Protein 4F3V (pdb70)

Secondary structure (DSSP, 8-state):
-HHHHHHHHHHHHHHHHTTT-HHHHHHHHHHHHHH-TT-HHHHHHHHHTT---HHHHHHHHHTGGGTTHHHHTTT--GGGG--EEE--TTT---EEE-SSHHHHHHHHHHHHHHHT-HHHHHHHHTSS--TT-HHHHHHHHHHHHHHTT-HHHHHHHHTTGGG-S-HHHHHHHHHHHHHHHHHTT-HHHHHHHHHHHHTSTTTTTTHHHHHHHHHHHHHHHT-HHHHHHHHHHHHHHS--HHHHHHHH-TT-------HHHHHTBSSTT-GGGB-/-HHHHHHHHHHHHHHHTTT-HHHHHHHHHHHHHH-TT-HHHHHHHHHTT---HHHHHHHHHTGGGTTHHHHTTT--HHHH--EEE--TTT---EEE--SHHHHHHHHHHHHHHHT-HHHHHHHHHSS--TT-HHHHHHHHHHHHHHTT-HHHHHHHHTTGGG-S-HHHHHHHHHHHHHHHHHTT-HHHHHHHHHHHHTSTTTTTTHHHHHHHHHHHHHHHT-HHHHHHHHHHHHHHS--HHHHHHHH-TT-------HHHHHT-SSTT-GGG-

GO terms:
  GO:0016887 ATP hydrolysis activity (F, IDA)
  GO:0005886 plasma membrane (C, HDA)
  GO:0051701 biological process involved in interaction with host (P, IMP)
  GO:0005515 protein binding (F, IPI)

Radius of gyration: 29.0 Å; Cα contacts (8 Å, |Δi|>4): 991; chains: 2; bounding box: 59×56×95 Å

CATH classification: 1.25.40.10

Organism: Mycobacterium tuberculosis (strain ATCC 25618 / H37Rv) (NCBI:txid83332)

Sequence (548 aa):
GHMTDRLASLFESAVSMLPMSEARSLDLFTEITNYDESACDAWIGRIRCGDTDRVTLFRAWYSRRNFGQLSGSVQISMSTLNARIAIGGLYGDITYPVTSPLAITMGFAACEAAQGNYADAMEALEAAPVAGSEHLVAWMKAVVYGAAERWTDVIDQVKSAGKWPDKFLAGAAGVAHGVAAANLALFTEAERRLTEANDSPAGEACARAIAWYLAMARRSQGNESAAVALLEWLQTTHPEPKVAAALKDPSYRLKTTTAEQIASRADPWDPGSVVHMTDRLASLFESAVSMLPMSEARSLDLFTEITNYDESACDAWIGRIRCGDTDRVTLFRAWYSRRNFGQLSGSVQISMSTLNARIAIGGLYGDITYPVTSPLAITMGFAACEAAQGNYADAMEALEAAPVAGSEHLVAWMKAVVYGAAERWTDVIDQVKSAGKWPDKFLAGAAGVAHGVAAANLALFTEAERRLTEANDSPAGEACARAIAWYLAMARRSQGNESAAVALLEWLQTTHPEPKVAAALKDPSYRLKTTTAEQIASRADPWDPGSV

B-factor: mean 27.36, std 11.27, range [11.39, 113.66]

Nearest PDB structures (foldseek):
  4f3v-assembly1_A  TM=1.004E+00  e=3.565E-38  Mycobacterium tuberculosis
  7naz-assembly1_A  TM=8.519E-01  e=1.430E-12  Mycolicibacterium smegmatis MC2 155
  7vep-assembly1_A  TM=8.624E-01  e=1.387E-10  Mycobacterium tuberculosis H37Rv
  2xpi-assembly1_A  TM=5.373E-01  e=2.248E-02  Schizosaccharomyces pombe
  8any-assembly1_A5  TM=3.007E-01  e=3.080E+00  Homo sapiens

Foldseek 3Di:
DVVLVVLLVLQVVLLVCVVPALPSSLVSLVVNCVVPLLQLLSLLSNQLSVPVDLVSLVSNLVNQVCPCVSCVVNPHQSVSSQRWAAQLAPQFGDIDTDRHSVRSLRRNLLSCLVVLNLVVNLCSLPVDDDDLCLLSSLSSQLNNCVSLLVLVSNCVSLVPLVPDPDQLSSLSSLSSNLLSCLQQLVLVSSLVSLVVSCPTNNNVRRVQSSLQSNLQSCLVVVNNVSNLVSLVVCCVPPNDPVSVVCNVDSVDHRNHDHPVQCVQAPDNSHNVRRD/DLLVVLLVLQVVLLVCVVPALVVSLVSLVVSCVVPLLQLLSLLSNLLSVPPPLVSLVSNLVSQVCVCVSCVVVPHQSVVSFRWAAQLAPQFGDIDTPRHSLNSLSRNLLSCLVVLNLVVSLCSLPVDDCVPPLLVSLSSNLNNCVSLLVLVSLCVSLVVLVPDPPQLSSLSSLSSNLLSCLQQVVLVSNLVSLVVSCPTPNVVRRVQSSLQSNLQSCLVVPNNVSSLVSLVVCCVPPNDPVSVVCNVDSPDHRNHDHPVLCVPAPDNSHNVRD

InterPro domains:
  IPR000641 CbxX/CfxQ [PR00819] (289-303)
  IPR000641 CbxX/CfxQ [PR00819] (329-344)
  IPR000641 CbxX/CfxQ [PR00819] (367-381)
  IPR000641 CbxX/CfxQ [PR00819] (381-400)
  IPR000641 CbxX/CfxQ [PR00819] (414-426)
  IPR000641 CbxX/CfxQ [PR00819] (435-452)
  IPR000641 CbxX/CfxQ [PR00819] (452-471)
  IPR000641 CbxX/CfxQ [PR00819] (517-529)
  IPR003593 AAA+ ATPase domain [SM00382] (326-467)
  IPR003959 ATPase, AAA-type, core [PF00004] (330-464)
  IPR011990 Tetratricopeptide-like helical domain superfamily [G3DSA:1.25.40.10] (1-275)
  IPR023835 Type VII secretion system AAA-ATPase, EccA [TIGR03922] (27-566)
  IPR027417 P-loop containing nucleoside triphosphate hydrolase [G3DSA:3.40.50.300] (276-464)
  IPR027417 P-loop containing nucleoside triphosphate hydrolase [SSF52540] (290-547)
  IPR041627 CbbX, AAA lid domain [PF17866] (467-564)
  IPR049078 ESX-1 secretion system protein EccA1-like, N-terminal domain [PF21545] (2-272)
  IPR050773 CbxX/CfxQ RuBisCO activation and ESX secretion [PTHR43392] (31-568)

Structure (mmCIF, N/CA/C/O backbone):
data_4F3V
#
_entry.id   4F3V
#
_cell.length_a   73.230
_cell.length_b   92.510
_cell.length_c   105.710
_cell.angle_alpha   90.000
_cell.angle_beta   90.000
_cell.angle_gamma   90.000
#
_symmetry.space_group_name_H-M   'P 21 21 21'
#
loop_
_entity.id
_entity.type
_entity.pdbx_description
1 polymer 'ESX-1 secretion system protein EccA1'
2 non-polymer 'SAMARIUM (III) ION'
3 non-polymer 'SULFATE ION'
4 water water
#
loop_
_atom_site.group_PDB
_atom_site.id
_atom_site.type_symbol
_atom_site.label_atom_id
_atom_site.label_alt_id
_atom_site.label_comp_id
_atom_site.label_asym_id
_atom_site.label_entity_id
_atom_site.label_seq_id
_atom_site.pdbx_PDB_ins_code
_atom_site.Cartn_x
_atom_site.Cartn_y
_atom_site.Cartn_z
_atom_site.occupancy
_atom_site.B_iso_or_equiv
_atom_site.auth_seq_id
_atom_site.auth_comp_id
_atom_site.auth_asym_id
_atom_site.auth_atom_id
_atom_site.pdbx_PDB_model_num
ATOM 1 N N . GLY A 1 1 ? -20.065 2.540 35.637 1.00 60.95 -1 GLY A N 1
ATOM 2 C CA . GLY A 1 1 ? -21.119 1.555 36.057 1.00 64.73 -1 GLY A CA 1
ATOM 3 C C . GLY A 1 1 ? -21.338 0.513 34.976 1.00 64.30 -1 GLY A C 1
ATOM 4 O O . GLY A 1 1 ? -20.409 -0.205 34.607 1.00 61.47 -1 GLY A O 1
ATOM 5 N N . HIS A 1 2 ? -22.564 0.431 34.463 1.00 66.33 0 HIS A N 1
ATOM 6 C CA . HIS A 1 2 ? -22.850 -0.363 33.266 1.00 65.14 0 HIS A CA 1
ATOM 7 C C . HIS A 1 2 ? -22.005 0.105 32.106 1.00 61.58 0 HIS A C 1
ATOM 8 O O . HIS A 1 2 ? -21.446 -0.716 31.370 1.00 54.50 0 HIS A O 1
ATOM 15 N N . MET A 1 3 ? -21.919 1.425 31.914 1.00 61.62 1 MET A N 1
ATOM 16 C CA . MET A 1 3 ? -21.159 1.976 30.781 1.00 59.51 1 MET A CA 1
ATOM 17 C C . MET A 1 3 ? -19.658 1.711 30.916 1.00 52.93 1 MET A C 1
ATOM 18 O O . MET A 1 3 ? -19.010 1.391 29.938 1.00 51.04 1 MET A O 1
ATOM 23 N N . THR A 1 4 ? -19.120 1.815 32.124 1.00 50.53 2 THR A N 1
ATOM 24 C CA . THR A 1 4 ? -17.712 1.493 32.376 1.00 48.27 2 THR A CA 1
ATOM 25 C C . THR A 1 4 ? -17.374 0.069 31.945 1.00 45.09 2 THR A C 1
ATOM 26 O O . THR A 1 4 ? -16.376 -0.168 31.256 1.00 39.36 2 THR A O 1
ATOM 30 N N . ASP A 1 5 ? -18.205 -0.873 32.374 1.00 43.71 3 ASP A N 1
ATOM 31 C CA . ASP A 1 5 ? -18.038 -2.263 31.979 1.00 42.72 3 ASP A CA 1
ATOM 32 C C . ASP A 1 5 ? -18.105 -2.402 30.469 1.00 38.87 3 ASP A C 1
ATOM 33 O O . ASP A 1 5 ? -17.280 -3.093 29.886 1.00 36.85 3 ASP A O 1
ATOM 38 N N . ARG A 1 6 ? -19.059 -1.728 29.837 1.00 37.30 4 ARG A N 1
ATOM 39 C CA . ARG A 1 6 ? -19.193 -1.805 28.391 1.00 37.42 4 ARG A CA 1
ATOM 40 C C . ARG A 1 6 ? -17.935 -1.309 27.651 1.00 31.71 4 ARG A C 1
ATOM 41 O O . ARG A 1 6 ? -17.453 -1.961 26.730 1.00 28.58 4 ARG A O 1
ATOM 49 N N . LEU A 1 7 ? -17.413 -0.158 28.059 1.00 28.94 5 LEU A N 1
ATOM 50 C CA . LEU A 1 7 ? -16.234 0.441 27.422 1.00 26.72 5 LEU A CA 1
ATOM 51 C C . LEU A 1 7 ? -14.982 -0.414 27.628 1.00 24.07 5 LEU A C 1
ATOM 52 O O . LEU A 1 7 ? -14.163 -0.548 26.720 1.00 22.76 5 LEU A O 1
ATOM 57 N N . ALA A 1 8 ? -14.847 -0.970 28.826 1.00 23.62 6 ALA A N 1
ATOM 58 C CA . ALA A 1 8 ? -13.782 -1.931 29.141 1.00 23.57 6 ALA A CA 1
ATOM 59 C C . ALA A 1 8 ? -13.769 -3.086 28.143 1.00 23.40 6 ALA A C 1
ATOM 60 O O . ALA A 1 8 ? -12.744 -3.425 27.565 1.00 21.48 6 ALA A O 1
ATOM 62 N N . SER A 1 9 ? -14.930 -3.706 27.999 1.00 24.67 7 SER A N 1
ATOM 63 C CA . SER A 1 9 ? -15.025 -4.871 27.176 1.00 26.19 7 SER A CA 1
ATOM 64 C C . SER A 1 9 ? -14.815 -4.477 25.671 1.00 24.28 7 SER A C 1
ATOM 65 O O . SER A 1 9 ? -14.189 -5.206 24.935 1.00 23.57 7 SER A O 1
ATOM 68 N N . LEU A 1 10 ? -15.280 -3.299 25.242 1.00 23.31 8 LEU A N 1
ATOM 69 C CA . LEU A 1 10 ? -15.004 -2.817 23.877 1.00 22.40 8 LEU A CA 1
ATOM 70 C C . LEU A 1 10 ? -13.500 -2.597 23.665 1.00 19.87 8 LEU A C 1
ATOM 71 O O . LEU A 1 10 ? -12.959 -2.954 22.617 1.00 19.41 8 LEU A O 1
ATOM 76 N N . PHE A 1 11 ? -12.822 -2.055 24.673 1.00 17.80 9 PHE A N 1
ATOM 77 C CA . PHE A 1 11 ? -11.387 -1.844 24.571 1.00 16.60 9 PHE A CA 1
ATOM 78 C C . PHE A 1 11 ? -10.603 -3.150 24.458 1.00 17.47 9 PHE A C 1
ATOM 79 O O . PHE A 1 11 ? -9.721 -3.311 23.606 1.00 17.08 9 PHE A O 1
ATOM 87 N N . GLU A 1 12 ? -10.905 -4.085 25.354 1.00 19.61 10 GLU A N 1
ATOM 88 C CA . GLU A 1 12 ? -10.287 -5.381 25.334 1.00 21.26 10 GLU A CA 1
ATOM 89 C C . GLU A 1 12 ? -10.501 -6.063 23.964 1.00 20.90 10 GLU A C 1
ATOM 90 O O . GLU A 1 12 ? -9.561 -6.578 23.353 1.00 20.46 10 GLU A O 1
ATOM 96 N N . SER A 1 13 ? -11.728 -6.001 23.455 1.00 20.45 11 SER A N 1
ATOM 97 C CA . SER A 1 13 ? -12.027 -6.588 22.158 1.00 21.20 11 SER A CA 1
ATOM 98 C C . SER A 1 13 ? -11.233 -5.881 21.078 1.00 20.33 11 SER A C 1
ATOM 99 O O . SER A 1 13 ? -10.702 -6.542 20.184 1.00 21.02 11 SER A O 1
ATOM 102 N N . ALA A 1 14 ? -11.159 -4.553 21.144 1.00 18.56 12 ALA A N 1
ATOM 103 C CA . ALA A 1 14 ? -10.451 -3.796 20.109 1.00 18.16 12 ALA A CA 1
ATOM 104 C C . ALA A 1 14 ? -8.985 -4.235 20.046 1.00 18.18 12 ALA A C 1
ATOM 105 O O . ALA A 1 14 ? -8.437 -4.417 18.976 1.00 19.21 12 ALA A O 1
ATOM 107 N N . VAL A 1 15 ? -8.349 -4.401 21.196 1.00 18.04 13 VAL A N 1
ATOM 108 C CA . VAL A 1 15 ? -6.959 -4.791 21.215 1.00 18.36 13 VAL A CA 1
ATOM 109 C C . VAL A 1 15 ? -6.788 -6.209 20.693 1.00 20.28 13 VAL A C 1
ATOM 110 O O . VAL A 1 15 ? -5.855 -6.472 19.961 1.00 21.81 13 VAL A O 1
ATOM 114 N N . SER A 1 16 ? -7.683 -7.109 21.050 1.00 21.26 14 SER A N 1
ATOM 115 C CA . SER A 1 16 ? -7.609 -8.496 20.559 1.00 23.46 14 SER A CA 1
ATOM 116 C C . SER A 1 16 ? -7.784 -8.572 19.044 1.00 24.27 14 SER A C 1
ATOM 117 O O . SER A 1 16 ? -7.269 -9.459 18.410 1.00 24.98 14 SER A O 1
ATOM 120 N N . MET A 1 17 ? -8.553 -7.642 18.496 1.00 24.35 15 MET A N 1
ATOM 121 C CA . MET A 1 17 ? -8.894 -7.637 17.083 1.00 26.21 15 MET A CA 1
ATOM 122 C C . MET A 1 17 ? -7.749 -7.049 16.232 1.00 26.03 15 MET A C 1
ATOM 123 O O . MET A 1 17 ? -7.763 -7.207 15.017 1.00 26.33 15 MET A O 1
ATOM 128 N N . LEU A 1 18 ? -6.763 -6.399 16.867 1.00 24.96 16 LEU A N 1
ATOM 129 C CA . LEU A 1 18 ? -5.711 -5.677 16.117 1.00 25.02 16 LEU A CA 1
ATOM 130 C C . LEU A 1 18 ? -4.936 -6.530 15.111 1.00 27.94 16 LEU A C 1
ATOM 131 O O . LEU A 1 18 ? -4.732 -6.095 13.991 1.00 28.35 16 LEU A O 1
ATOM 136 N N . PRO A 1 19 ? -4.500 -7.741 15.501 1.00 30.29 17 PRO A N 1
ATOM 137 C CA . PRO A 1 19 ? -3.853 -8.584 14.490 1.00 32.98 17 PRO A CA 1
ATOM 138 C C . PRO A 1 19 ? -4.792 -9.080 13.380 1.00 34.72 17 PRO A C 1
ATOM 139 O O . PRO A 1 19 ? -4.309 -9.451 12.334 1.00 39.70 17 PRO A O 1
ATOM 143 N N . MET A 1 20 ? -6.106 -9.119 13.616 1.00 34.67 18 MET A N 1
ATOM 144 C CA . MET A 1 20 ? -7.087 -9.662 12.648 1.00 35.76 18 MET A CA 1
ATOM 145 C C . MET A 1 20 ? -7.554 -8.565 11.692 1.00 34.45 18 MET A C 1
ATOM 146 O O . MET A 1 20 ? -7.586 -8.763 10.485 1.00 34.81 18 MET A O 1
ATOM 151 N N . SER A 1 21 ? -7.913 -7.403 12.238 1.00 31.26 19 SER A N 1
ATOM 152 C CA . SER A 1 21 ? -8.501 -6.346 11.428 1.00 30.89 19 SER A CA 1
ATOM 153 C C . SER A 1 21 ? -8.441 -5.002 12.133 1.00 28.97 19 SER A C 1
ATOM 154 O O . SER A 1 21 ? -9.204 -4.734 13.057 1.00 26.87 19 SER A O 1
ATOM 157 N N . GLU A 1 22 ? -7.541 -4.147 11.679 1.00 29.21 20 GLU A N 1
ATOM 158 C CA . GLU A 1 22 ? -7.444 -2.794 12.169 1.00 27.68 20 GLU A CA 1
ATOM 159 C C . GLU A 1 22 ? -8.731 -2.021 11.944 1.00 26.40 20 GLU A C 1
ATOM 160 O O . GLU A 1 22 ? -9.109 -1.214 12.786 1.00 24.97 20 GLU A O 1
ATOM 166 N N . ALA A 1 23 ? -9.412 -2.289 10.842 1.00 26.44 21 ALA A N 1
ATOM 167 C CA . ALA A 1 23 ? -10.691 -1.648 10.543 1.00 26.83 21 ALA A CA 1
ATOM 168 C C . ALA A 1 23 ? -11.754 -1.930 11.624 1.00 25.42 21 ALA A C 1
ATOM 169 O O . ALA A 1 23 ? -12.454 -1.034 12.043 1.00 24.36 21 ALA A O 1
ATOM 171 N N . ARG A 1 24 ? -11.873 -3.191 12.038 1.00 25.38 22 ARG A N 1
ATOM 172 C CA . ARG A 1 24 ? -12.805 -3.551 13.106 1.00 24.91 22 ARG A CA 1
ATOM 173 C C . ARG A 1 24 ? -12.371 -2.977 14.475 1.00 22.48 22 ARG A C 1
ATOM 174 O O . ARG A 1 24 ? -13.219 -2.541 15.242 1.00 21.73 22 ARG A O 1
ATOM 182 N N . SER A 1 25 ? -11.072 -3.001 14.768 1.00 20.77 23 SER A N 1
ATOM 183 C CA . SER A 1 25 ? -10.559 -2.412 15.990 1.00 19.64 23 SER A CA 1
ATOM 184 C C . SER A 1 25 ? -10.905 -0.920 16.012 1.00 18.99 23 SER A C 1
ATOM 185 O O . SER A 1 25 ? -11.368 -0.407 17.026 1.00 17.87 23 SER A O 1
ATOM 188 N N . LEU A 1 26 ? -10.717 -0.247 14.886 1.00 19.69 24 LEU A N 1
ATOM 189 C CA . LEU A 1 26 ? -11.041 1.190 14.777 1.00 19.59 24 LEU A CA 1
ATOM 190 C C . LEU A 1 26 ? -12.509 1.448 15.121 1.00 20.03 24 LEU A C 1
ATOM 191 O O . LEU A 1 26 ? -12.814 2.414 15.837 1.00 19.49 24 LEU A O 1
ATOM 196 N N . ASP A 1 27 ? -13.408 0.593 14.620 1.00 21.42 25 ASP A N 1
ATOM 197 C CA . ASP A 1 27 ? -14.840 0.756 14.878 1.00 22.44 25 ASP A CA 1
ATOM 198 C C . ASP A 1 27 ? -15.052 0.722 16.383 1.00 21.45 25 ASP A C 1
ATOM 199 O O . ASP A 1 27 ? -15.828 1.507 16.905 1.00 21.93 25 ASP A O 1
ATOM 204 N N . LEU A 1 28 ? -14.344 -0.179 17.068 1.00 20.60 26 LEU A N 1
ATOM 205 C CA . LEU A 1 28 ? -14.529 -0.363 18.503 1.00 20.11 26 LEU A CA 1
ATOM 206 C C . LEU A 1 28 ? -13.912 0.771 19.301 1.00 19.29 26 LEU A C 1
ATOM 207 O O . LEU A 1 28 ? -14.531 1.259 20.245 1.00 19.63 26 LEU A O 1
ATOM 212 N N . PHE A 1 29 ? -12.680 1.167 18.976 1.00 18.58 27 PHE A N 1
ATOM 213 C CA . PHE A 1 29 ? -12.068 2.320 19.642 1.00 17.69 27 PHE A CA 1
ATOM 214 C C . PHE A 1 29 ? -12.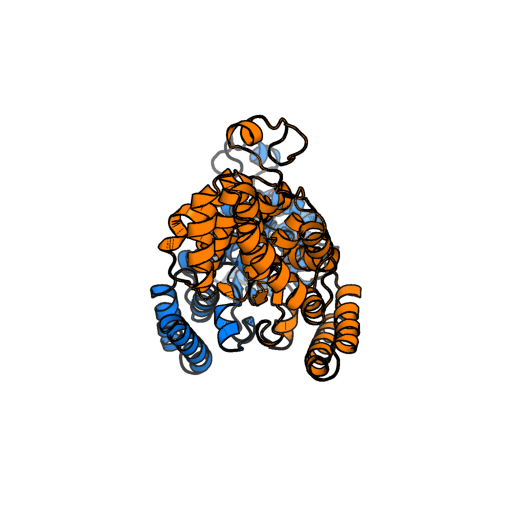926 3.585 19.414 1.00 18.69 27 PHE A C 1
ATOM 215 O O . PHE A 1 29 ? -13.078 4.413 20.308 1.00 18.78 27 PHE A O 1
ATOM 223 N N . THR A 1 30 ? -13.524 3.704 18.235 1.00 19.91 28 THR A N 1
ATOM 224 C CA . THR A 1 30 ? -14.351 4.852 17.908 1.00 21.26 28 THR A CA 1
ATOM 225 C C . THR A 1 30 ? -15.662 4.822 18.688 1.00 21.94 28 THR A C 1
ATOM 226 O O . THR A 1 30 ? -16.142 5.860 19.128 1.00 22.13 28 THR A O 1
ATOM 230 N N . GLU A 1 31 ? -16.230 3.636 18.861 1.00 21.95 29 GLU A N 1
ATOM 231 C CA . GLU A 1 31 ? -17.398 3.485 19.690 1.00 23.27 29 GLU A CA 1
ATOM 232 C C . GLU A 1 31 ? -17.104 3.971 21.125 1.00 21.80 29 GLU A C 1
ATOM 233 O O . GLU A 1 31 ? -17.939 4.646 21.724 1.00 21.80 29 GLU A O 1
ATOM 239 N N . ILE A 1 32 ? -15.919 3.657 21.650 1.00 19.63 30 ILE A N 1
ATOM 240 C CA . ILE A 1 32 ? -15.534 4.141 22.995 1.00 19.32 30 ILE A CA 1
ATOM 241 C C . ILE A 1 32 ? -15.477 5.667 23.046 1.00 19.82 30 ILE A C 1
ATOM 242 O O . ILE A 1 32 ? -16.132 6.294 23.904 1.00 20.25 30 ILE A O 1
ATOM 247 N N . THR A 1 33 ? -14.758 6.278 22.099 1.00 19.72 31 THR A N 1
ATOM 248 C CA . THR A 1 33 ? -14.614 7.750 22.113 1.00 19.71 31 THR A CA 1
ATOM 249 C C . THR A 1 33 ? -15.933 8.464 21.855 1.00 21.82 31 THR A C 1
ATOM 250 O O . THR A 1 33 ? -16.140 9.557 22.368 1.00 22.20 31 THR A O 1
ATOM 254 N N . ASN A 1 34 ? -16.830 7.850 21.084 1.00 23.15 32 ASN A N 1
ATOM 255 C CA . ASN A 1 34 ? -18.194 8.364 20.936 1.00 25.59 32 ASN A CA 1
ATOM 256 C C . ASN A 1 34 ? -18.958 8.473 22.241 1.00 26.93 32 ASN A C 1
ATOM 257 O O . ASN A 1 34 ? -19.771 9.377 22.392 1.00 27.91 32 ASN A O 1
ATOM 262 N N . TYR A 1 35 ? -18.715 7.546 23.170 1.00 26.74 33 TYR A N 1
ATOM 263 C CA . TYR A 1 35 ? -19.368 7.552 24.483 1.00 28.27 33 TYR A CA 1
ATOM 264 C C . TYR A 1 35 ? -18.571 8.273 25.555 1.00 26.67 33 TYR A C 1
ATOM 265 O O . TYR A 1 35 ? -19.143 8.742 26.514 1.00 27.11 33 TYR A O 1
ATOM 274 N N . ASP A 1 36 ? -17.253 8.354 25.386 1.00 24.08 34 ASP A N 1
ATOM 275 C CA . ASP A 1 36 ? -16.404 9.007 26.350 1.00 23.23 34 ASP A CA 1
ATOM 276 C C . ASP A 1 36 ? -15.273 9.710 25.629 1.00 22.18 34 ASP A C 1
ATOM 277 O O . ASP A 1 36 ? -14.229 9.112 25.316 1.00 20.38 34 ASP A O 1
ATOM 282 N N . GLU A 1 37 ? -15.471 10.997 25.384 1.00 23.05 35 GLU A N 1
ATOM 283 C CA . GLU A 1 37 ? -14.474 11.787 24.689 1.00 23.51 35 GLU A CA 1
ATOM 284 C C . GLU A 1 37 ? -13.149 11.923 25.452 1.00 21.32 35 GLU A C 1
ATOM 285 O O . GLU A 1 37 ? -12.147 12.311 24.877 1.00 19.70 35 GLU A O 1
ATOM 291 N N . SER A 1 38 ? -13.160 11.603 26.744 1.00 20.19 36 SER A N 1
ATOM 292 C CA . SER A 1 38 ? -11.969 11.671 27.582 1.00 19.37 36 SER A CA 1
ATOM 293 C C . SER A 1 38 ? -11.162 10.375 27.659 1.00 17.41 36 SER A C 1
ATOM 294 O O . SER A 1 38 ? -10.194 10.316 28.385 1.00 16.34 36 SER A O 1
ATOM 297 N N . ALA A 1 39 ? -11.559 9.349 26.896 1.00 16.62 37 ALA A N 1
ATOM 298 C CA . ALA A 1 39 ? -10.911 8.045 26.949 1.00 15.63 37 ALA A CA 1
ATOM 299 C C . ALA A 1 39 ? -9.619 8.077 26.126 1.00 14.77 37 ALA A C 1
ATOM 300 O O . ALA A 1 39 ? -9.561 7.585 24.997 1.00 15.25 37 ALA A O 1
ATOM 302 N N . CYS A 1 40 ? -8.601 8.660 26.720 1.00 14.42 38 CYS A N 1
ATOM 303 C CA . CYS A 1 40 ? -7.267 8.771 26.142 1.00 14.22 38 CYS A CA 1
ATOM 304 C C . CYS A 1 40 ? -6.775 7.486 25.460 1.00 14.21 38 CYS A C 1
ATOM 305 O O . CYS A 1 40 ? -6.396 7.510 24.297 1.00 14.29 38 CYS A O 1
ATOM 308 N N . ASP A 1 41 ? -6.858 6.355 26.159 1.00 14.47 39 ASP A N 1
ATOM 309 C CA . ASP A 1 41 ? -6.375 5.073 25.605 1.00 14.62 39 ASP A CA 1
ATOM 310 C C . ASP A 1 41 ? -7.062 4.667 24.291 1.00 14.37 39 ASP A C 1
ATOM 311 O O . ASP A 1 41 ? -6.431 4.071 23.427 1.00 14.48 39 ASP A O 1
ATOM 316 N N . ALA A 1 42 ? -8.336 5.000 24.148 1.00 14.37 40 ALA A N 1
ATOM 317 C CA . ALA A 1 42 ? -9.057 4.719 22.906 1.00 14.74 40 ALA A CA 1
ATOM 318 C C . ALA A 1 42 ? -8.677 5.668 21.759 1.00 14.75 40 ALA A C 1
ATOM 319 O O . ALA A 1 42 ? -8.665 5.262 20.599 1.00 15.68 40 ALA A O 1
ATOM 321 N N . TRP A 1 43 ? -8.393 6.932 22.062 1.00 14.94 41 TRP A N 1
ATOM 322 C CA . TRP A 1 43 ? -7.825 7.831 21.061 1.00 15.26 41 TRP A CA 1
ATOM 323 C C . TRP A 1 43 ? -6.502 7.317 20.558 1.00 15.56 41 TRP A C 1
ATOM 324 O O . TRP A 1 43 ? -6.264 7.317 19.348 1.00 16.48 41 TRP A O 1
ATOM 335 N N . ILE A 1 44 ? -5.669 6.796 21.455 1.00 15.14 42 ILE A N 1
ATOM 336 C CA . ILE A 1 44 ? -4.399 6.192 21.064 1.00 15.43 42 ILE A CA 1
ATOM 337 C C . ILE A 1 44 ? -4.635 4.902 20.235 1.00 15.68 42 ILE A C 1
ATOM 338 O O . ILE A 1 44 ? -3.921 4.626 19.280 1.00 16.11 42 ILE A O 1
ATOM 343 N N . GLY A 1 45 ? -5.618 4.114 20.626 1.00 15.50 43 GLY A N 1
ATOM 344 C CA . GLY A 1 45 ? -6.028 2.936 19.834 1.00 16.00 43 GLY A CA 1
ATOM 345 C C . GLY A 1 45 ? -6.389 3.330 18.408 1.00 17.00 43 GLY A C 1
ATOM 346 O O . GLY A 1 45 ? -5.988 2.661 17.452 1.00 17.72 43 GLY A O 1
ATOM 347 N N . ARG A 1 46 ? -7.112 4.441 18.248 1.00 17.24 44 ARG A N 1
ATOM 348 C CA . ARG A 1 46 ? -7.478 4.921 16.906 1.00 18.33 44 ARG A CA 1
ATOM 349 C C . ARG A 1 46 ? -6.236 5.261 16.083 1.00 19.01 44 ARG A C 1
ATOM 350 O O . ARG A 1 46 ? -6.152 4.904 14.885 1.00 19.37 44 ARG A O 1
ATOM 358 N N . ILE A 1 47 ? -5.273 5.927 16.729 1.00 18.50 45 ILE A N 1
ATOM 359 C CA . ILE A 1 47 ? -3.983 6.237 16.097 1.00 19.91 45 ILE A CA 1
ATOM 360 C C . ILE A 1 47 ? -3.300 4.948 15.631 1.00 20.22 45 ILE A C 1
ATOM 361 O O . ILE A 1 47 ? -2.822 4.852 14.512 1.00 20.55 45 ILE A O 1
ATOM 366 N N . ARG A 1 48 ? -3.284 3.945 16.507 1.00 19.06 46 ARG A N 1
ATOM 367 C CA . ARG A 1 48 ? -2.709 2.663 16.146 1.00 19.72 46 ARG A CA 1
ATOM 368 C C . ARG A 1 48 ? -3.377 2.064 14.891 1.00 20.16 46 ARG A C 1
ATOM 369 O O . ARG A 1 48 ? -2.715 1.360 14.122 1.00 20.58 46 ARG A O 1
ATOM 377 N N . CYS A 1 49 ? -4.675 2.315 14.714 1.00 20.07 47 CYS A N 1
ATOM 378 C CA . CYS A 1 49 ? -5.423 1.752 13.573 1.00 21.70 47 CYS A CA 1
ATOM 379 C C . CYS A 1 49 ? -5.316 2.608 12.322 1.00 23.73 47 CYS A C 1
ATOM 380 O O . CYS A 1 49 ? -6.010 2.357 11.359 1.00 24.65 47 CYS A O 1
ATOM 383 N N . GLY A 1 50 ? -4.459 3.623 12.334 1.00 24.80 48 GLY A N 1
ATOM 384 C CA . GLY A 1 50 ? -4.214 4.443 11.149 1.00 28.19 48 GLY A CA 1
ATOM 385 C C . GLY A 1 50 ? -5.027 5.720 11.099 1.00 29.30 48 GLY A C 1
ATOM 386 O O . GLY A 1 50 ? -5.053 6.399 10.085 1.00 30.29 48 GLY A O 1
ATOM 387 N N . ASP A 1 51 ? -5.682 6.071 12.200 1.00 29.46 49 ASP A N 1
ATOM 388 C CA . ASP A 1 51 ? -6.383 7.345 12.282 1.00 31.38 49 ASP A CA 1
ATOM 389 C C . ASP A 1 51 ? -5.414 8.402 12.804 1.00 33.89 49 ASP A C 1
ATOM 390 O O . ASP A 1 51 ? -5.246 8.540 13.997 1.00 34.92 49 ASP A O 1
ATOM 395 N N . THR A 1 52 ? -4.779 9.151 11.919 1.00 40.13 50 THR A N 1
ATOM 396 C CA . THR A 1 52 ? -3.932 10.283 12.347 1.00 42.63 50 THR A CA 1
ATOM 397 C C . THR A 1 52 ? -4.547 11.660 11.986 1.00 45.43 50 THR A C 1
ATOM 398 O O . THR A 1 52 ? -3.819 12.634 11.766 1.00 46.21 50 THR A O 1
ATOM 402 N N . ASP A 1 53 ? -5.883 11.728 11.922 1.00 43.88 51 ASP A N 1
ATOM 403 C CA . ASP A 1 53 ? -6.617 12.995 11.965 1.00 42.89 51 ASP A CA 1
ATOM 404 C C . ASP A 1 53 ? -6.021 13.857 13.085 1.00 40.16 51 ASP A C 1
ATOM 405 O O . ASP A 1 53 ? -5.816 13.366 14.204 1.00 36.75 51 ASP A O 1
ATOM 410 N N . ARG A 1 54 ? -5.746 15.131 12.799 1.00 39.32 52 ARG A N 1
ATOM 411 C CA . ARG A 1 54 ? -5.218 16.049 13.797 1.00 39.08 52 ARG A CA 1
ATOM 412 C C . ARG A 1 54 ? -6.107 16.100 15.068 1.00 35.60 52 ARG A C 1
ATOM 413 O O . ARG A 1 54 ? -5.587 16.267 16.181 1.00 33.03 52 ARG A O 1
ATOM 421 N N . VAL A 1 55 ? -7.427 15.954 14.916 1.00 32.91 53 VAL A N 1
ATOM 422 C CA . VAL A 1 55 ? -8.327 15.995 16.081 1.00 30.88 53 VAL A CA 1
ATOM 423 C C . VAL A 1 55 ? -8.096 14.793 17.038 1.00 27.27 53 VAL A C 1
ATOM 424 O O . VAL A 1 55 ? -8.111 14.934 18.266 1.00 24.86 53 VAL A O 1
ATOM 428 N N . THR A 1 56 ? -7.825 13.625 16.469 1.00 25.48 54 THR A N 1
ATOM 429 C CA . THR A 1 56 ? -7.545 12.440 17.252 1.00 23.41 54 THR A CA 1
ATOM 430 C C . THR A 1 56 ? -6.287 12.603 18.145 1.00 22.03 54 THR A C 1
ATOM 431 O O . THR A 1 56 ? -6.303 12.276 19.335 1.00 19.85 54 THR A O 1
ATOM 435 N N . LEU A 1 57 ? -5.210 13.118 17.577 1.00 22.92 55 LEU A N 1
ATOM 436 C CA . LEU A 1 57 ? -4.000 13.417 18.349 1.00 23.61 55 LEU A CA 1
ATOM 437 C C . LEU A 1 57 ? -4.295 14.537 19.392 1.00 23.26 55 LEU A C 1
ATOM 438 O O . LEU A 1 57 ? -3.847 14.467 20.541 1.00 20.93 55 LEU A O 1
ATOM 443 N N . PHE A 1 58 ? -5.080 15.545 19.002 1.00 23.61 56 PHE A N 1
ATOM 444 C CA . PHE A 1 58 ? -5.434 16.597 19.954 1.00 24.69 56 PHE A CA 1
ATOM 445 C C . PHE A 1 58 ? -6.161 16.017 21.161 1.00 22.06 56 PHE A C 1
ATOM 446 O O . PHE A 1 58 ? -5.894 16.397 22.304 1.00 20.00 56 PHE A O 1
ATOM 454 N N . ARG A 1 59 ? -7.086 15.102 20.897 1.00 21.07 57 ARG A N 1
ATOM 455 C CA . ARG A 1 59 ? -7.899 14.539 21.952 1.00 20.35 57 ARG A CA 1
ATOM 456 C C . ARG A 1 59 ? -7.075 13.675 22.868 1.00 18.37 57 ARG A C 1
ATOM 457 O O . ARG A 1 59 ? -7.348 13.625 24.067 1.00 17.00 57 ARG A O 1
ATOM 465 N N . ALA A 1 60 ? -6.103 12.951 22.301 1.00 17.42 58 ALA A N 1
ATOM 466 C CA . ALA A 1 60 ? -5.227 12.118 23.108 1.00 16.28 58 ALA A CA 1
ATOM 467 C C . ALA A 1 60 ? -4.451 13.028 24.061 1.00 16.44 58 ALA A C 1
ATOM 468 O O . ALA A 1 60 ? -4.363 12.763 25.268 1.00 15.95 58 ALA A O 1
ATOM 470 N N . TRP A 1 61 ? -3.960 14.142 23.536 1.00 17.63 59 TRP A N 1
ATOM 471 C CA . TRP A 1 61 ? -3.245 15.115 24.345 1.00 18.64 59 TRP A CA 1
ATOM 472 C C . TRP A 1 61 ? -4.110 15.774 25.404 1.00 18.85 59 TRP A C 1
ATOM 473 O O . TRP A 1 61 ? -3.712 15.906 26.576 1.00 17.97 59 TRP A O 1
ATOM 484 N N . TYR A 1 62 ? -5.293 16.219 25.002 1.00 19.46 60 TYR A N 1
ATOM 485 C CA . TYR A 1 62 ? -6.225 16.902 25.901 1.00 20.74 60 TYR A CA 1
ATOM 486 C C . TYR A 1 62 ? -6.651 16.006 27.078 1.00 18.98 60 TYR A C 1
ATOM 487 O O . TYR A 1 62 ? -6.826 16.490 28.189 1.00 18.55 60 TYR A O 1
ATOM 496 N N . SER A 1 63 ? -6.797 14.707 26.817 1.00 17.31 61 SER A N 1
ATOM 497 C CA . SER A 1 63 ? -7.183 13.736 27.844 1.00 16.85 61 SER A CA 1
ATOM 498 C C . SER A 1 63 ? -5.990 12.966 28.462 1.00 16.35 61 SER A C 1
ATOM 499 O O . SER A 1 63 ? -6.171 11.897 29.086 1.00 15.41 61 SER A O 1
ATOM 502 N N . ARG A 1 64 ? -4.787 13.514 28.320 1.00 15.91 62 ARG A N 1
ATOM 503 C CA . ARG A 1 64 ? -3.574 12.837 28.761 1.00 16.05 62 ARG A CA 1
ATOM 504 C C . ARG A 1 64 ? -3.546 12.399 30.253 1.00 16.60 62 ARG A C 1
ATOM 505 O O . ARG A 1 64 ? -2.875 11.427 30.604 1.00 16.29 62 ARG A O 1
ATOM 513 N N . ARG A 1 65 ? -4.283 13.086 31.121 1.00 17.15 63 ARG A N 1
ATOM 514 C CA . ARG A 1 65 ? -4.368 12.643 32.513 1.00 18.47 63 ARG A CA 1
ATOM 515 C C . ARG A 1 65 ? -5.067 11.313 32.690 1.00 16.37 63 ARG A C 1
ATOM 516 O O . ARG A 1 65 ? -4.973 10.718 33.759 1.00 15.82 63 ARG A O 1
ATOM 524 N N . ASN A 1 66 ? -5.753 10.851 31.643 1.00 15.02 64 ASN A N 1
ATOM 525 C CA . ASN A 1 66 ? -6.428 9.561 31.681 1.00 14.86 64 ASN A CA 1
ATOM 526 C C . ASN A 1 66 ? -5.626 8.448 31.015 1.00 13.96 64 ASN A C 1
ATOM 527 O O . ASN A 1 66 ? -6.116 7.337 30.888 1.00 13.30 64 ASN A O 1
ATOM 532 N N . PHE A 1 67 ? -4.382 8.732 30.632 1.00 13.87 65 PHE A N 1
ATOM 533 C CA . PHE A 1 67 ? -3.552 7.725 29.991 1.00 13.61 65 PHE A CA 1
ATOM 534 C C . PHE A 1 67 ? -3.410 6.516 30.900 1.00 13.84 65 PHE A C 1
ATOM 535 O O . PHE A 1 67 ? -2.988 6.650 32.037 1.00 14.35 65 PHE A O 1
ATOM 543 N N . GLY A 1 68 ? -3.765 5.343 30.387 1.00 13.80 66 GLY A N 1
ATOM 544 C CA . GLY A 1 68 ? -3.612 4.093 31.138 1.00 15.05 66 GLY A CA 1
ATOM 545 C C . GLY A 1 68 ? -4.847 3.628 31.874 1.00 16.06 66 GLY A C 1
ATOM 546 O O . GLY A 1 68 ? -4.906 2.460 32.293 1.00 17.07 66 GLY A O 1
ATOM 547 N N . GLN A 1 69 ? -5.835 4.519 32.037 1.00 16.39 67 GLN A N 1
ATOM 548 C CA . GLN A 1 69 ? -7.004 4.235 32.867 1.00 17.59 67 GLN A CA 1
ATOM 549 C C . GLN A 1 69 ? -7.904 3.159 32.255 1.00 17.07 67 GLN A C 1
ATOM 550 O O . GLN A 1 69 ? -8.241 2.172 32.910 1.00 17.56 67 GLN A O 1
ATOM 556 N N . LEU A 1 70 ? -8.252 3.318 30.988 1.00 15.48 68 LEU A N 1
ATOM 557 C CA . LEU A 1 70 ? -9.150 2.384 30.309 1.00 14.87 68 LEU A CA 1
ATOM 558 C C . LEU A 1 70 ? -8.485 1.039 30.035 1.00 14.65 68 LEU A C 1
ATOM 559 O O . LEU A 1 70 ? -9.042 0.003 30.369 1.00 14.66 68 LEU A O 1
ATOM 564 N N . SER A 1 71 ? -7.283 1.060 29.434 1.00 14.62 69 SER A N 1
ATOM 565 C CA . SER A 1 71 ? -6.533 -0.149 29.202 1.00 14.62 69 SER A CA 1
ATOM 566 C C . SER A 1 71 ? -6.278 -0.863 30.542 1.00 14.67 69 SER A C 1
ATOM 567 O O . SER A 1 71 ? -6.422 -2.078 30.666 1.00 14.52 69 SER A O 1
ATOM 570 N N . GLY A 1 72 ? -5.943 -0.079 31.565 1.00 14.67 70 GLY A N 1
ATOM 571 C CA . GLY A 1 72 ? -5.719 -0.619 32.913 1.00 14.81 70 GLY A CA 1
ATOM 572 C C . GLY A 1 72 ? -6.907 -1.348 33.521 1.00 15.32 70 GLY A C 1
ATOM 573 O O . GLY A 1 72 ? -6.742 -2.321 34.236 1.00 14.87 70 GLY A O 1
ATOM 574 N N . SER A 1 73 ? -8.121 -0.909 33.191 1.00 15.91 71 SER A N 1
ATOM 575 C CA . SER A 1 73 ? -9.324 -1.537 33.722 1.00 16.32 71 SER A CA 1
ATOM 576 C C . SER A 1 73 ? -9.520 -2.965 33.145 1.00 17.22 71 SER A C 1
ATOM 577 O O . SER A 1 73 ? -10.318 -3.735 33.646 1.00 17.46 71 SER A O 1
ATOM 580 N N . VAL A 1 74 ? -8.796 -3.303 32.076 1.00 17.19 72 VAL A N 1
ATOM 581 C CA . VAL A 1 74 ? -8.792 -4.661 31.545 1.00 17.03 72 VAL A CA 1
ATOM 582 C C . VAL A 1 74 ? -7.379 -5.257 31.551 1.00 17.21 72 VAL A C 1
ATOM 583 O O . VAL A 1 74 ? -7.074 -6.180 30.791 1.00 17.61 72 VAL A O 1
ATOM 587 N N . GLN A 1 75 ? -6.529 -4.718 32.414 1.00 16.59 73 GLN A N 1
ATOM 588 C CA . GLN A 1 75 ? -5.174 -5.223 32.650 1.00 16.98 73 GLN A CA 1
ATOM 589 C C . GLN A 1 75 ? -4.295 -5.257 31.407 1.00 16.88 73 GLN A C 1
ATOM 590 O O . GLN A 1 75 ? -3.481 -6.159 31.248 1.00 17.66 73 GLN A O 1
ATOM 596 N N . ILE A 1 76 ? -4.441 -4.272 30.523 1.00 16.08 74 ILE A N 1
ATOM 597 C CA . ILE A 1 76 ? -3.603 -4.211 29.310 1.00 16.02 74 ILE A CA 1
ATOM 598 C C . ILE A 1 76 ? -2.634 -3.055 29.455 1.00 16.03 74 ILE A C 1
ATOM 599 O O . ILE A 1 76 ? -3.030 -1.935 29.816 1.00 16.15 74 ILE A O 1
ATOM 604 N N . SER A 1 77 ? -1.352 -3.310 29.225 1.00 16.45 75 SER A N 1
ATOM 605 C CA . SER A 1 77 ? -0.384 -2.228 29.133 1.00 16.25 75 SER A CA 1
ATOM 606 C C . SER A 1 77 ? -0.529 -1.508 27.773 1.00 16.19 75 SER A C 1
ATOM 607 O O . SER A 1 77 ? -0.658 -2.154 26.739 1.00 16.35 75 SER A O 1
ATOM 610 N N . MET A 1 78 ? -0.505 -0.179 27.770 1.00 15.90 76 MET A N 1
ATOM 611 C CA . MET A 1 78 ? -0.622 0.572 26.511 1.00 16.14 76 MET A CA 1
ATOM 612 C C . MET A 1 78 ? 0.524 0.258 25.544 1.00 16.61 76 MET A C 1
ATOM 613 O O . MET A 1 78 ? 0.355 0.385 24.344 1.00 16.25 76 MET A O 1
ATOM 618 N N . SER A 1 79 ? 1.667 -0.170 26.071 1.00 17.76 77 SER A N 1
ATOM 619 C CA . SER A 1 79 ? 2.796 -0.551 25.221 1.00 19.58 77 SER A CA 1
ATOM 620 C C . SER A 1 79 ? 2.476 -1.723 24.334 1.00 20.10 77 SER A C 1
ATOM 621 O O . SER A 1 79 ? 3.058 -1.872 23.265 1.00 20.70 77 SER A O 1
ATOM 624 N N . THR A 1 80 ? 1.546 -2.551 24.782 1.00 20.69 78 THR A N 1
ATOM 625 C CA . THR A 1 80 ? 1.144 -3.754 24.047 1.00 21.65 78 THR A CA 1
ATOM 626 C C . THR A 1 80 ? 0.385 -3.388 22.756 1.00 21.64 78 THR A C 1
ATOM 627 O O . THR A 1 80 ? 0.380 -4.154 21.804 1.00 22.10 78 THR A O 1
ATOM 631 N N . LEU A 1 81 ? -0.241 -2.216 22.707 1.00 20.32 79 LEU A N 1
ATOM 632 C CA . LEU A 1 81 ? -0.861 -1.759 21.453 1.00 20.38 79 LEU A CA 1
ATOM 633 C C . LEU A 1 81 ? 0.162 -1.475 20.343 1.00 21.85 79 LEU A C 1
ATOM 634 O O . LEU A 1 81 ? -0.189 -1.483 19.155 1.00 21.48 79 LEU A O 1
ATOM 639 N N . ASN A 1 82 ? 1.409 -1.189 20.737 1.00 22.69 80 ASN A N 1
ATOM 640 C CA . ASN A 1 82 ? 2.489 -0.826 19.806 1.00 23.82 80 ASN A CA 1
ATOM 641 C C . ASN A 1 82 ? 2.111 0.367 18.922 1.00 21.64 80 ASN A C 1
ATOM 642 O O . ASN A 1 82 ? 2.387 0.375 17.726 1.00 21.20 80 ASN A O 1
ATOM 647 N N . ALA A 1 83 ? 1.458 1.369 19.513 1.00 20.13 81 ALA A N 1
ATOM 648 C CA . ALA A 1 83 ? 1.157 2.620 18.797 1.00 19.66 81 ALA A CA 1
ATOM 649 C C . ALA A 1 83 ? 2.457 3.435 18.671 1.00 19.07 81 ALA A C 1
ATOM 650 O O . ALA A 1 83 ? 3.326 3.359 19.554 1.00 18.01 81 ALA A O 1
ATOM 652 N N . ARG A 1 84 ? 2.611 4.136 17.552 1.00 19.08 82 ARG A N 1
ATOM 653 C CA . ARG A 1 84 ? 3.775 4.994 17.301 1.00 19.24 82 ARG A CA 1
ATOM 654 C C . ARG A 1 84 ? 3.266 6.307 16.739 1.00 18.80 82 ARG A C 1
ATOM 655 O O . ARG A 1 84 ? 2.238 6.319 16.075 1.00 19.52 82 ARG A O 1
ATOM 663 N N . ILE A 1 85 ? 3.967 7.405 17.007 1.00 18.13 83 ILE A N 1
ATOM 664 C CA . ILE A 1 85 ? 3.615 8.722 16.456 1.00 18.03 83 ILE A CA 1
ATOM 665 C C . ILE A 1 85 ? 4.833 9.359 15.735 1.00 18.49 83 ILE A C 1
ATOM 666 O O . ILE A 1 85 ? 5.992 9.028 16.013 1.00 19.15 83 ILE A O 1
ATOM 671 N N . ALA A 1 86 ? 4.561 10.263 14.809 1.00 17.92 84 ALA A N 1
ATOM 672 C CA . ALA A 1 86 ? 5.580 10.947 14.007 1.00 18.48 84 ALA A CA 1
ATOM 673 C C . ALA A 1 86 ? 6.250 12.092 14.772 1.00 17.68 84 ALA A C 1
ATOM 674 O O . ALA A 1 86 ? 5.562 12.887 15.406 1.00 18.45 84 ALA A O 1
ATOM 676 N N . ILE A 1 87 ? 7.584 12.128 14.798 1.00 17.89 85 ILE A N 1
ATOM 677 C CA . ILE A 1 87 ? 8.332 13.179 15.514 1.00 17.99 85 ILE A CA 1
ATOM 678 C C . ILE A 1 87 ? 9.483 13.804 14.688 1.00 18.46 85 ILE A C 1
ATOM 679 O O . ILE A 1 87 ? 10.237 14.632 15.195 1.00 18.01 85 ILE A O 1
ATOM 684 N N . GLY A 1 88 ? 9.608 13.417 13.422 1.00 18.77 86 GLY A N 1
ATOM 685 C CA . GLY A 1 88 ? 10.737 13.856 12.594 1.00 19.33 86 GLY A CA 1
ATOM 686 C C . GLY A 1 88 ? 10.654 15.246 12.004 1.00 18.73 86 GLY A C 1
ATOM 687 O O . GLY A 1 88 ? 11.683 15.813 11.587 1.00 18.24 86 GLY A O 1
ATOM 688 N N . GLY A 1 89 ? 9.444 15.794 11.942 1.00 17.84 87 GLY A N 1
ATOM 689 C CA . GLY A 1 89 ? 9.241 17.083 11.290 1.00 18.23 87 GLY A CA 1
ATOM 690 C C . GLY A 1 89 ? 9.785 17.106 9.862 1.00 19.17 87 GLY A C 1
ATOM 691 O O . GLY A 1 89 ? 9.731 16.092 9.145 1.00 19.79 87 GLY A O 1
ATOM 692 N N . LEU A 1 90 ? 10.333 18.251 9.462 1.00 18.56 88 LEU A N 1
ATOM 693 C CA . LEU A 1 90 ? 10.886 18.403 8.131 1.00 20.05 88 LEU A CA 1
ATOM 694 C C . LEU A 1 90 ? 12.213 17.640 7.929 1.00 20.30 88 LEU A C 1
ATOM 695 O O . LEU A 1 90 ? 12.691 17.549 6.802 1.00 20.06 88 LEU A O 1
ATOM 700 N N . TYR A 1 91 ? 12.811 17.137 9.016 1.00 19.46 89 TYR A N 1
ATOM 701 C CA . TYR A 1 91 ? 14.184 16.608 8.977 1.00 19.94 89 TYR A CA 1
ATOM 702 C C . TYR A 1 91 ? 14.232 15.165 8.482 1.00 21.31 89 TYR A C 1
ATOM 703 O O . TYR A 1 91 ? 15.184 14.758 7.830 1.00 22.01 89 TYR A O 1
ATOM 712 N N . GLY A 1 92 ? 13.206 14.384 8.782 1.00 21.85 90 GLY A N 1
ATOM 713 C CA . GLY A 1 92 ? 13.241 12.979 8.443 1.00 23.21 90 GLY A CA 1
ATOM 714 C C . GLY A 1 92 ? 11.969 12.279 8.851 1.00 23.54 90 GLY A C 1
ATOM 715 O O . GLY A 1 92 ? 11.070 12.885 9.438 1.00 23.30 90 GLY A O 1
ATOM 716 N N . ASP A 1 93 ? 11.904 10.996 8.516 1.00 24.58 91 ASP A N 1
ATOM 717 C CA . ASP A 1 93 ? 10.784 10.131 8.876 1.00 24.82 91 ASP A CA 1
ATOM 718 C C . ASP A 1 93 ? 11.190 9.395 10.146 1.00 23.36 91 ASP A C 1
ATOM 719 O O . ASP A 1 93 ? 11.953 8.433 10.109 1.00 24.39 91 ASP A O 1
ATOM 724 N N . ILE A 1 94 ? 10.755 9.923 11.279 1.00 21.98 92 ILE A N 1
ATOM 725 C CA . ILE A 1 94 ? 11.137 9.377 12.576 1.00 21.22 92 ILE A CA 1
ATOM 726 C C . ILE A 1 94 ? 9.863 9.176 13.388 1.00 20.33 92 ILE A C 1
ATOM 727 O O . ILE A 1 94 ? 9.042 10.105 13.529 1.00 19.05 92 ILE A O 1
ATOM 732 N N . THR A 1 95 ? 9.681 7.975 13.920 1.00 20.57 93 THR A N 1
ATOM 733 C CA . THR A 1 95 ? 8.534 7.725 14.794 1.00 19.97 93 THR A CA 1
ATOM 734 C C . THR A 1 95 ? 9.016 7.373 16.190 1.00 20.29 93 THR A C 1
ATOM 735 O O . THR A 1 95 ? 10.193 7.033 16.381 1.00 20.93 93 THR A O 1
ATOM 739 N N . TYR A 1 96 ? 8.101 7.423 17.154 1.00 19.60 94 TYR A N 1
ATOM 740 C CA . TYR A 1 96 ? 8.409 7.202 18.561 1.00 19.91 94 TYR A CA 1
ATOM 741 C C . TYR A 1 96 ? 7.258 6.371 19.158 1.00 19.05 94 TYR A C 1
ATOM 742 O O . TYR A 1 96 ? 6.100 6.645 18.854 1.00 18.21 94 TYR A O 1
ATOM 751 N N . PRO A 1 97 ? 7.566 5.344 19.960 1.00 18.92 95 PRO A N 1
ATOM 752 C CA . PRO A 1 97 ? 6.492 4.515 20.536 1.00 18.89 95 PRO A CA 1
ATOM 753 C C . PRO A 1 97 ? 5.699 5.207 21.653 1.00 18.28 95 PRO A C 1
ATOM 754 O O . PRO A 1 97 ? 6.273 5.897 22.491 1.00 17.64 95 PRO A O 1
ATOM 758 N N . VAL A 1 98 ? 4.384 5.034 21.646 1.00 17.94 96 VAL A N 1
ATOM 759 C CA . VAL A 1 98 ? 3.526 5.668 22.634 1.00 18.34 96 VAL A CA 1
ATOM 760 C C . VAL A 1 98 ? 3.477 4.699 23.805 1.00 19.51 96 VAL A C 1
ATOM 761 O O . VAL A 1 98 ? 2.703 3.728 23.776 1.00 21.36 96 VAL A O 1
ATOM 765 N N . THR A 1 99 ? 4.357 4.905 24.786 1.00 18.46 97 THR A N 1
ATOM 766 C CA . THR A 1 99 ? 4.354 4.105 26.009 1.00 18.47 97 THR A CA 1
ATOM 767 C C . THR A 1 99 ? 4.137 4.911 27.290 1.00 17.43 97 THR A C 1
ATOM 768 O O . THR A 1 99 ? 4.076 4.358 28.388 1.00 17.73 97 THR A O 1
ATOM 772 N N . SER A 1 100 ? 3.964 6.212 27.143 1.00 17.56 98 SER A N 1
ATOM 773 C CA . SER A 1 100 ? 3.752 7.115 28.271 1.00 17.14 98 SER A CA 1
ATOM 774 C C . SER A 1 100 ? 3.227 8.438 27.713 1.00 16.63 98 SER A C 1
ATOM 775 O O . SER A 1 100 ? 3.267 8.662 26.506 1.00 16.29 98 SER A O 1
ATOM 778 N N . PRO A 1 101 ? 2.753 9.337 28.579 1.00 16.35 99 PRO A N 1
ATOM 779 C CA . PRO A 1 101 ? 2.266 10.643 28.096 1.00 16.24 99 PRO A CA 1
ATOM 780 C C . PRO A 1 101 ? 3.320 11.486 27.379 1.00 17.37 99 PRO A C 1
ATOM 781 O O . PRO A 1 101 ? 2.967 12.325 26.522 1.00 18.56 99 PRO A O 1
ATOM 785 N N . LEU A 1 102 ? 4.599 11.256 27.661 1.00 17.64 100 LEU A N 1
ATOM 786 C CA . LEU A 1 102 ? 5.663 11.951 26.931 1.00 17.74 100 LEU A CA 1
ATOM 787 C C . LEU A 1 102 ? 5.486 11.797 25.419 1.00 16.90 100 LEU A C 1
ATOM 788 O O . LEU A 1 102 ? 5.560 12.780 24.676 1.00 16.51 100 LEU A O 1
ATOM 793 N N . ALA A 1 103 ? 5.262 10.565 24.958 1.00 16.26 101 ALA A N 1
ATOM 794 C CA . ALA A 1 103 ? 5.067 10.306 23.520 1.00 15.88 101 ALA A CA 1
ATOM 795 C C . ALA A 1 103 ? 3.915 11.124 22.933 1.00 15.95 101 ALA A C 1
ATOM 796 O O . ALA A 1 103 ? 4.005 11.643 21.810 1.00 14.81 101 ALA A O 1
ATOM 798 N N . ILE A 1 104 ? 2.829 11.235 23.697 1.00 16.09 102 ILE A N 1
ATOM 799 C CA . ILE A 1 104 ? 1.663 11.961 23.223 1.00 15.96 102 ILE A CA 1
ATOM 800 C C . ILE A 1 104 ? 2.022 13.435 23.067 1.00 16.37 102 ILE A C 1
ATOM 801 O O . ILE A 1 104 ? 1.637 14.070 22.063 1.00 15.94 102 ILE A O 1
ATOM 806 N N . THR A 1 105 ? 2.767 13.964 24.046 1.00 16.53 103 THR A N 1
ATOM 807 C CA . THR A 1 105 ? 3.235 15.356 24.028 1.00 17.06 103 THR A CA 1
ATOM 808 C C . THR A 1 105 ? 4.048 15.639 22.773 1.00 17.09 103 THR A C 1
ATOM 809 O O . THR A 1 105 ? 3.823 16.645 22.071 1.00 15.90 103 THR A O 1
ATOM 813 N N . MET A 1 106 ? 4.975 14.737 22.490 1.00 17.50 104 MET A N 1
ATOM 814 C CA . MET A 1 106 ? 5.861 14.895 21.343 1.00 19.13 104 MET A CA 1
ATOM 815 C C . MET A 1 106 ? 5.093 14.813 20.022 1.00 18.48 104 MET A C 1
ATOM 816 O O . MET A 1 106 ? 5.260 15.659 19.141 1.00 18.89 104 MET A O 1
ATOM 821 N N . GLY A 1 107 ? 4.240 13.807 19.895 1.00 17.98 105 GLY A N 1
ATOM 822 C CA . GLY A 1 107 ? 3.392 13.685 18.733 1.00 17.79 105 GLY A CA 1
ATOM 823 C C . GLY A 1 107 ? 2.493 14.891 18.522 1.00 17.53 105 GLY A C 1
ATOM 824 O O . GLY A 1 107 ? 2.318 15.362 17.390 1.00 17.64 105 GLY A O 1
ATOM 825 N N . PHE A 1 108 ? 1.882 15.375 19.595 1.00 17.01 106 PHE A N 1
ATOM 826 C CA . PHE A 1 108 ? 0.972 16.524 19.498 1.00 17.37 106 PHE A CA 1
ATOM 827 C C . PHE A 1 108 ? 1.750 17.776 19.056 1.00 17.47 106 PHE A C 1
ATOM 828 O O . PHE A 1 108 ? 1.314 18.508 18.170 1.00 17.11 106 PHE A O 1
ATOM 836 N N . ALA A 1 109 ? 2.927 17.990 19.642 1.00 16.66 107 ALA A N 1
ATOM 837 C CA . ALA A 1 109 ? 3.748 19.127 19.279 1.00 16.92 107 ALA A CA 1
ATOM 838 C C . ALA A 1 109 ? 4.121 19.065 17.794 1.00 17.25 107 ALA A C 1
ATOM 839 O O . ALA A 1 109 ? 4.044 20.075 17.088 1.00 17.43 107 ALA A O 1
ATOM 841 N N . ALA A 1 110 ? 4.517 17.889 17.307 1.00 18.16 108 ALA A N 1
ATOM 842 C CA . ALA A 1 110 ? 4.890 17.741 15.885 1.00 19.30 108 ALA A CA 1
ATOM 843 C C . ALA A 1 110 ? 3.686 18.024 14.988 1.00 21.13 108 ALA A C 1
ATOM 844 O O . ALA A 1 110 ? 3.803 18.755 13.983 1.00 22.55 108 ALA A O 1
ATOM 846 N N . CYS A 1 111 ? 2.523 17.490 15.356 1.00 21.08 109 CYS A N 1
ATOM 847 C CA . CYS A 1 111 ? 1.305 17.709 14.566 1.00 22.50 109 CYS A CA 1
ATOM 848 C C . CYS A 1 111 ? 0.916 19.194 14.548 1.00 22.13 109 CYS A C 1
ATOM 849 O O . CYS A 1 111 ? 0.617 19.775 13.491 1.00 19.86 109 CYS A O 1
ATOM 852 N N . GLU A 1 112 ? 0.948 19.831 15.723 1.00 21.81 110 GLU A N 1
ATOM 853 C CA . GLU A 1 112 ? 0.677 21.285 15.799 1.00 22.49 110 GLU A CA 1
ATOM 854 C C . GLU A 1 112 ? 1.652 22.147 14.986 1.00 22.00 110 GLU A C 1
ATOM 855 O O . GLU A 1 112 ? 1.238 23.115 14.338 1.00 22.39 110 GLU A O 1
ATOM 861 N N . ALA A 1 113 ? 2.921 21.760 14.990 1.00 20.86 111 ALA A N 1
ATOM 862 C CA . ALA A 1 113 ? 3.931 22.469 14.238 1.00 21.80 111 ALA A CA 1
ATOM 863 C C . ALA A 1 113 ? 3.553 22.414 12.766 1.00 23.44 111 ALA A C 1
ATOM 864 O O . ALA A 1 113 ? 3.532 23.463 12.113 1.00 24.42 111 ALA A O 1
ATOM 866 N N . ALA A 1 114 ? 3.256 21.207 12.271 1.00 24.22 112 ALA A N 1
ATOM 867 C CA . ALA A 1 114 ? 2.824 20.996 10.883 1.00 26.60 112 ALA A CA 1
ATOM 868 C C . ALA A 1 114 ? 1.591 21.828 10.508 1.00 29.05 112 ALA A C 1
ATOM 869 O O . ALA A 1 114 ? 1.479 22.267 9.370 1.00 29.74 112 ALA A O 1
ATOM 871 N N . GLN A 1 115 ? 0.664 22.027 11.443 1.00 29.45 113 GLN A N 1
ATOM 872 C CA . GLN A 1 115 ? -0.527 22.861 11.192 1.00 31.46 113 GLN A CA 1
ATOM 873 C C . GLN A 1 115 ? -0.278 24.383 11.350 1.00 29.51 113 GLN A C 1
ATOM 874 O O . GLN A 1 115 ? -1.174 25.191 11.072 1.00 29.10 113 GLN A O 1
ATOM 880 N N . GLY A 1 116 ? 0.907 24.776 11.815 1.00 26.13 114 GLY A N 1
ATOM 881 C CA . GLY A 1 116 ? 1.224 26.181 12.004 1.00 25.75 114 GLY A CA 1
ATOM 882 C C . GLY A 1 116 ? 0.771 26.754 13.354 1.00 25.52 114 GLY A C 1
ATOM 883 O O . GLY A 1 116 ? 0.687 27.971 13.500 1.00 25.14 114 GLY A O 1
ATOM 884 N N . ASN A 1 117 ? 0.497 25.890 14.338 1.00 23.54 115 ASN A N 1
ATOM 885 C CA . ASN A 1 117 ? 0.080 26.334 15.658 1.00 23.13 115 ASN A CA 1
ATOM 886 C C . ASN A 1 117 ? 1.271 26.233 16.598 1.00 22.54 115 ASN A C 1
ATOM 887 O O . ASN A 1 117 ? 1.319 25.381 17.485 1.00 20.41 115 ASN A O 1
ATOM 892 N N . TYR A 1 118 ? 2.242 27.118 16.381 1.00 23.03 116 TYR A N 1
ATOM 893 C CA . TYR A 1 118 ? 3.562 26.962 16.996 1.00 22.02 116 TYR A CA 1
ATOM 894 C C . TYR A 1 118 ? 3.525 27.199 18.520 1.00 22.43 116 TYR A C 1
ATOM 895 O O . TYR A 1 118 ? 4.135 26.436 19.281 1.00 21.73 116 TYR A O 1
ATOM 904 N N . ALA A 1 119 ? 2.817 28.230 18.959 1.00 22.77 117 ALA A N 1
ATOM 905 C CA . ALA A 1 119 ? 2.742 28.538 20.395 1.00 24.36 117 ALA A CA 1
ATOM 906 C C . ALA A 1 119 ? 2.078 27.413 21.174 1.00 24.37 117 ALA A C 1
ATOM 907 O O . ALA A 1 119 ? 2.460 27.129 22.318 1.00 24.18 117 ALA A O 1
ATOM 909 N N . ASP A 1 120 ? 1.058 26.804 20.571 1.00 23.85 118 ASP A N 1
ATOM 910 C CA . ASP A 1 120 ? 0.379 25.691 21.193 1.00 24.15 118 ASP A CA 1
ATOM 911 C C . ASP A 1 120 ? 1.345 24.503 21.308 1.00 21.45 118 ASP A C 1
ATOM 912 O O . ASP A 1 120 ? 1.365 23.826 22.329 1.00 20.72 118 ASP A O 1
ATOM 917 N N . ALA A 1 121 ? 2.130 24.272 20.256 1.00 19.47 119 ALA A N 1
ATOM 918 C CA . ALA A 1 121 ? 3.133 23.191 20.254 1.00 19.14 119 ALA A CA 1
ATOM 919 C C . ALA A 1 121 ? 4.120 23.411 21.402 1.00 18.61 119 ALA A C 1
ATOM 920 O O . ALA A 1 121 ? 4.384 22.493 22.167 1.00 18.22 119 ALA A O 1
ATOM 922 N N . MET A 1 122 ? 4.646 24.628 21.507 1.00 19.16 120 MET A N 1
ATOM 923 C CA . MET A 1 122 ? 5.636 24.977 22.555 1.00 19.98 120 MET A CA 1
ATOM 924 C C . MET A 1 122 ? 5.054 24.866 23.946 1.00 19.25 120 MET A C 1
ATOM 925 O O . MET A 1 122 ? 5.686 24.348 24.857 1.00 17.26 120 MET A O 1
ATOM 930 N N . GLU A 1 123 ? 3.827 25.350 24.104 1.00 19.92 121 GLU A N 1
ATOM 931 C CA . GLU A 1 123 ? 3.153 25.260 25.381 1.00 21.01 121 GLU A CA 1
ATOM 932 C C . GLU A 1 123 ? 2.990 23.798 25.833 1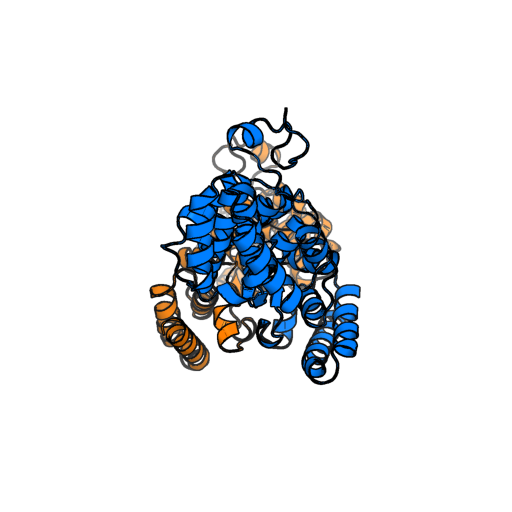.00 19.14 121 GLU A C 1
ATOM 933 O O . GLU A 1 123 ? 3.172 23.514 26.989 1.00 18.06 121 GLU A O 1
ATOM 939 N N . ALA A 1 124 ? 2.635 22.895 24.913 1.00 17.61 122 ALA A N 1
ATOM 940 C CA . ALA A 1 124 ? 2.518 21.470 25.245 1.00 17.32 122 ALA A CA 1
ATOM 941 C C . ALA A 1 124 ? 3.879 20.930 25.657 1.00 16.45 122 ALA A C 1
ATOM 942 O O . ALA A 1 124 ? 3.979 20.197 26.626 1.00 16.88 122 ALA A O 1
ATOM 944 N N . LEU A 1 125 ? 4.930 21.333 24.957 1.00 16.96 123 LEU A N 1
ATOM 945 C CA . LEU A 1 125 ? 6.288 20.855 25.278 1.00 17.65 123 LEU A CA 1
ATOM 946 C C . LEU A 1 125 ? 6.743 21.276 26.680 1.00 18.65 123 LEU A C 1
ATOM 947 O O . LEU A 1 125 ? 7.459 20.535 27.343 1.00 20.02 123 LEU A O 1
ATOM 952 N N . GLU A 1 126 ? 6.321 22.459 27.117 1.00 18.97 124 GLU A N 1
ATOM 953 C CA . GLU A 1 126 ? 6.737 23.028 28.385 1.00 20.62 124 GLU A CA 1
ATOM 954 C C . GLU A 1 126 ? 5.728 22.813 29.527 1.00 20.24 124 GLU A C 1
ATOM 955 O O . GLU A 1 126 ? 5.918 23.345 30.605 1.00 21.60 124 GLU A O 1
ATOM 961 N N . ALA A 1 127 ? 4.674 22.038 29.289 1.00 19.50 125 ALA A N 1
ATOM 962 C CA . ALA A 1 127 ? 3.601 21.858 30.275 1.00 20.24 125 ALA A CA 1
ATOM 963 C C . ALA A 1 127 ? 4.004 21.006 31.468 1.00 20.60 125 ALA A C 1
ATOM 964 O O . ALA A 1 127 ? 3.324 21.059 32.485 1.00 21.69 125 ALA A O 1
ATOM 966 N N . ALA A 1 128 ? 5.086 20.231 31.370 1.00 19.93 126 ALA A N 1
ATOM 967 C CA . ALA A 1 128 ? 5.534 19.411 32.509 1.00 20.93 126 ALA A CA 1
ATOM 968 C C . ALA A 1 128 ? 7.042 19.176 32.443 1.00 21.05 126 ALA A C 1
ATOM 969 O O . ALA A 1 128 ? 7.633 19.280 31.389 1.00 19.64 126 ALA A O 1
ATOM 971 N N . PRO A 1 129 ? 7.658 18.833 33.578 1.00 22.26 127 PRO A N 1
ATOM 972 C CA . PRO A 1 129 ? 9.092 18.545 33.517 1.00 23.47 127 PRO A CA 1
ATOM 973 C C . PRO A 1 129 ? 9.397 17.312 32.660 1.00 24.87 127 PRO A C 1
ATOM 974 O O . PRO A 1 129 ? 8.534 16.426 32.488 1.00 22.21 127 PRO A O 1
ATOM 978 N N . VAL A 1 130 ? 10.611 17.243 32.144 1.00 27.95 128 VAL A N 1
ATOM 979 C CA . VAL A 1 130 ? 10.983 16.070 31.347 1.00 31.51 128 VAL A CA 1
ATOM 980 C C . VAL A 1 130 ? 12.269 15.468 31.832 1.00 32.99 128 VAL A C 1
ATOM 981 O O . VAL A 1 130 ? 13.216 15.234 31.064 1.00 36.64 128 VAL A O 1
ATOM 985 N N . ALA A 1 131 ? 12.315 15.354 33.152 1.00 33.01 129 ALA A N 1
ATOM 986 C CA . ALA A 1 131 ? 12.558 14.084 33.811 1.00 34.73 129 ALA A CA 1
ATOM 987 C C . ALA A 1 131 ? 13.403 13.106 32.977 1.00 31.56 129 ALA A C 1
ATOM 988 O O . ALA A 1 131 ? 12.898 12.087 32.477 1.00 34.20 129 ALA A O 1
ATOM 990 N N . GLY A 1 132 ? 14.680 13.447 32.835 1.00 31.67 130 GLY A N 1
ATOM 991 C CA . GLY A 1 132 ? 15.653 12.661 32.051 1.00 31.80 130 GLY A CA 1
ATOM 992 C C . GLY A 1 132 ? 15.436 12.581 30.533 1.00 29.22 130 GLY A C 1
ATOM 993 O O . GLY A 1 132 ? 16.138 11.860 29.863 1.00 29.84 130 GLY A O 1
ATOM 994 N N . SER A 1 133 ? 14.471 13.315 29.993 1.00 27.73 131 SER A N 1
ATOM 995 C CA . SER A 1 133 ? 14.216 13.327 28.555 1.00 27.96 131 SER A CA 1
ATOM 996 C C . SER A 1 133 ? 14.429 14.700 27.934 1.00 26.60 131 SER A C 1
ATOM 997 O O . SER A 1 133 ? 13.776 15.038 26.966 1.00 26.97 131 SER A O 1
ATOM 1000 N N . GLU A 1 134 ? 15.371 15.472 28.470 1.00 27.21 132 GLU A N 1
ATOM 1001 C CA . GLU A 1 134 ? 15.572 16.843 28.032 1.00 28.17 132 GLU A CA 1
ATOM 1002 C C . GLU A 1 134 ? 15.895 16.909 26.532 1.00 27.55 132 GLU A C 1
ATOM 1003 O O . GLU A 1 134 ? 15.441 17.799 25.824 1.00 26.55 132 GLU A O 1
ATOM 1009 N N . HIS A 1 135 ? 16.695 15.957 26.072 1.00 26.76 133 HIS A N 1
ATOM 1010 C CA . HIS A 1 135 ? 17.096 15.876 24.681 1.00 27.92 133 HIS A CA 1
ATOM 1011 C C . HIS A 1 135 ? 15.929 15.678 23.745 1.00 26.48 133 HIS A C 1
ATOM 1012 O O . HIS A 1 135 ? 15.936 16.199 22.638 1.00 24.70 133 HIS A O 1
ATOM 1019 N N . LEU A 1 136 ? 14.912 14.935 24.193 1.00 25.60 134 LEU A N 1
ATOM 1020 C CA . LEU A 1 136 ? 13.709 14.724 23.398 1.00 24.73 134 LEU A CA 1
ATOM 1021 C C . LEU A 1 136 ? 12.917 16.001 23.219 1.00 23.62 134 LEU A C 1
ATOM 1022 O O . LEU A 1 136 ? 12.439 16.282 22.123 1.00 23.00 134 LEU A O 1
ATOM 1027 N N . VAL A 1 137 ? 12.772 16.775 24.285 1.00 22.44 135 VAL A N 1
ATOM 1028 C CA . VAL A 1 137 ? 12.137 18.092 24.194 1.00 21.85 135 VAL A CA 1
ATOM 1029 C C . VAL A 1 137 ? 12.953 19.045 23.325 1.00 20.81 135 VAL A C 1
ATOM 1030 O O . VAL A 1 137 ? 12.370 19.768 22.538 1.00 21.04 135 VAL A O 1
ATOM 1034 N N . ALA A 1 138 ? 14.280 19.033 23.456 1.00 19.70 136 ALA A N 1
ATOM 1035 C CA . ALA A 1 138 ? 15.132 19.852 22.584 1.00 19.03 136 ALA A CA 1
ATOM 1036 C C . ALA A 1 138 ? 14.909 19.482 21.136 1.00 18.26 136 ALA A C 1
ATOM 1037 O O . ALA A 1 138 ? 14.746 20.364 20.288 1.00 16.44 136 ALA A O 1
ATOM 1039 N N . TRP A 1 139 ? 14.864 18.172 20.863 1.00 17.82 137 TRP A N 1
ATOM 1040 C CA . TRP A 1 139 ? 14.574 17.692 19.504 1.00 17.74 137 TRP A CA 1
ATOM 1041 C C . TRP A 1 139 ? 13.242 18.213 19.018 1.00 17.20 137 TRP A C 1
ATOM 1042 O O . TRP A 1 139 ? 13.144 18.747 17.891 1.00 16.80 137 TRP A O 1
ATOM 1053 N N . MET A 1 140 ? 12.194 18.086 19.841 1.00 16.84 138 MET A N 1
ATOM 1054 C CA . MET A 1 140 ? 10.877 18.595 19.427 1.00 16.62 138 MET A CA 1
ATOM 1055 C C . MET A 1 140 ? 10.853 20.114 19.215 1.00 16.34 138 MET A C 1
ATOM 1056 O O . MET A 1 140 ? 10.196 20.608 18.298 1.00 15.77 138 MET A O 1
ATOM 1061 N N . LYS A 1 141 ? 11.587 20.857 20.024 1.00 16.31 139 LYS A N 1
ATOM 1062 C CA . LYS A 1 141 ? 11.708 22.292 19.784 1.00 16.95 139 LYS A CA 1
ATOM 1063 C C . LYS A 1 141 ? 12.373 22.596 18.437 1.00 16.39 139 LYS A C 1
ATOM 1064 O O . LYS A 1 141 ? 11.963 23.514 17.745 1.00 16.58 139 LYS A O 1
ATOM 1070 N N . ALA A 1 142 ? 13.387 21.816 18.080 1.00 15.99 140 ALA A N 1
ATOM 1071 C CA . ALA A 1 142 ? 14.052 21.900 16.788 1.00 15.78 140 ALA A CA 1
ATOM 1072 C C . ALA A 1 142 ? 13.051 21.646 15.650 1.00 15.38 140 ALA A C 1
ATOM 1073 O O . ALA A 1 142 ? 13.064 22.335 14.621 1.00 15.66 140 ALA A O 1
ATOM 1075 N N . VAL A 1 143 ? 12.131 20.710 15.874 1.00 14.76 141 VAL A N 1
ATOM 1076 C CA . VAL A 1 143 ? 11.045 20.452 14.937 1.00 14.32 141 VAL A CA 1
ATOM 1077 C C . VAL A 1 143 ? 10.100 21.661 14.805 1.00 14.08 141 VAL A C 1
ATOM 1078 O O . VAL A 1 143 ? 9.777 22.079 13.702 1.00 13.99 141 VAL A O 1
ATOM 1082 N N . VAL A 1 144 ? 9.666 22.218 15.937 1.00 13.90 142 VAL A N 1
ATOM 1083 C CA . VAL A 1 144 ? 8.745 23.336 15.947 1.00 13.95 142 VAL A CA 1
ATOM 1084 C C . VAL A 1 144 ? 9.381 24.595 15.338 1.00 14.44 142 VAL A C 1
ATOM 1085 O O . VAL A 1 144 ? 8.786 25.258 14.449 1.00 14.16 142 VAL A O 1
ATOM 1089 N N . TYR A 1 145 ? 10.587 24.921 15.800 1.00 14.58 143 TYR A N 1
ATOM 1090 C CA . TYR A 1 145 ? 11.307 26.088 15.296 1.00 14.95 143 TYR A CA 1
ATOM 1091 C C . TYR A 1 145 ? 11.614 25.914 13.787 1.00 14.92 143 TYR A C 1
ATOM 1092 O O . TYR A 1 145 ? 11.511 26.871 13.013 1.00 15.19 143 TYR A O 1
ATOM 1101 N N . GLY A 1 146 ? 11.982 24.704 13.377 1.00 14.58 144 GLY A N 1
ATOM 1102 C CA . GLY A 1 146 ? 12.297 24.439 11.957 1.00 14.96 144 GLY A CA 1
ATOM 1103 C C . GLY A 1 146 ? 11.085 24.658 11.084 1.00 15.47 144 GLY A C 1
ATOM 1104 O O . GLY A 1 146 ? 11.192 25.223 9.981 1.00 15.44 144 GLY A O 1
ATOM 1105 N N . ALA A 1 147 ? 9.915 24.229 11.587 1.00 15.56 145 ALA A N 1
ATOM 1106 C CA . ALA A 1 147 ? 8.664 24.402 10.853 1.00 16.12 145 ALA A CA 1
ATOM 1107 C C . ALA A 1 147 ? 8.394 25.882 10.562 1.00 16.76 145 ALA A C 1
ATOM 1108 O O . ALA A 1 147 ? 7.905 26.227 9.484 1.00 17.62 145 ALA A O 1
ATOM 1110 N N . ALA A 1 148 ? 8.789 26.740 11.494 1.00 16.13 146 ALA A N 1
ATOM 1111 C CA . ALA A 1 148 ? 8.618 28.197 11.376 1.00 16.37 146 ALA A CA 1
ATOM 1112 C C . ALA A 1 148 ? 9.836 28.898 10.761 1.00 16.50 146 ALA A C 1
ATOM 1113 O O . ALA A 1 148 ? 9.940 30.148 10.783 1.00 15.98 146 ALA A O 1
ATOM 1115 N N . GLU A 1 149 ? 10.780 28.110 10.251 1.00 17.13 147 GLU A N 1
ATOM 1116 C CA . GLU A 1 149 ? 12.038 28.644 9.669 1.00 17.85 147 GLU A CA 1
ATOM 1117 C C . GLU A 1 149 ? 12.823 29.542 10.637 1.00 17.62 147 GLU A C 1
ATOM 1118 O O . GLU A 1 149 ? 13.505 30.510 10.231 1.00 17.51 147 GLU A O 1
ATOM 1124 N N . ARG A 1 150 ? 12.790 29.173 11.913 1.00 16.80 148 ARG A N 1
ATOM 1125 C CA . ARG A 1 150 ? 13.533 29.876 12.933 1.00 16.68 148 ARG A CA 1
ATOM 1126 C C . ARG A 1 150 ? 14.894 29.198 13.132 1.00 17.20 148 ARG A C 1
ATOM 1127 O O . ARG A 1 150 ? 15.127 28.505 14.128 1.00 15.88 148 ARG A O 1
ATOM 1135 N N . TRP A 1 151 ? 15.767 29.375 12.139 1.00 17.08 149 TRP A N 1
ATOM 1136 C CA . TRP A 1 151 ? 16.973 28.558 12.052 1.00 17.82 149 TRP A CA 1
ATOM 1137 C C . TRP A 1 151 ? 17.950 28.788 13.162 1.00 17.90 149 TRP A C 1
ATOM 1138 O O . TRP A 1 151 ? 18.577 27.845 13.601 1.00 18.67 149 TRP A O 1
ATOM 1149 N N . THR A 1 152 ? 18.094 30.019 13.629 1.00 17.93 150 THR A N 1
ATOM 1150 C CA . THR A 1 152 ? 18.991 30.275 14.750 1.00 19.04 150 THR A CA 1
ATOM 1151 C C . THR A 1 152 ? 18.458 29.624 16.057 1.00 18.64 150 THR A C 1
ATOM 1152 O O . THR A 1 152 ? 19.240 29.149 16.860 1.00 18.31 150 THR A O 1
ATOM 1156 N N . ASP A 1 153 ? 17.134 29.544 16.225 1.00 18.67 151 ASP A N 1
ATOM 1157 C CA . ASP A 1 153 ? 16.553 28.881 17.416 1.00 18.79 151 ASP A CA 1
ATOM 1158 C C . ASP A 1 153 ? 16.751 27.350 17.304 1.00 18.21 151 ASP A C 1
ATOM 1159 O O . ASP A 1 153 ? 17.026 26.673 18.310 1.00 17.78 151 ASP A O 1
ATOM 1164 N N . VAL A 1 154 ? 16.659 26.814 16.083 1.00 17.54 152 VAL A N 1
ATOM 1165 C CA . VAL A 1 154 ? 16.980 25.416 15.850 1.00 17.14 152 VAL A CA 1
ATOM 1166 C C . VAL A 1 154 ? 18.394 25.126 16.341 1.00 17.94 152 VAL A C 1
ATOM 1167 O O . VAL A 1 154 ? 18.603 24.228 17.144 1.00 17.11 152 VAL A O 1
ATOM 1171 N N . ILE A 1 155 ? 19.354 25.913 15.888 1.00 18.96 153 ILE A N 1
ATOM 1172 C CA . ILE A 1 155 ? 20.749 25.700 16.267 1.00 20.49 153 ILE A CA 1
ATOM 1173 C C . ILE A 1 155 ? 20.915 25.778 17.803 1.00 21.61 153 ILE A C 1
ATOM 1174 O O . ILE A 1 155 ? 21.547 24.914 18.404 1.00 20.76 153 ILE A O 1
ATOM 1179 N N . ASP A 1 156 ? 20.298 26.770 18.440 1.00 23.61 154 ASP A N 1
ATOM 1180 C CA . ASP A 1 156 ? 20.340 26.841 19.905 1.00 25.57 154 ASP A CA 1
ATOM 1181 C C . ASP A 1 156 ? 19.904 25.534 20.589 1.00 24.00 154 ASP A C 1
ATOM 1182 O O . ASP A 1 156 ? 20.496 25.129 21.597 1.00 23.87 154 ASP A O 1
ATOM 1187 N N . GLN A 1 157 ? 18.847 24.915 20.068 1.00 21.05 155 GLN A N 1
ATOM 1188 C CA . GLN A 1 157 ? 18.342 23.658 20.631 1.00 20.78 155 GLN A CA 1
ATOM 1189 C C . GLN A 1 157 ? 19.229 22.425 20.395 1.00 21.45 155 GLN A C 1
ATOM 1190 O O . GLN A 1 157 ? 19.295 21.536 21.234 1.00 21.45 155 GLN A O 1
ATOM 1196 N N . VAL A 1 158 ? 19.917 22.368 19.265 1.00 21.83 156 VAL A N 1
ATOM 1197 C CA . VAL A 1 158 ? 20.634 21.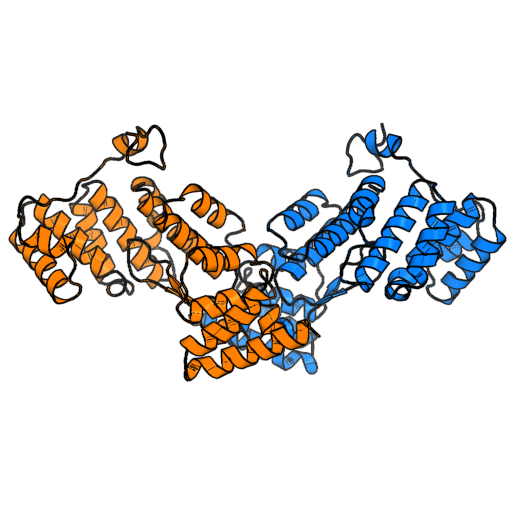141 18.899 1.00 22.25 156 VAL A CA 1
ATOM 1198 C C . VAL A 1 158 ? 22.147 21.246 19.026 1.00 24.53 156 VAL A C 1
ATOM 1199 O O . VAL A 1 158 ? 22.843 20.233 18.872 1.00 25.12 156 VAL A O 1
ATOM 1203 N N . LYS A 1 159 ? 22.661 22.439 19.342 1.00 25.92 157 LYS A N 1
ATOM 1204 C CA . LYS A 1 159 ? 24.115 22.656 19.350 1.00 28.33 157 LYS A CA 1
ATOM 1205 C C . LYS A 1 159 ? 24.819 21.788 20.382 1.00 30.72 157 LYS A C 1
ATOM 1206 O O . LYS A 1 159 ? 25.994 21.502 20.240 1.00 31.12 157 LYS A O 1
ATOM 1212 N N . SER A 1 160 ? 24.082 21.378 21.409 1.00 32.61 158 SER A N 1
ATOM 1213 C CA . SER A 1 160 ? 24.553 20.492 22.474 1.00 36.44 158 SER A CA 1
ATOM 1214 C C . SER A 1 160 ? 24.445 18.984 22.187 1.00 37.91 158 SER A C 1
ATOM 1215 O O . SER A 1 160 ? 24.639 18.177 23.100 1.00 41.59 158 SER A O 1
ATOM 1218 N N . ALA A 1 161 ? 24.092 18.597 20.965 1.00 35.92 159 ALA A N 1
ATOM 1219 C CA . ALA A 1 161 ? 23.675 17.225 20.688 1.00 36.19 159 ALA A CA 1
ATOM 1220 C C . ALA A 1 161 ? 24.808 16.207 20.850 1.00 38.15 159 ALA A C 1
ATOM 1221 O O . ALA A 1 161 ? 24.554 15.023 21.032 1.00 37.11 159 ALA A O 1
ATOM 1223 N N . GLY A 1 162 ? 26.052 16.666 20.803 1.00 42.27 160 GLY A N 1
ATOM 1224 C CA . GLY A 1 162 ? 27.208 15.792 21.071 1.00 46.06 160 GLY A CA 1
ATOM 1225 C C . GLY A 1 162 ? 27.131 15.105 22.425 1.00 48.69 160 GLY A C 1
ATOM 1226 O O . GLY A 1 162 ? 27.705 14.045 22.611 1.00 51.43 160 GLY A O 1
ATOM 1227 N N . LYS A 1 163 ? 26.388 15.700 23.357 1.00 50.90 161 LYS A N 1
ATOM 1228 C CA . LYS A 1 163 ? 26.237 15.191 24.715 1.00 52.61 161 LYS A CA 1
ATOM 1229 C C . LYS A 1 163 ? 24.945 14.390 24.936 1.00 52.42 161 LYS A C 1
ATOM 1230 O O . LYS A 1 163 ? 24.629 14.032 26.071 1.00 54.63 161 LYS A O 1
ATOM 1236 N N . TRP A 1 164 ? 24.188 14.095 23.885 1.00 48.76 162 TRP A N 1
ATOM 1237 C CA . TRP A 1 164 ? 22.955 13.330 24.074 1.00 46.30 162 TRP A CA 1
ATOM 1238 C C . TRP A 1 164 ? 23.211 11.843 24.260 1.00 49.10 162 TRP A C 1
ATOM 1239 O O . TRP A 1 164 ? 24.189 11.324 23.726 1.00 48.24 162 TRP A O 1
ATOM 1250 N N . PRO A 1 165 ? 22.328 11.135 25.008 1.00 50.99 163 PRO A N 1
ATOM 1251 C CA . PRO A 1 165 ? 22.510 9.672 25.128 1.00 54.38 163 PRO A CA 1
ATOM 1252 C C . PRO A 1 165 ? 22.212 8.963 23.793 1.00 54.30 163 PRO A C 1
ATOM 1253 O O . PRO A 1 165 ? 23.032 8.207 23.237 1.00 59.33 163 PRO A O 1
ATOM 1257 N N . ASP A 1 166 ? 21.041 9.298 23.275 1.00 48.29 164 ASP A N 1
ATOM 1258 C CA . ASP A 1 166 ? 20.415 8.615 22.179 1.00 44.51 164 ASP A CA 1
ATOM 1259 C C . ASP A 1 166 ? 21.171 9.011 20.910 1.00 43.07 164 ASP A C 1
ATOM 1260 O O . ASP A 1 166 ? 21.059 10.140 20.449 1.00 39.97 164 ASP A O 1
ATOM 1265 N N . LYS A 1 167 ? 21.972 8.086 20.381 1.00 42.79 165 LYS A N 1
ATOM 1266 C CA . LYS A 1 167 ? 22.833 8.388 19.241 1.00 43.19 165 LYS A CA 1
ATOM 1267 C C . LYS A 1 167 ? 22.051 8.549 17.936 1.00 37.85 165 LYS A C 1
ATOM 1268 O O . LYS A 1 167 ? 22.524 9.229 17.025 1.00 36.31 165 LYS A O 1
ATOM 1274 N N . PHE A 1 168 ? 20.881 7.917 17.854 1.00 36.99 166 PHE A N 1
ATOM 1275 C CA . PHE A 1 168 ? 19.991 8.126 16.734 1.00 34.04 166 PHE A CA 1
ATOM 1276 C C . PHE A 1 168 ? 19.552 9.584 16.749 1.00 31.07 166 PHE A C 1
ATOM 1277 O O . PHE A 1 168 ? 19.658 10.284 15.745 1.00 27.68 166 PHE A O 1
ATOM 1285 N N . LEU A 1 169 ? 19.042 10.027 17.890 1.00 30.89 167 LEU A N 1
ATOM 1286 C CA . LEU A 1 169 ? 18.504 11.378 18.001 1.00 30.51 167 LEU A CA 1
ATOM 1287 C C . LEU A 1 169 ? 19.619 12.439 17.924 1.00 28.26 167 LEU A C 1
ATOM 1288 O O . LEU A 1 169 ? 19.408 13.513 17.371 1.00 26.55 167 LEU A O 1
ATOM 1293 N N . ALA A 1 170 ? 20.806 12.121 18.446 1.00 28.01 168 ALA A N 1
ATOM 1294 C CA . ALA A 1 170 ? 21.993 12.986 18.266 1.00 27.76 168 ALA A CA 1
ATOM 1295 C C . ALA A 1 170 ? 22.337 13.168 16.779 1.00 25.45 168 ALA A C 1
ATOM 1296 O O . ALA A 1 170 ? 22.649 14.276 16.312 1.00 24.09 168 ALA A O 1
ATOM 1298 N N . GLY A 1 171 ? 22.214 12.074 16.036 1.00 25.19 169 GLY A N 1
ATOM 1299 C CA . GLY A 1 171 ? 22.356 12.098 14.583 1.00 23.83 169 GLY A CA 1
ATOM 1300 C C . GLY A 1 171 ? 21.307 12.957 13.900 1.00 22.30 169 GLY A C 1
ATOM 1301 O O . GLY A 1 171 ? 21.648 13.783 13.039 1.00 21.05 169 GLY A O 1
ATOM 1302 N N . ALA A 1 172 ? 20.033 12.768 14.274 1.00 21.50 170 ALA A N 1
ATOM 1303 C CA . ALA A 1 172 ? 18.959 13.617 13.740 1.00 20.64 170 ALA A CA 1
ATOM 1304 C C . ALA A 1 172 ? 19.228 15.108 14.028 1.00 19.87 170 ALA A C 1
ATOM 1305 O O . ALA A 1 172 ? 18.974 15.985 13.185 1.00 19.01 170 ALA A O 1
ATOM 1307 N N . ALA A 1 173 ? 19.732 15.386 15.225 1.00 20.25 171 ALA A N 1
ATOM 1308 C CA . ALA A 1 173 ? 20.046 16.734 15.628 1.00 19.85 171 ALA A CA 1
ATOM 1309 C C . ALA A 1 173 ? 21.118 17.355 14.729 1.00 19.82 171 ALA A C 1
ATOM 1310 O O . ALA A 1 173 ? 21.047 18.551 14.422 1.00 20.11 171 ALA A O 1
ATOM 1312 N N . GLY A 1 174 ? 22.104 16.552 14.340 1.00 19.84 172 GLY A N 1
ATOM 1313 C CA . GLY A 1 174 ? 23.120 16.952 13.374 1.00 19.88 172 GLY A CA 1
ATOM 1314 C C . GLY A 1 174 ? 22.518 17.305 12.020 1.00 18.89 172 GLY A C 1
ATOM 1315 O O . GLY A 1 174 ? 22.921 18.284 11.402 1.00 19.28 172 GLY A O 1
ATOM 1316 N N . VAL A 1 175 ? 21.528 16.531 11.580 1.00 18.35 173 VAL A N 1
ATOM 1317 C CA . VAL A 1 175 ? 20.767 16.897 10.389 1.00 17.64 173 VAL A CA 1
ATOM 1318 C C . VAL A 1 175 ? 20.078 18.258 10.559 1.00 17.25 173 VAL A C 1
ATOM 1319 O O . VAL A 1 175 ? 20.169 19.131 9.678 1.00 16.95 173 VAL A O 1
ATOM 1323 N N . ALA A 1 176 ? 19.405 18.466 11.698 1.00 17.76 174 ALA A N 1
ATOM 1324 C CA . ALA A 1 176 ? 18.746 19.772 11.950 1.00 17.86 174 ALA A CA 1
ATOM 1325 C C . ALA A 1 176 ? 19.736 20.925 11.954 1.00 17.92 174 ALA A C 1
ATOM 1326 O O . ALA A 1 176 ? 19.454 22.006 11.407 1.00 18.42 174 ALA A O 1
ATOM 1328 N N . HIS A 1 177 ? 20.911 20.688 12.533 1.00 18.72 175 HIS A N 1
ATOM 1329 C CA . HIS A 1 177 ? 21.950 21.699 12.617 1.00 19.14 175 HIS A CA 1
ATOM 1330 C C . HIS A 1 177 ? 22.424 22.036 11.192 1.00 19.39 175 HIS A C 1
ATOM 1331 O O . HIS A 1 177 ? 22.569 23.216 10.820 1.00 19.41 175 HIS A O 1
ATOM 1338 N N . GLY A 1 178 ? 22.618 21.001 10.365 1.00 19.30 176 GLY A N 1
ATOM 1339 C CA . GLY A 1 178 ? 23.046 21.184 8.952 1.00 18.96 176 GLY A CA 1
ATOM 1340 C C . GLY A 1 178 ? 22.030 21.871 8.073 1.00 18.84 176 GLY A C 1
ATOM 1341 O O . GLY A 1 178 ? 22.386 22.744 7.282 1.00 19.52 176 GLY A O 1
ATOM 1342 N N . VAL A 1 179 ? 20.752 21.493 8.229 1.00 18.64 177 VAL A N 1
ATOM 1343 C CA . VAL A 1 179 ? 19.662 22.151 7.531 1.00 18.10 177 VAL A CA 1
ATOM 1344 C C . VAL A 1 179 ? 19.566 23.636 7.898 1.00 19.07 177 VAL A C 1
ATOM 1345 O O . VAL A 1 179 ? 19.422 24.496 7.013 1.00 19.54 177 VAL A O 1
ATOM 1349 N N . ALA A 1 180 ? 19.596 23.923 9.201 1.00 19.06 178 ALA A N 1
ATOM 1350 C CA . ALA A 1 180 ? 19.581 25.300 9.697 1.00 19.83 178 ALA A CA 1
ATOM 1351 C C . ALA A 1 180 ? 20.762 26.100 9.104 1.00 20.23 178 ALA A C 1
ATOM 1352 O O . ALA A 1 180 ? 20.588 27.223 8.619 1.00 21.20 178 ALA A O 1
ATOM 1354 N N . ALA A 1 181 ? 21.964 25.516 9.118 1.00 20.56 179 ALA A N 1
ATOM 1355 C CA . ALA A 1 181 ? 23.148 26.171 8.503 1.00 20.59 179 ALA A CA 1
ATOM 1356 C C . ALA A 1 181 ? 22.956 26.494 7.027 1.00 21.05 179 ALA A C 1
ATOM 1357 O O . ALA A 1 181 ? 23.225 27.607 6.588 1.00 21.66 179 ALA A O 1
ATOM 1359 N N . ALA A 1 182 ? 22.452 25.529 6.270 1.00 20.64 180 ALA A N 1
ATOM 1360 C CA . ALA A 1 182 ? 22.170 25.729 4.843 1.00 20.89 180 ALA A CA 1
ATOM 1361 C C . ALA A 1 182 ? 21.187 26.874 4.598 1.00 21.70 180 ALA A C 1
ATOM 1362 O O . ALA A 1 182 ? 21.419 27.717 3.725 1.00 22.77 180 ALA A O 1
ATOM 1364 N N . ASN A 1 183 ? 20.129 26.931 5.399 1.00 21.45 181 ASN A N 1
ATOM 1365 C CA . ASN A 1 183 ? 19.128 27.970 5.259 1.00 22.24 181 ASN A CA 1
ATOM 1366 C C . ASN A 1 183 ? 19.635 29.365 5.654 1.00 23.15 181 ASN A C 1
ATOM 1367 O O . ASN A 1 183 ? 19.004 30.367 5.330 1.00 23.93 181 ASN A O 1
ATOM 1372 N N . LEU A 1 184 ? 20.744 29.404 6.392 1.00 23.07 182 LEU A N 1
ATOM 1373 C CA . LEU A 1 184 ? 21.427 30.635 6.747 1.00 23.98 182 LEU A CA 1
ATOM 1374 C C . LEU A 1 184 ? 22.625 30.926 5.805 1.00 25.46 182 LEU A C 1
ATOM 1375 O O . LEU A 1 184 ? 23.446 31.808 6.084 1.00 26.73 182 LEU A O 1
ATOM 1380 N N . ALA A 1 185 ? 22.706 30.195 4.697 1.00 25.48 183 ALA A N 1
ATOM 1381 C CA . ALA A 1 185 ? 23.759 30.376 3.699 1.00 26.53 183 ALA A CA 1
ATOM 1382 C C . ALA A 1 185 ? 25.167 30.047 4.214 1.00 27.08 183 ALA A C 1
ATOM 1383 O O . ALA A 1 185 ? 26.166 30.507 3.651 1.00 28.59 183 ALA A O 1
ATOM 1385 N N . LEU A 1 186 ? 25.227 29.221 5.261 1.00 26.40 184 LEU A N 1
ATOM 1386 C CA . LEU A 1 186 ? 26.476 28.728 5.828 1.00 26.76 184 LEU A CA 1
ATOM 1387 C C . LEU A 1 186 ? 26.738 27.369 5.191 1.00 26.63 184 LEU A C 1
ATOM 1388 O O . LEU A 1 186 ? 26.662 26.325 5.833 1.00 24.88 184 LEU A O 1
ATOM 1393 N N . PHE A 1 187 ? 27.035 27.416 3.903 1.00 26.75 185 PHE A N 1
ATOM 1394 C CA . PHE A 1 187 ? 26.966 26.244 3.065 1.00 26.80 185 PHE A CA 1
ATOM 1395 C C . PHE A 1 187 ? 28.076 25.223 3.339 1.00 26.90 185 PHE A C 1
ATOM 1396 O O . PHE A 1 187 ? 27.833 24.013 3.272 1.00 24.61 185 PHE A O 1
ATOM 1404 N N . THR A 1 188 ? 29.289 25.705 3.625 1.00 27.85 186 THR A N 1
ATOM 1405 C CA . THR A 1 188 ? 30.393 24.807 3.949 1.00 28.81 186 THR A CA 1
ATOM 1406 C C . THR A 1 188 ? 30.110 24.055 5.240 1.00 27.83 186 THR A C 1
ATOM 1407 O O . THR A 1 188 ? 30.314 22.844 5.314 1.00 27.07 186 THR A O 1
ATOM 1411 N N . GLU A 1 189 ? 29.648 24.784 6.261 1.00 27.93 187 GLU A N 1
ATOM 1412 C CA . GLU A 1 189 ? 29.244 24.175 7.518 1.00 27.51 187 GLU A CA 1
ATOM 1413 C C . GLU A 1 189 ? 28.110 23.152 7.290 1.00 25.24 187 GLU A C 1
ATOM 1414 O O . GLU A 1 189 ? 28.157 22.051 7.843 1.00 24.12 187 GLU A O 1
ATOM 1420 N N . ALA A 1 190 ? 27.100 23.531 6.504 1.00 23.37 188 ALA A N 1
ATOM 1421 C CA . ALA A 1 190 ? 25.997 22.628 6.162 1.00 23.08 188 ALA A CA 1
ATOM 1422 C C . ALA A 1 190 ? 26.517 21.318 5.559 1.00 23.68 188 ALA A C 1
ATOM 1423 O O . ALA A 1 190 ? 26.113 20.241 5.965 1.00 22.88 188 ALA A O 1
ATOM 1425 N N . GLU A 1 191 ? 27.461 21.417 4.638 1.00 25.19 189 GLU A N 1
ATOM 1426 C CA . GLU A 1 191 ? 28.029 20.225 3.997 1.00 26.26 189 GLU A CA 1
ATOM 1427 C C . GLU A 1 191 ? 28.785 19.337 4.966 1.00 26.48 189 GLU A C 1
ATOM 1428 O O . GLU A 1 191 ? 28.588 18.131 4.957 1.00 25.55 189 GLU A O 1
ATOM 1434 N N . ARG A 1 192 ? 29.605 19.926 5.835 1.00 27.93 190 ARG A N 1
ATOM 1435 C CA . ARG A 1 192 ? 30.280 19.144 6.882 1.00 29.74 190 ARG A CA 1
ATOM 1436 C C . ARG A 1 192 ? 29.244 18.435 7.809 1.00 28.03 190 ARG A C 1
ATOM 1437 O O . ARG A 1 192 ? 29.294 17.224 8.012 1.00 26.01 190 ARG A O 1
ATOM 1445 N N . ARG A 1 193 ? 28.284 19.185 8.333 1.00 26.09 191 ARG A N 1
ATOM 1446 C CA . ARG A 1 193 ? 27.331 18.598 9.275 1.00 25.53 191 ARG A CA 1
ATOM 1447 C C . ARG A 1 193 ? 26.413 17.559 8.646 1.00 24.72 191 ARG A C 1
ATOM 1448 O O . ARG A 1 193 ? 26.121 16.538 9.277 1.00 25.21 191 ARG A O 1
ATOM 1456 N N . LEU A 1 194 ? 25.947 17.814 7.427 1.00 24.05 192 LEU A N 1
ATOM 1457 C CA . LEU A 1 194 ? 25.038 16.888 6.757 1.00 23.91 192 LEU A CA 1
ATOM 1458 C C . LEU A 1 194 ? 25.771 15.610 6.343 1.00 25.28 192 LEU A C 1
ATOM 1459 O O . LEU A 1 194 ? 25.199 14.514 6.421 1.00 26.28 192 LEU A O 1
ATOM 1464 N N . THR A 1 195 ? 27.035 15.749 5.941 1.00 26.66 193 THR A N 1
ATOM 1465 C CA . THR A 1 195 ? 27.882 14.589 5.628 1.00 27.52 193 THR A CA 1
ATOM 1466 C C . THR A 1 195 ? 28.157 13.729 6.869 1.00 29.08 193 THR A C 1
ATOM 1467 O O . THR A 1 195 ? 27.994 12.518 6.804 1.00 28.84 193 THR A O 1
ATOM 1471 N N . GLU A 1 196 ? 28.495 14.349 8.000 1.00 30.99 194 GLU A N 1
ATOM 1472 C CA . GLU A 1 196 ? 28.644 13.610 9.256 1.00 33.67 194 GLU A CA 1
ATOM 1473 C C . GLU A 1 196 ? 27.342 12.945 9.717 1.00 31.65 194 GLU A C 1
ATOM 1474 O O . GLU A 1 196 ? 27.342 11.768 10.125 1.00 30.05 194 GLU A O 1
ATOM 1480 N N . ALA A 1 197 ? 26.234 13.681 9.648 1.00 29.49 195 ALA A N 1
ATOM 1481 C CA . ALA A 1 197 ? 24.945 13.136 10.068 1.00 29.33 195 ALA A CA 1
ATOM 1482 C C . ALA A 1 197 ? 24.543 11.952 9.167 1.00 29.28 195 ALA A C 1
ATOM 1483 O O . ALA A 1 197 ? 23.865 11.017 9.604 1.00 28.25 195 ALA A O 1
ATOM 1485 N N . ASN A 1 198 ? 24.994 11.973 7.921 1.00 29.99 196 ASN A N 1
ATOM 1486 C CA . ASN A 1 198 ? 24.720 10.870 7.035 1.00 32.17 196 ASN A CA 1
ATOM 1487 C C . ASN A 1 198 ? 25.332 9.550 7.516 1.00 34.87 196 ASN A C 1
ATOM 1488 O O . ASN A 1 198 ? 24.775 8.492 7.246 1.00 36.85 196 ASN A O 1
ATOM 1493 N N . ASP A 1 199 ? 26.464 9.618 8.217 1.00 37.21 197 ASP A N 1
ATOM 1494 C CA . ASP A 1 199 ? 27.103 8.424 8.814 1.00 40.82 197 ASP A CA 1
ATOM 1495 C C . ASP A 1 199 ? 26.487 7.957 10.115 1.00 38.82 197 ASP A C 1
ATOM 1496 O O . ASP A 1 199 ? 26.861 6.916 10.614 1.00 41.85 197 ASP A O 1
ATOM 1501 N N . SER A 1 200 ? 25.565 8.725 10.676 1.00 35.09 198 SER A N 1
ATOM 1502 C CA . SER A 1 200 ? 24.975 8.399 11.960 1.00 34.47 198 SER A CA 1
ATOM 1503 C C . SER A 1 200 ? 23.861 7.394 11.755 1.00 33.63 198 SER A C 1
ATOM 1504 O O . SER A 1 200 ? 23.470 7.153 10.622 1.00 31.06 198 SER A O 1
ATOM 1507 N N . PRO A 1 201 ? 23.298 6.856 12.861 1.00 34.60 199 PRO A N 1
ATOM 1508 C CA . PRO A 1 201 ? 22.130 5.975 12.740 1.00 34.12 199 PRO A CA 1
ATOM 1509 C C . PRO A 1 201 ? 20.864 6.643 12.189 1.00 31.85 199 PRO A C 1
ATOM 1510 O O . PRO A 1 201 ? 19.933 5.933 11.816 1.00 31.68 199 PRO A O 1
ATOM 1514 N N . ALA A 1 202 ? 20.817 7.977 12.163 1.00 29.34 200 ALA A N 1
ATOM 1515 C CA . ALA A 1 202 ? 19.673 8.717 11.600 1.00 28.14 200 ALA A CA 1
ATOM 1516 C C . ALA A 1 202 ? 19.798 8.988 10.079 1.00 27.25 200 ALA A C 1
ATOM 1517 O O . ALA A 1 202 ? 18.878 9.575 9.468 1.00 26.12 200 ALA A O 1
ATOM 1519 N N . GLY A 1 203 ? 20.928 8.601 9.478 1.00 26.24 201 GLY A N 1
ATOM 1520 C CA . GLY A 1 203 ? 21.201 8.914 8.074 1.00 26.73 201 GLY A CA 1
ATOM 1521 C C . GLY A 1 203 ? 20.144 8.431 7.087 1.00 26.99 201 GLY A C 1
ATOM 1522 O O . GLY A 1 203 ? 19.770 9.151 6.150 1.00 26.37 201 GLY A O 1
ATOM 1523 N N . GLU A 1 204 ? 19.636 7.229 7.319 1.00 27.69 202 GLU A N 1
ATOM 1524 C CA . GLU A 1 204 ? 18.597 6.665 6.471 1.00 29.24 202 GLU A CA 1
ATOM 1525 C C . GLU A 1 204 ? 17.251 7.377 6.674 1.00 27.06 202 GLU A C 1
ATOM 1526 O O . GLU A 1 204 ? 16.596 7.761 5.704 1.00 25.29 202 GLU A O 1
ATOM 1532 N N . ALA A 1 205 ? 16.852 7.573 7.931 1.00 25.94 203 ALA A N 1
ATOM 1533 C CA . ALA A 1 205 ? 15.578 8.235 8.234 1.00 25.26 203 ALA A CA 1
ATOM 1534 C C . ALA A 1 205 ? 15.533 9.656 7.684 1.00 23.72 203 ALA A C 1
ATOM 1535 O O . ALA A 1 205 ? 14.464 10.127 7.331 1.00 23.87 203 ALA A O 1
ATOM 1537 N N . CYS A 1 206 ? 16.689 10.311 7.605 1.00 22.67 204 CYS A N 1
ATOM 1538 C CA . CYS A 1 206 ? 16.780 11.708 7.192 1.00 21.91 204 CYS A CA 1
ATOM 1539 C C . CYS A 1 206 ? 17.417 11.855 5.781 1.00 21.71 204 CYS A C 1
ATOM 1540 O O . CYS A 1 206 ? 17.846 12.939 5.396 1.00 20.96 204 CYS A O 1
ATOM 1543 N N . ALA A 1 207 ? 17.403 10.772 5.002 1.00 23.02 205 ALA A N 1
ATOM 1544 C CA . ALA A 1 207 ? 18.100 10.732 3.710 1.00 22.82 205 ALA A CA 1
ATOM 1545 C C . ALA A 1 207 ? 17.647 11.833 2.765 1.00 22.57 205 ALA A C 1
ATOM 1546 O O . ALA A 1 207 ? 18.451 12.421 2.069 1.00 21.31 205 ALA A O 1
ATOM 1548 N N . ARG A 1 208 ? 16.354 12.116 2.754 1.00 23.89 206 ARG A N 1
ATOM 1549 C CA . ARG A 1 208 ? 15.810 13.082 1.811 1.00 24.63 206 ARG A CA 1
ATOM 1550 C C . ARG A 1 208 ? 16.271 14.527 2.070 1.00 22.86 206 ARG A C 1
ATOM 1551 O O . ARG A 1 208 ? 16.726 15.208 1.131 1.00 22.37 206 ARG A O 1
ATOM 1559 N N . ALA A 1 209 ? 16.165 14.977 3.323 1.00 20.71 207 ALA A N 1
ATOM 1560 C CA . ALA A 1 209 ? 16.635 16.312 3.700 1.00 19.72 207 ALA A CA 1
ATOM 1561 C C . ALA A 1 209 ? 18.154 16.408 3.569 1.00 18.96 207 ALA A C 1
ATOM 1562 O O . ALA A 1 209 ? 18.683 17.422 3.136 1.00 18.63 207 ALA A O 1
ATOM 1564 N N . ILE A 1 210 ? 18.868 15.352 3.938 1.00 19.23 208 ILE A N 1
ATOM 1565 C CA . ILE A 1 210 ? 20.320 15.353 3.842 1.00 19.02 208 ILE A CA 1
ATOM 1566 C C . ILE A 1 210 ? 20.734 15.610 2.372 1.00 20.36 208 ILE A C 1
ATOM 1567 O O . ILE A 1 210 ? 21.511 16.535 2.090 1.00 20.75 208 ILE A O 1
ATOM 1572 N N . ALA A 1 211 ? 20.206 14.817 1.439 1.00 20.47 209 ALA A N 1
ATOM 1573 C CA . ALA A 1 211 ? 20.610 14.946 0.019 1.00 20.72 209 ALA A CA 1
ATOM 1574 C C . ALA A 1 211 ? 20.131 16.267 -0.591 1.00 21.16 209 ALA A C 1
ATOM 1575 O O . ALA A 1 211 ? 20.872 16.931 -1.293 1.00 20.57 209 ALA A O 1
ATOM 1577 N N . TRP A 1 212 ? 18.892 16.651 -0.288 1.00 21.17 210 TRP A N 1
ATOM 1578 C CA . TRP A 1 212 ? 18.335 17.896 -0.797 1.00 22.08 210 TRP A CA 1
ATOM 1579 C C . TRP A 1 212 ? 19.130 19.099 -0.399 1.00 21.76 210 TRP A C 1
ATOM 1580 O O . TRP A 1 212 ? 19.475 19.928 -1.225 1.00 21.63 210 TRP A O 1
ATOM 1591 N N . TYR A 1 213 ? 19.437 19.210 0.882 1.00 21.14 211 TYR A N 1
ATOM 1592 C CA . TYR A 1 213 ? 20.162 20.377 1.367 1.00 20.85 211 TYR A CA 1
ATOM 1593 C C . TYR A 1 213 ? 21.638 20.353 0.979 1.00 20.86 211 TYR A C 1
ATOM 1594 O O . TYR A 1 213 ? 22.225 21.416 0.742 1.00 21.23 211 TYR A O 1
ATOM 1603 N N . LEU A 1 214 ? 22.238 19.164 0.889 1.00 20.47 212 LEU A N 1
ATOM 1604 C CA . LEU A 1 214 ? 23.589 19.068 0.305 1.00 20.91 212 LEU A CA 1
ATOM 1605 C C . LEU A 1 214 ? 23.553 19.578 -1.125 1.00 21.55 212 LEU A C 1
ATOM 1606 O O . LEU A 1 214 ? 24.436 20.336 -1.524 1.00 22.17 212 LEU A O 1
ATOM 1611 N N . ALA A 1 215 ? 22.556 19.151 -1.911 1.00 22.06 213 ALA A N 1
ATOM 1612 C CA . ALA A 1 215 ? 22.463 19.565 -3.328 1.00 23.15 213 ALA A CA 1
ATOM 1613 C C . ALA A 1 215 ? 22.304 21.060 -3.422 1.00 24.84 213 ALA A C 1
ATOM 1614 O O . ALA A 1 215 ? 22.977 21.727 -4.232 1.00 26.61 213 ALA A O 1
ATOM 1616 N N . MET A 1 216 ? 21.417 21.609 -2.600 1.00 24.99 214 MET A N 1
ATOM 1617 C CA . MET A 1 216 ? 21.199 23.061 -2.594 1.00 26.27 214 MET A CA 1
ATOM 1618 C C . MET A 1 216 ? 22.458 23.824 -2.173 1.00 26.55 214 MET A C 1
ATOM 1619 O O . MET A 1 216 ? 22.792 24.845 -2.776 1.00 29.09 214 MET A O 1
ATOM 1624 N N . ALA A 1 217 ? 23.163 23.337 -1.150 1.00 25.86 215 ALA A N 1
ATOM 1625 C CA . ALA A 1 217 ? 24.419 23.977 -0.752 1.00 26.52 215 ALA A CA 1
ATOM 1626 C C . ALA A 1 217 ? 25.444 23.963 -1.891 1.00 28.33 215 ALA A C 1
ATOM 1627 O O . ALA A 1 217 ? 26.120 24.973 -2.139 1.00 28.51 215 ALA A O 1
ATOM 1629 N N . ARG A 1 218 ? 25.589 22.811 -2.553 1.00 28.11 216 ARG A N 1
ATOM 1630 C CA . ARG A 1 218 ? 26.546 22.711 -3.649 1.00 29.90 216 ARG A CA 1
ATOM 1631 C C . ARG A 1 218 ? 26.201 23.642 -4.784 1.00 30.87 216 ARG A C 1
ATOM 1632 O O . ARG A 1 218 ? 27.084 24.311 -5.354 1.00 32.39 216 ARG A O 1
ATOM 1640 N N . ARG A 1 219 ? 24.928 23.676 -5.148 1.00 31.04 217 ARG A N 1
ATOM 1641 C CA . ARG A 1 219 ? 24.496 24.535 -6.251 1.00 32.86 217 ARG A CA 1
ATOM 1642 C C . ARG A 1 219 ? 24.777 26.015 -5.934 1.00 34.51 217 ARG A C 1
ATOM 1643 O O . ARG A 1 219 ? 25.290 26.737 -6.770 1.00 34.29 217 ARG A O 1
ATOM 1651 N N . SER A 1 220 ? 24.458 26.459 -4.716 1.00 34.23 218 SER A N 1
ATOM 1652 C CA . SER A 1 220 ? 24.675 27.872 -4.361 1.00 35.62 218 SER A CA 1
ATOM 1653 C C . SER A 1 220 ? 26.160 28.235 -4.306 1.00 35.96 218 SER A C 1
ATOM 1654 O O . SER A 1 220 ? 26.528 29.361 -4.571 1.00 36.56 218 SER A O 1
ATOM 1657 N N . GLN A 1 221 ? 27.020 27.275 -3.996 1.00 34.84 219 GLN A N 1
ATOM 1658 C CA . GLN A 1 221 ? 28.468 27.502 -4.111 1.00 35.73 219 GLN A CA 1
ATOM 1659 C C . GLN A 1 221 ? 28.991 27.485 -5.546 1.00 37.20 219 GLN A C 1
ATOM 1660 O O . GLN A 1 221 ? 30.152 27.810 -5.780 1.00 39.32 219 GLN A O 1
ATOM 1666 N N . GLY A 1 222 ? 28.164 27.057 -6.493 1.00 36.98 220 GLY A N 1
ATOM 1667 C CA . GLY A 1 222 ? 28.560 27.013 -7.896 1.00 37.84 220 GLY A CA 1
ATOM 1668 C C . GLY A 1 222 ? 28.955 25.629 -8.375 1.00 37.46 220 GLY A C 1
ATOM 1669 O O . GLY A 1 222 ? 29.265 25.454 -9.555 1.00 37.92 220 GLY A O 1
ATOM 1670 N N . ASN A 1 223 ? 28.987 24.651 -7.476 1.00 35.38 221 ASN A N 1
ATOM 1671 C CA . ASN A 1 223 ? 29.441 23.297 -7.814 1.00 35.37 221 ASN A CA 1
ATOM 1672 C C . ASN A 1 223 ? 28.270 22.523 -8.404 1.00 34.55 221 ASN A C 1
ATOM 1673 O O . ASN A 1 223 ? 27.671 21.666 -7.742 1.00 32.88 221 ASN A O 1
ATOM 1678 N N . GLU A 1 224 ? 27.934 22.841 -9.650 1.00 35.47 222 GLU A N 1
ATOM 1679 C CA . GLU A 1 224 ? 26.707 22.335 -10.266 1.00 35.51 222 GLU A CA 1
ATOM 1680 C C . GLU A 1 224 ? 26.744 20.824 -10.495 1.00 34.33 222 GLU A C 1
ATOM 1681 O O . GLU A 1 224 ? 25.718 20.167 -10.388 1.00 33.90 222 GLU A O 1
ATOM 1687 N N . SER A 1 225 ? 27.913 20.269 -10.777 1.00 34.67 223 SER A N 1
ATOM 1688 C CA . SER A 1 225 ? 27.993 18.840 -11.087 1.00 34.79 223 SER A CA 1
ATOM 1689 C C . SER A 1 225 ? 27.778 18.024 -9.802 1.00 32.03 223 SER A C 1
ATOM 1690 O O . SER A 1 225 ? 27.140 16.977 -9.840 1.00 31.41 223 SER A O 1
ATOM 1693 N N . ALA A 1 226 ? 28.244 18.530 -8.661 1.00 30.70 224 ALA A N 1
ATOM 1694 C CA . ALA A 1 226 ? 27.926 17.901 -7.377 1.00 29.00 224 ALA A CA 1
ATOM 1695 C C . ALA A 1 226 ? 26.420 17.976 -7.103 1.00 28.03 224 ALA A C 1
ATOM 1696 O O . ALA A 1 226 ? 25.810 16.992 -6.705 1.00 26.96 224 ALA A O 1
ATOM 1698 N N . ALA A 1 227 ? 25.823 19.147 -7.302 1.00 27.56 225 ALA A N 1
ATOM 1699 C CA . ALA A 1 227 ? 24.398 19.322 -7.066 1.00 26.53 225 ALA A CA 1
ATOM 1700 C C . ALA A 1 227 ? 23.578 18.343 -7.907 1.00 25.98 225 ALA A C 1
ATOM 1701 O O . ALA A 1 227 ? 22.638 17.722 -7.422 1.00 24.60 225 ALA A O 1
ATOM 1703 N N . VAL A 1 228 ? 23.937 18.226 -9.179 1.00 27.04 226 VAL A N 1
ATOM 1704 C CA . VAL A 1 228 ? 23.212 17.375 -10.117 1.00 26.99 226 VAL A CA 1
ATOM 1705 C C . VAL A 1 228 ? 23.347 15.909 -9.705 1.00 26.37 226 VAL A C 1
ATOM 1706 O O . VAL A 1 228 ? 22.377 15.166 -9.781 1.00 27.17 226 VAL A O 1
ATOM 1710 N N . ALA A 1 229 ? 24.543 15.491 -9.279 1.00 25.58 227 ALA A N 1
ATOM 1711 C CA . ALA A 1 229 ? 24.778 14.108 -8.858 1.00 24.95 227 ALA A CA 1
ATOM 1712 C C . ALA A 1 229 ? 23.872 13.779 -7.642 1.00 23.64 227 ALA A C 1
ATOM 1713 O O . ALA A 1 229 ? 23.209 12.741 -7.609 1.00 22.62 227 ALA A O 1
ATOM 1715 N N . LEU A 1 230 ? 23.763 14.719 -6.702 1.00 23.23 228 LEU A N 1
ATOM 1716 C CA . LEU A 1 230 ? 22.912 14.508 -5.532 1.00 22.89 228 LEU A CA 1
ATOM 1717 C C . LEU A 1 230 ? 21.411 14.454 -5.907 1.00 23.38 228 LEU A C 1
ATOM 1718 O O . LEU A 1 230 ? 20.657 13.645 -5.365 1.00 21.85 228 LEU A O 1
ATOM 1723 N N . LEU A 1 231 ? 20.991 15.324 -6.826 1.00 24.29 229 LEU A N 1
ATOM 1724 C CA . LEU A 1 231 ? 19.594 15.356 -7.277 1.00 24.76 229 LEU A CA 1
ATOM 1725 C C . LEU A 1 231 ? 19.245 14.128 -8.122 1.00 25.60 229 LEU A C 1
ATOM 1726 O O . LEU A 1 231 ? 18.144 13.577 -7.997 1.00 25.16 229 LEU A O 1
ATOM 1731 N N . GLU A 1 232 ? 20.190 13.652 -8.942 1.00 25.93 230 GLU A N 1
ATOM 1732 C CA . GLU A 1 232 ? 19.983 12.382 -9.662 1.00 26.83 230 GLU A CA 1
ATOM 1733 C C . GLU A 1 232 ? 19.827 11.214 -8.699 1.00 25.64 230 GLU A C 1
ATOM 1734 O O . GLU A 1 232 ? 18.980 10.332 -8.897 1.00 26.72 230 GLU A O 1
ATOM 1740 N N . TRP A 1 233 ? 20.632 11.207 -7.645 1.00 24.39 231 TRP A N 1
ATOM 1741 C CA . TRP A 1 233 ? 20.502 10.179 -6.619 1.00 23.65 231 TRP A CA 1
ATOM 1742 C C . TRP A 1 233 ? 19.126 10.248 -5.980 1.00 24.10 231 TRP A C 1
ATOM 1743 O O . TRP A 1 233 ? 18.455 9.218 -5.792 1.00 23.17 231 TRP A O 1
ATOM 1754 N N . LEU A 1 234 ? 18.680 11.463 -5.659 1.00 24.76 232 LEU A N 1
ATOM 1755 C CA . LEU A 1 234 ? 17.347 11.662 -5.051 1.00 26.38 232 LEU A CA 1
ATOM 1756 C C . LEU A 1 234 ? 16.218 11.228 -5.967 1.00 28.60 232 LEU A C 1
ATOM 1757 O O . LEU A 1 234 ? 15.294 10.563 -5.513 1.00 29.89 232 LEU A O 1
ATOM 1762 N N . GLN A 1 235 ? 16.285 11.588 -7.250 1.00 30.67 233 GLN A N 1
ATOM 1763 C CA . GLN A 1 235 ? 15.216 11.225 -8.174 1.00 33.89 233 GLN A CA 1
ATOM 1764 C C . GLN A 1 235 ? 15.164 9.707 -8.345 1.00 34.15 233 GLN A C 1
ATOM 1765 O O . GLN A 1 235 ? 14.085 9.145 -8.552 1.00 36.10 233 GLN A O 1
ATOM 1771 N N . THR A 1 236 ? 16.309 9.035 -8.216 1.00 32.76 234 THR A N 1
ATOM 1772 C CA . THR A 1 236 ? 16.325 7.573 -8.287 1.00 32.75 234 THR A CA 1
ATOM 1773 C C . THR A 1 236 ? 15.765 6.923 -7.040 1.00 30.93 234 THR A C 1
ATOM 1774 O O . THR A 1 236 ? 15.013 5.974 -7.141 1.00 32.37 234 THR A O 1
ATOM 1778 N N . THR A 1 237 ? 16.110 7.452 -5.872 1.00 29.14 235 THR A N 1
ATOM 1779 C CA . THR A 1 237 ? 15.821 6.806 -4.611 1.00 28.52 235 THR A CA 1
ATOM 1780 C C . THR A 1 237 ? 14.579 7.359 -3.891 1.00 28.97 235 THR A C 1
ATOM 1781 O O . THR A 1 237 ? 13.936 6.634 -3.158 1.00 28.80 235 THR A O 1
ATOM 1785 N N . HIS A 1 238 ? 14.282 8.642 -4.074 1.00 28.94 236 HIS A N 1
ATOM 1786 C CA . HIS A 1 238 ? 13.169 9.303 -3.386 1.00 29.65 236 HIS A CA 1
ATOM 1787 C C . HIS A 1 238 ? 12.565 10.325 -4.311 1.00 30.93 236 HIS A C 1
ATOM 1788 O O . HIS A 1 238 ? 12.632 11.530 -4.050 1.00 30.45 236 HIS A O 1
ATOM 1795 N N . PRO A 1 239 ? 11.973 9.863 -5.426 1.00 33.20 237 PRO A N 1
ATOM 1796 C CA . PRO A 1 239 ? 11.491 10.781 -6.451 1.00 35.72 237 PRO A CA 1
ATOM 1797 C C . PRO A 1 239 ? 10.393 11.723 -5.971 1.00 37.65 237 PRO A C 1
ATOM 1798 O O . PRO A 1 239 ? 9.530 11.333 -5.178 1.00 37.76 237 PRO A O 1
ATOM 1802 N N . GLU A 1 240 ? 10.432 12.947 -6.477 1.00 39.07 238 GLU A N 1
ATOM 1803 C CA . GLU A 1 240 ? 9.564 13.997 -6.014 1.00 42.07 238 GLU A CA 1
ATOM 1804 C C . GLU A 1 240 ? 9.483 15.067 -7.082 1.00 44.06 238 GLU A C 1
ATOM 1805 O O . GLU A 1 240 ? 10.499 15.379 -7.692 1.00 42.57 238 GLU A O 1
ATOM 1811 N N . PRO A 1 241 ? 8.294 15.672 -7.281 1.00 46.47 239 PRO A N 1
ATOM 1812 C CA . PRO A 1 241 ? 8.192 16.798 -8.222 1.00 47.71 239 PRO A CA 1
ATOM 1813 C C . PRO A 1 241 ? 9.257 17.891 -8.071 1.00 44.47 239 PRO A C 1
ATOM 1814 O O . PRO A 1 241 ? 9.825 18.309 -9.058 1.00 44.68 239 PRO A O 1
ATOM 1818 N N . LYS A 1 242 ? 9.543 18.350 -6.863 1.00 43.00 240 LYS A N 1
ATOM 1819 C CA . LYS A 1 242 ? 10.511 19.445 -6.717 1.00 42.32 240 LYS A CA 1
ATOM 1820 C C . LYS A 1 242 ? 11.972 19.002 -7.030 1.00 40.48 240 LYS A C 1
ATOM 1821 O O . LYS A 1 242 ? 12.825 19.848 -7.341 1.00 39.37 240 LYS A O 1
ATOM 1827 N N . VAL A 1 243 ? 12.256 17.698 -6.934 1.00 37.31 241 VAL A N 1
ATOM 1828 C CA . VAL A 1 243 ? 13.578 17.183 -7.274 1.00 35.42 241 VAL A CA 1
ATOM 1829 C C . VAL A 1 243 ? 13.727 17.151 -8.801 1.00 36.24 241 VAL A C 1
ATOM 1830 O O . VAL A 1 243 ? 14.740 17.611 -9.338 1.00 33.92 241 VAL A O 1
ATOM 1834 N N . ALA A 1 244 ? 12.692 16.658 -9.487 1.00 37.12 242 ALA A N 1
ATOM 1835 C CA . ALA A 1 244 ? 12.628 16.706 -10.946 1.00 39.42 242 ALA A CA 1
ATOM 1836 C C . ALA A 1 244 ? 12.786 18.136 -11.444 1.00 40.22 242 ALA A C 1
ATOM 1837 O O . ALA A 1 244 ? 13.543 18.394 -12.390 1.00 40.60 242 ALA A O 1
ATOM 1839 N N . ALA A 1 245 ? 12.076 19.063 -10.803 1.00 40.46 243 ALA A N 1
ATOM 1840 C CA . ALA A 1 245 ? 12.120 20.475 -11.173 1.00 41.74 243 ALA A CA 1
ATOM 1841 C C . ALA A 1 245 ? 13.522 21.072 -10.949 1.00 40.92 243 ALA A C 1
ATOM 1842 O O . ALA A 1 245 ? 14.039 21.803 -11.786 1.00 42.73 243 ALA A O 1
ATOM 1844 N N . ALA A 1 246 ? 14.135 20.769 -9.821 1.00 38.59 244 ALA A N 1
ATOM 1845 C CA . ALA A 1 246 ? 15.463 21.297 -9.498 1.00 37.91 244 ALA A CA 1
ATOM 1846 C C . ALA A 1 246 ? 16.547 20.723 -10.429 1.00 38.25 244 ALA A C 1
ATOM 1847 O O . ALA A 1 246 ? 17.529 21.395 -10.741 1.00 37.48 244 ALA A O 1
ATOM 1849 N N . LEU A 1 247 ? 16.364 19.480 -10.854 1.00 39.70 245 LEU A N 1
ATOM 1850 C CA . LEU A 1 247 ? 17.297 18.823 -11.779 1.00 41.51 245 LEU A CA 1
ATOM 1851 C C . LEU A 1 247 ? 17.205 19.454 -13.177 1.00 44.45 245 LEU A C 1
ATOM 1852 O O . LEU A 1 247 ? 18.219 19.663 -13.855 1.00 46.35 245 LEU A O 1
ATOM 1857 N N . LYS A 1 248 ? 15.991 19.811 -13.586 1.00 46.53 246 LYS A N 1
ATOM 1858 C CA . LYS A 1 248 ? 15.764 20.395 -14.909 1.00 49.87 246 LYS A CA 1
ATOM 1859 C C . LYS A 1 248 ? 16.135 21.873 -14.995 1.00 49.31 246 LYS A C 1
ATOM 1860 O O . LYS A 1 248 ? 16.315 22.385 -16.086 1.00 50.97 246 LYS A O 1
ATOM 1866 N N . ASP A 1 249 ? 16.251 22.560 -13.863 1.00 47.03 247 ASP A N 1
ATOM 1867 C CA . ASP A 1 249 ? 16.450 24.017 -13.865 1.00 47.54 247 ASP A CA 1
ATOM 1868 C C . ASP A 1 249 ? 17.587 24.432 -12.927 1.00 45.59 247 ASP A C 1
ATOM 1869 O O . ASP A 1 249 ? 17.429 24.396 -11.704 1.00 43.53 247 ASP A O 1
ATOM 1874 N N . PRO A 1 250 ? 18.743 24.810 -13.497 1.00 46.75 248 PRO A N 1
ATOM 1875 C CA . PRO A 1 250 ? 19.890 25.211 -12.673 1.00 45.97 248 PRO A CA 1
ATOM 1876 C C . PRO A 1 250 ? 19.695 26.506 -11.902 1.00 47.48 248 PRO A C 1
ATOM 1877 O O . PRO A 1 250 ? 20.447 26.765 -10.962 1.00 48.33 248 PRO A O 1
ATOM 1881 N N . SER A 1 251 ? 18.698 27.306 -12.275 1.00 48.33 249 SER A N 1
ATOM 1882 C CA . SER A 1 251 ? 18.377 28.501 -11.508 1.00 49.41 249 SER A CA 1
ATOM 1883 C C . SER A 1 251 ? 17.490 28.187 -10.304 1.00 46.86 249 SER A C 1
ATOM 1884 O O . SER A 1 251 ? 17.186 29.076 -9.540 1.00 46.29 249 SER A O 1
ATOM 1887 N N . TYR A 1 252 ? 17.066 26.934 -10.133 1.00 45.64 250 TYR A N 1
ATOM 1888 C CA . TYR A 1 252 ? 16.318 26.545 -8.937 1.00 44.47 250 TYR A CA 1
ATOM 1889 C C . TYR A 1 252 ? 17.260 26.551 -7.730 1.00 42.82 250 TYR A C 1
ATOM 1890 O O . TYR A 1 252 ? 18.102 25.648 -7.589 1.00 41.78 250 TYR A O 1
ATOM 1899 N N . ARG A 1 253 ? 17.111 27.538 -6.846 1.00 49.58 251 ARG A N 1
ATOM 1900 C CA . ARG A 1 253 ? 18.003 27.677 -5.686 1.00 47.40 251 ARG A CA 1
ATOM 1901 C C . ARG A 1 253 ? 17.259 27.862 -4.390 1.00 42.92 251 ARG A C 1
ATOM 1902 O O . ARG A 1 253 ? 16.132 28.342 -4.375 1.00 42.21 251 ARG A O 1
ATOM 1910 N N . LEU A 1 254 ? 17.923 27.472 -3.308 1.00 39.12 252 LEU A N 1
ATOM 1911 C CA . LEU A 1 254 ? 17.452 27.711 -1.956 1.00 36.33 252 LEU A CA 1
ATOM 1912 C C . LEU A 1 254 ? 17.438 29.219 -1.661 1.00 35.91 252 LEU A C 1
ATOM 1913 O O . LEU A 1 254 ? 18.433 29.903 -1.892 1.00 36.96 252 LEU A O 1
ATOM 1918 N N . LYS A 1 255 ? 16.319 29.735 -1.177 1.00 35.10 253 LYS A N 1
ATOM 1919 C CA . LYS A 1 255 ? 16.261 31.136 -0.746 1.00 35.22 253 LYS A CA 1
ATOM 1920 C C . LYS A 1 255 ? 16.708 31.148 0.692 1.00 31.37 253 LYS A C 1
ATOM 1921 O O . LYS A 1 255 ? 16.132 30.450 1.507 1.00 31.78 253 LYS A O 1
ATOM 1927 N N . THR A 1 256 ? 17.774 31.865 1.012 1.00 29.07 254 THR A N 1
ATOM 1928 C CA . THR A 1 256 ? 18.334 31.787 2.355 1.00 26.82 254 THR A CA 1
ATOM 1929 C C . THR A 1 256 ? 17.961 33.026 3.148 1.00 25.70 254 THR A C 1
ATOM 1930 O O . THR A 1 256 ? 17.491 33.998 2.589 1.00 26.52 254 THR A O 1
ATOM 1934 N N . THR A 1 257 ? 18.151 32.959 4.461 1.00 24.31 255 THR A N 1
ATOM 1935 C CA . THR A 1 257 ? 17.935 34.092 5.348 1.00 23.81 255 THR A CA 1
ATOM 1936 C C . THR A 1 257 ? 19.183 34.272 6.229 1.00 24.62 255 THR A C 1
ATOM 1937 O O . THR A 1 257 ? 20.230 33.644 5.987 1.00 25.59 255 THR A O 1
ATOM 1941 N N . THR A 1 258 ? 19.074 35.126 7.243 1.00 25.36 256 THR A N 1
ATOM 1942 C CA . THR A 1 258 ? 20.173 35.427 8.181 1.00 25.71 256 THR A CA 1
ATOM 1943 C C . THR A 1 258 ? 19.601 35.618 9.582 1.00 25.39 256 THR A C 1
ATOM 1944 O O . THR A 1 258 ? 18.383 35.830 9.749 1.00 23.74 256 THR A O 1
ATOM 1948 N N . ALA A 1 259 ? 20.475 35.583 10.584 1.00 26.81 257 ALA A N 1
ATOM 1949 C CA . ALA A 1 259 ? 20.086 35.851 11.961 1.00 27.08 257 ALA A CA 1
ATOM 1950 C C . ALA A 1 259 ? 19.394 37.219 12.086 1.00 28.36 257 ALA A C 1
ATOM 1951 O O . ALA A 1 259 ? 18.337 37.346 12.724 1.00 26.41 257 ALA A O 1
ATOM 1953 N N . GLU A 1 260 ? 19.985 38.224 11.449 1.00 30.53 258 GLU A N 1
ATOM 1954 C CA . GLU A 1 260 ? 19.439 39.581 11.469 1.00 32.66 258 GLU A CA 1
ATOM 1955 C C . GLU A 1 260 ? 18.039 39.642 10.851 1.00 29.89 258 GLU A C 1
ATOM 1956 O O . GLU A 1 260 ? 17.117 40.256 11.397 1.00 28.84 258 GLU A O 1
ATOM 1962 N N . GLN A 1 261 ? 17.869 38.975 9.724 1.00 28.77 259 GLN A N 1
ATOM 1963 C CA . GLN A 1 261 ? 16.577 38.966 9.052 1.00 28.16 259 GLN A CA 1
ATOM 1964 C C . GLN A 1 261 ? 15.511 38.265 9.909 1.00 25.81 259 GLN A C 1
ATOM 1965 O O . GLN A 1 261 ? 14.393 38.766 10.049 1.00 25.35 259 GLN A O 1
ATOM 1971 N N . ILE A 1 262 ? 15.845 37.117 10.489 1.00 24.33 260 ILE A N 1
ATOM 1972 C CA . ILE A 1 262 ? 14.910 36.424 11.392 1.00 23.17 260 ILE A CA 1
ATOM 1973 C C . ILE A 1 262 ? 14.507 37.331 12.582 1.00 23.16 260 ILE A C 1
ATOM 1974 O O . ILE A 1 262 ? 13.328 37.427 12.930 1.00 21.57 260 ILE A O 1
ATOM 1979 N N . ALA A 1 263 ? 15.483 38.002 13.180 1.00 24.10 261 ALA A N 1
ATOM 1980 C CA . ALA A 1 263 ? 15.207 38.913 14.290 1.00 25.56 261 ALA A CA 1
ATOM 1981 C C . ALA A 1 263 ? 14.334 40.111 13.892 1.00 26.29 261 ALA A C 1
ATOM 1982 O O . ALA A 1 263 ? 13.639 40.671 14.744 1.00 27.89 261 ALA A O 1
ATOM 1984 N N . SER A 1 264 ? 14.355 40.507 12.625 1.00 26.15 262 SER A N 1
ATOM 1985 C CA . SER A 1 264 ? 13.521 41.631 12.157 1.00 27.69 262 SER A CA 1
ATOM 1986 C C . SER A 1 264 ? 12.080 41.212 11.811 1.00 25.90 262 SER A C 1
ATOM 1987 O O . SER A 1 264 ? 11.278 42.036 11.416 1.00 26.31 262 SER A O 1
ATOM 1990 N N . ARG A 1 265 ? 11.735 39.940 11.951 1.00 24.05 263 ARG A N 1
ATOM 1991 C CA . ARG A 1 265 ? 10.359 39.535 11.661 1.00 22.97 263 ARG A CA 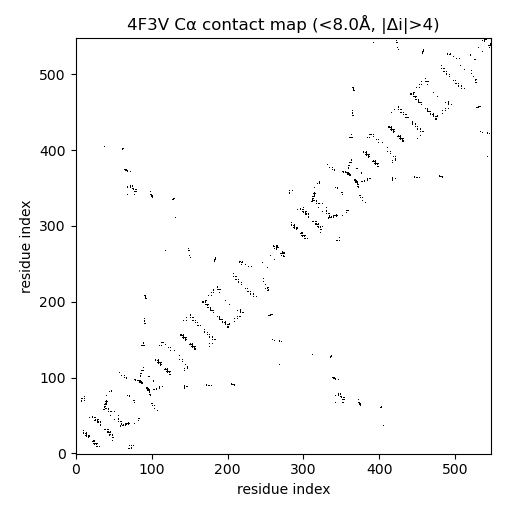1
ATOM 1992 C C . ARG A 1 265 ? 9.388 40.275 12.583 1.00 22.76 263 ARG A C 1
ATOM 1993 O O . ARG A 1 265 ? 9.598 40.321 13.795 1.00 23.43 263 ARG A O 1
ATOM 2001 N N . ALA A 1 266 ? 8.323 40.833 12.018 1.00 22.27 264 ALA A N 1
ATOM 2002 C CA . ALA A 1 266 ? 7.253 41.431 12.826 1.00 23.07 264 ALA A CA 1
ATOM 2003 C C . ALA A 1 266 ? 6.598 40.348 13.706 1.00 22.23 264 ALA A C 1
ATOM 2004 O O . ALA A 1 266 ? 6.154 40.623 14.826 1.00 21.90 264 ALA A O 1
ATOM 2006 N N . ASP A 1 267 ? 6.552 39.121 13.184 1.00 21.64 265 ASP A N 1
ATOM 2007 C CA . ASP A 1 267 ? 6.086 37.962 13.940 1.00 21.41 265 ASP A CA 1
ATOM 2008 C C . ASP A 1 267 ? 7.122 36.849 13.764 1.00 20.17 265 ASP A C 1
ATOM 2009 O O . ASP A 1 267 ? 7.249 36.318 12.674 1.00 19.20 265 ASP A O 1
ATOM 2014 N N . PRO A 1 268 ? 7.867 36.515 14.827 1.00 20.00 266 PRO A N 1
ATOM 2015 C CA . PRO A 1 268 ? 8.955 35.545 14.751 1.00 19.79 266 PRO A CA 1
ATOM 2016 C C . PRO A 1 268 ? 8.519 34.206 14.134 1.00 18.85 266 PRO A C 1
ATOM 2017 O O . PRO A 1 268 ? 9.337 33.521 13.547 1.00 18.71 266 PRO A O 1
ATOM 2021 N N . TRP A 1 269 ? 7.241 33.847 14.280 1.00 18.56 267 TRP A N 1
ATOM 2022 C CA . TRP A 1 269 ? 6.718 32.583 13.717 1.00 18.96 267 TRP A CA 1
ATOM 2023 C C . TRP A 1 269 ? 6.435 32.639 12.240 1.00 19.62 267 TRP A C 1
ATOM 2024 O O . TRP A 1 269 ? 6.114 31.613 11.634 1.00 20.37 267 TRP A O 1
ATOM 2035 N N . ASP A 1 270 ? 6.512 33.829 11.643 1.00 20.06 268 ASP A N 1
ATOM 2036 C CA . ASP A 1 270 ? 6.107 34.052 10.255 1.00 20.89 268 ASP A CA 1
ATOM 2037 C C . ASP A 1 270 ? 7.289 34.548 9.391 1.00 20.75 268 ASP A C 1
ATOM 2038 O O . ASP A 1 270 ? 7.651 35.727 9.424 1.00 19.09 268 ASP A O 1
ATOM 2043 N N . PRO A 1 271 ? 7.873 33.636 8.600 1.00 20.52 269 PRO A N 1
ATOM 2044 C CA . PRO A 1 271 ? 8.976 33.992 7.741 1.00 21.07 269 PRO A CA 1
ATOM 2045 C C . PRO A 1 271 ? 8.618 35.060 6.712 1.00 22.83 269 PRO A C 1
ATOM 2046 O O . PRO A 1 271 ? 9.513 35.761 6.230 1.00 23.94 269 PRO A O 1
ATOM 2050 N N . GLY A 1 272 ? 7.328 35.195 6.395 1.00 23.65 270 GLY A N 1
ATOM 2051 C CA . GLY A 1 272 ? 6.859 36.231 5.487 1.00 25.80 270 GLY A CA 1
ATOM 2052 C C . GLY A 1 272 ? 6.851 37.641 6.056 1.00 26.88 270 GLY A C 1
ATOM 2053 O O . GLY A 1 272 ? 6.616 38.580 5.325 1.00 28.41 270 GLY A O 1
ATOM 2054 N N . SER A 1 273 ? 7.124 37.809 7.346 1.00 26.28 271 SER A N 1
ATOM 2055 C CA . SER A 1 273 ? 6.899 39.114 8.026 1.00 28.04 271 SER A CA 1
ATOM 2056 C C . SER A 1 273 ? 8.178 39.934 8.253 1.00 29.94 271 SER A C 1
ATOM 2057 O O . SER A 1 273 ? 8.213 40.822 9.109 1.00 29.19 271 SER A O 1
ATOM 2060 N N . VAL A 1 274 ? 9.213 39.648 7.472 1.00 33.29 272 VAL A N 1
ATOM 2061 C CA . VAL A 1 274 ? 10.518 40.269 7.659 1.00 35.82 272 VAL A CA 1
ATOM 2062 C C . VAL A 1 274 ? 10.432 41.762 7.358 1.00 41.23 272 VAL A C 1
ATOM 2063 O O . VAL A 1 274 ? 10.150 42.163 6.224 1.00 43.17 272 VAL A O 1
ATOM 2067 N N . VAL A 1 275 ? 10.695 42.575 8.387 1.00 46.07 273 VAL A N 1
ATOM 2068 C CA . VAL A 1 275 ? 10.556 44.044 8.312 1.00 48.77 273 VAL A CA 1
ATOM 2069 C C . VAL A 1 275 ? 11.733 44.713 7.607 1.00 51.67 273 VAL A C 1
ATOM 2070 O O . VAL A 1 275 ? 12.876 44.593 8.043 1.00 54.00 273 VAL A O 1
ATOM 2074 N N . HIS B 1 2 ? 21.676 -2.078 28.332 1.00 68.10 0 HIS B N 1
ATOM 2075 C CA . HIS B 1 2 ? 22.214 -2.809 29.509 1.00 67.41 0 HIS B CA 1
ATOM 2076 C C . HIS B 1 2 ? 21.471 -2.341 30.719 1.00 58.14 0 HIS B C 1
ATOM 2077 O O . HIS B 1 2 ? 20.843 -3.135 31.424 1.00 52.12 0 HIS B O 1
ATOM 2084 N N . MET B 1 3 ? 21.494 -1.032 30.957 1.00 58.74 1 MET B N 1
ATOM 2085 C CA . MET B 1 3 ? 20.767 -0.437 32.087 1.00 54.55 1 MET B CA 1
ATOM 2086 C C . MET B 1 3 ? 19.248 -0.589 31.955 1.00 45.12 1 MET B C 1
ATOM 2087 O O . MET B 1 3 ? 18.559 -0.884 32.937 1.00 39.98 1 MET B O 1
ATOM 2092 N N . THR B 1 4 ? 18.727 -0.391 30.752 1.00 45.35 2 THR B N 1
ATOM 2093 C CA . THR B 1 4 ? 17.293 -0.553 30.500 1.00 42.95 2 THR B CA 1
ATOM 2094 C C . THR B 1 4 ? 16.836 -1.958 30.857 1.00 36.64 2 THR B C 1
ATOM 2095 O O . THR B 1 4 ? 15.822 -2.151 31.543 1.00 33.10 2 THR B O 1
ATOM 2099 N N . ASP B 1 5 ? 17.592 -2.942 30.377 1.00 37.46 3 ASP B N 1
ATOM 2100 C CA . ASP B 1 5 ? 17.310 -4.335 30.683 1.00 36.07 3 ASP B CA 1
ATOM 2101 C C . ASP B 1 5 ? 17.355 -4.581 32.174 1.00 30.09 3 ASP B C 1
ATOM 2102 O O . ASP B 1 5 ? 16.490 -5.272 32.704 1.00 28.34 3 ASP B O 1
ATOM 2107 N N . ARG B 1 6 ? 18.352 -4.013 32.853 1.00 30.72 4 ARG B N 1
ATOM 2108 C CA . ARG B 1 6 ? 18.473 -4.195 34.287 1.00 30.72 4 ARG B CA 1
ATOM 2109 C C . ARG B 1 6 ? 17.245 -3.678 35.042 1.00 24.83 4 ARG B C 1
ATOM 2110 O O . ARG B 1 6 ? 16.740 -4.350 35.922 1.00 24.12 4 ARG B O 1
ATOM 2118 N N . LEU B 1 7 ? 16.815 -2.459 34.732 1.00 24.14 5 LEU B N 1
ATOM 2119 C CA . LEU B 1 7 ? 15.703 -1.834 35.429 1.00 24.68 5 LEU B CA 1
ATOM 2120 C C . LEU B 1 7 ? 14.387 -2.582 35.142 1.00 21.65 5 LEU B C 1
ATOM 2121 O O . LEU B 1 7 ? 13.573 -2.779 36.050 1.00 22.52 5 LEU B O 1
ATOM 2126 N N . ALA B 1 8 ? 14.208 -3.009 33.888 1.00 21.24 6 ALA B N 1
ATOM 2127 C CA . ALA B 1 8 ? 13.075 -3.856 33.487 1.00 22.45 6 ALA B CA 1
ATOM 2128 C C . ALA B 1 8 ? 12.975 -5.103 34.364 1.00 19.37 6 ALA B C 1
ATOM 2129 O O . ALA B 1 8 ? 11.933 -5.439 34.895 1.00 20.50 6 ALA B O 1
ATOM 2131 N N . SER B 1 9 ? 14.086 -5.802 34.475 1.00 18.32 7 SER B N 1
ATOM 2132 C CA . SER B 1 9 ? 14.158 -7.043 35.235 1.00 20.70 7 SER B CA 1
ATOM 2133 C C . SER B 1 9 ? 13.932 -6.818 36.750 1.00 20.32 7 SER B C 1
ATOM 2134 O O . SER B 1 9 ? 13.231 -7.586 37.407 1.00 22.62 7 SER B O 1
ATOM 2137 N N . LEU B 1 10 ? 14.503 -5.745 37.293 1.00 19.91 8 LEU B N 1
ATOM 2138 C CA . LEU B 1 10 ? 14.225 -5.346 38.679 1.00 19.46 8 LEU B CA 1
ATOM 2139 C C . LEU B 1 10 ? 12.723 -5.049 38.869 1.00 18.36 8 LEU B C 1
ATOM 2140 O O . LEU B 1 10 ? 12.130 -5.417 39.876 1.00 17.29 8 LEU B O 1
ATOM 2145 N N . PHE B 1 11 ? 12.112 -4.389 37.896 1.00 18.06 9 PHE B N 1
ATOM 2146 C CA . PHE B 1 11 ? 10.678 -4.050 38.022 1.00 17.75 9 PHE B CA 1
ATOM 2147 C C . PHE B 1 11 ? 9.822 -5.321 38.026 1.00 18.63 9 PHE B C 1
ATOM 2148 O O . PHE B 1 11 ? 8.913 -5.476 38.855 1.00 17.96 9 PHE B O 1
ATOM 2156 N N . GLU B 1 12 ? 10.104 -6.218 37.095 1.00 20.63 10 GLU B N 1
ATOM 2157 C CA . GLU B 1 12 ? 9.431 -7.528 37.076 1.00 22.72 10 GLU B CA 1
ATOM 2158 C C . GLU B 1 12 ? 9.574 -8.267 38.405 1.00 21.87 10 GLU B C 1
ATOM 2159 O O . GLU B 1 12 ? 8.606 -8.790 38.938 1.00 21.07 10 GLU B O 1
ATOM 2165 N N . SER B 1 13 ? 10.790 -8.273 38.944 1.00 22.14 11 SER B N 1
ATOM 2166 C CA . SER B 1 13 ? 11.056 -8.964 40.195 1.00 22.56 11 SER B CA 1
ATOM 2167 C C . SER B 1 13 ? 10.282 -8.310 41.345 1.00 21.14 11 SER B C 1
ATOM 2168 O O . SER B 1 13 ? 9.678 -8.995 42.134 1.00 20.40 11 SER B O 1
ATOM 2171 N N . ALA B 1 14 ? 10.285 -6.971 41.411 1.00 19.56 12 ALA B N 1
ATOM 2172 C CA . ALA B 1 14 ? 9.571 -6.251 42.468 1.00 18.90 12 ALA B CA 1
ATOM 2173 C C . ALA B 1 14 ? 8.080 -6.593 42.443 1.00 18.74 12 ALA B C 1
ATOM 2174 O O . ALA B 1 14 ? 7.480 -6.851 43.493 1.00 18.08 12 ALA B O 1
ATOM 2176 N N . VAL B 1 15 ? 7.489 -6.594 41.236 1.00 18.55 13 VAL B N 1
ATOM 2177 C CA . VAL B 1 15 ? 6.054 -6.893 41.127 1.00 18.93 13 VAL B CA 1
ATOM 2178 C C . VAL B 1 15 ? 5.809 -8.347 41.550 1.00 20.39 13 VAL B C 1
ATOM 2179 O O . VAL B 1 15 ? 4.830 -8.617 42.192 1.00 21.88 13 VAL B O 1
ATOM 2183 N N . SER B 1 16 ? 6.700 -9.269 41.204 1.00 22.22 14 SER B N 1
ATOM 2184 C CA . SER B 1 16 ? 6.532 -10.694 41.580 1.00 24.40 14 SER B CA 1
ATOM 2185 C C . SER B 1 16 ? 6.592 -10.914 43.089 1.00 24.71 14 SER B C 1
ATOM 2186 O O . SER B 1 16 ? 5.940 -11.811 43.636 1.00 25.39 14 SER B O 1
ATOM 2189 N N . MET B 1 17 ? 7.362 -10.075 43.767 1.00 24.36 15 MET B N 1
ATOM 2190 C CA . MET B 1 17 ? 7.550 -10.189 45.194 1.00 24.35 15 MET B CA 1
ATOM 2191 C C . MET B 1 17 ? 6.385 -9.610 46.000 1.00 24.20 15 MET B C 1
ATOM 2192 O O . MET B 1 17 ? 6.282 -9.858 47.219 1.00 24.90 15 MET B O 1
ATOM 2197 N N . LEU B 1 18 ? 5.505 -8.850 45.356 1.00 23.90 16 LEU B N 1
ATOM 2198 C CA . LEU B 1 18 ? 4.451 -8.102 46.077 1.00 23.71 16 LEU B CA 1
ATOM 2199 C C . LEU B 1 18 ? 3.535 -8.952 46.941 1.00 25.30 16 LEU B C 1
ATOM 2200 O O . LEU B 1 18 ? 3.250 -8.567 48.081 1.00 24.84 16 LEU B O 1
ATOM 2205 N N . PRO B 1 19 ? 3.059 -10.100 46.420 1.00 26.45 17 PRO B N 1
ATOM 2206 C CA . PRO B 1 19 ? 2.235 -10.942 47.294 1.00 28.39 17 PRO B CA 1
ATOM 2207 C C . PRO B 1 19 ? 2.994 -11.560 48.464 1.00 29.61 17 PRO B C 1
ATOM 2208 O O . PRO B 1 19 ? 2.366 -11.940 49.444 1.00 30.84 17 PRO B O 1
ATOM 2212 N N . MET B 1 20 ? 4.319 -11.677 48.361 1.00 29.92 18 MET B N 1
ATOM 2213 C CA . MET B 1 20 ? 5.124 -12.326 49.405 1.00 32.29 18 MET B CA 1
ATOM 2214 C C . MET B 1 20 ? 5.560 -11.323 50.480 1.00 30.56 18 MET B C 1
ATOM 2215 O O . MET B 1 20 ? 5.459 -11.599 51.669 1.00 30.58 18 MET B O 1
ATOM 2220 N N . SER B 1 21 ? 6.108 -10.196 50.056 1.00 27.49 19 SER B N 1
ATOM 2221 C CA . SER B 1 21 ? 6.690 -9.239 50.979 1.00 27.16 19 SER B CA 1
ATOM 2222 C C . SER B 1 21 ? 6.812 -7.850 50.349 1.00 25.70 19 SER B C 1
ATOM 2223 O O . SER B 1 21 ? 7.679 -7.602 49.513 1.00 23.22 19 SER B O 1
ATOM 2226 N N . GLU B 1 22 ? 5.949 -6.947 50.785 1.00 26.09 20 GLU B N 1
ATOM 2227 C CA . GLU B 1 22 ? 6.022 -5.569 50.357 1.00 25.77 20 GLU B CA 1
ATOM 2228 C C . GLU B 1 22 ? 7.353 -4.926 50.749 1.00 24.21 20 GLU B C 1
ATOM 2229 O O . GLU B 1 22 ? 7.889 -4.138 49.985 1.00 22.14 20 GLU B O 1
ATOM 2235 N N . ALA B 1 23 ? 7.896 -5.281 51.917 1.00 24.22 21 ALA B N 1
ATOM 2236 C CA . ALA B 1 23 ? 9.211 -4.769 52.360 1.00 23.72 21 ALA B CA 1
ATOM 2237 C C . ALA B 1 23 ? 10.335 -5.108 51.354 1.00 22.60 21 ALA B C 1
ATOM 2238 O O . ALA B 1 23 ? 11.162 -4.269 51.012 1.00 21.58 21 ALA B O 1
ATOM 2240 N N . ARG B 1 24 ? 10.367 -6.351 50.885 1.00 22.21 22 ARG B N 1
ATOM 2241 C CA . ARG B 1 24 ? 11.343 -6.759 49.873 1.00 21.55 22 ARG B CA 1
ATOM 2242 C C . ARG B 1 24 ? 11.099 -6.131 48.489 1.00 20.13 22 ARG B C 1
ATOM 2243 O O . ARG B 1 24 ? 12.063 -5.762 47.793 1.00 19.41 22 ARG B O 1
ATOM 2251 N N . SER B 1 25 ? 9.829 -6.007 48.088 1.00 19.11 23 SER B N 1
ATOM 2252 C CA . SER B 1 25 ? 9.492 -5.305 46.839 1.00 18.49 23 SER B CA 1
ATOM 2253 C C . SER B 1 25 ? 9.982 -3.877 46.920 1.00 17.54 23 SER B C 1
ATOM 2254 O O . SER B 1 25 ? 10.548 -3.361 45.962 1.00 16.74 23 SER B O 1
ATOM 2257 N N . LEU B 1 26 ? 9.775 -3.249 48.077 1.00 17.75 24 LEU B N 1
ATOM 2258 C CA . LEU B 1 26 ? 10.239 -1.852 48.271 1.00 17.88 24 LEU B CA 1
ATOM 2259 C C . LEU B 1 26 ? 11.741 -1.702 48.005 1.00 18.60 24 LEU B C 1
ATOM 2260 O O . LEU B 1 26 ? 12.165 -0.743 47.346 1.00 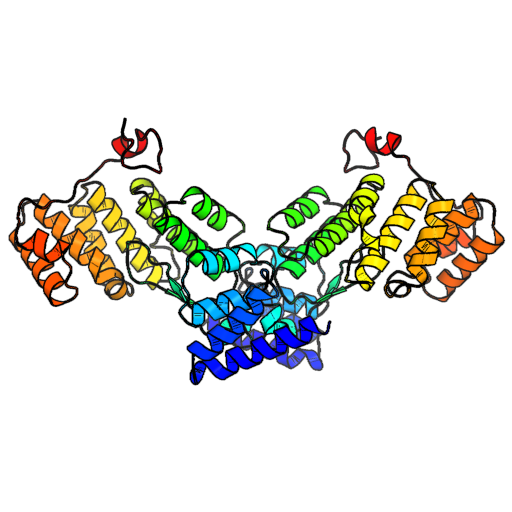17.84 24 LEU B O 1
ATOM 2265 N N . ASP B 1 27 ? 12.528 -2.670 48.477 1.00 19.85 25 ASP B N 1
ATOM 2266 C CA . ASP B 1 27 ? 13.988 -2.656 48.272 1.00 20.71 25 ASP B CA 1
ATOM 2267 C C . ASP B 1 27 ? 14.282 -2.653 46.777 1.00 20.09 25 ASP B C 1
ATOM 2268 O O . ASP B 1 27 ? 15.158 -1.946 46.318 1.00 19.70 25 ASP B O 1
ATOM 2273 N N . LEU B 1 28 ? 13.499 -3.409 46.013 1.00 19.51 26 LEU B N 1
ATOM 2274 C CA . LEU B 1 28 ? 13.733 -3.537 44.566 1.00 19.20 26 LEU B CA 1
ATOM 2275 C C . LEU B 1 28 ? 13.255 -2.319 43.771 1.00 17.97 26 LEU B C 1
ATOM 2276 O O . LEU B 1 28 ? 13.957 -1.833 42.872 1.00 17.86 26 LEU B O 1
ATOM 2281 N N . PHE B 1 29 ? 12.079 -1.805 44.101 1.00 16.96 27 PHE B N 1
ATOM 2282 C CA . PHE B 1 29 ? 11.654 -0.527 43.518 1.00 15.96 27 PHE B CA 1
ATOM 2283 C C . PHE B 1 29 ? 12.626 0.597 43.879 1.00 16.43 27 PHE B C 1
ATOM 2284 O O . PHE B 1 29 ? 12.883 1.478 43.072 1.00 16.76 27 PHE B O 1
ATOM 2292 N N . THR B 1 30 ? 13.169 0.568 45.094 1.00 17.39 28 THR B N 1
ATOM 2293 C CA . THR B 1 30 ? 14.102 1.604 45.532 1.00 18.02 28 THR B CA 1
ATOM 2294 C C . THR B 1 30 ? 15.414 1.496 44.776 1.00 19.19 28 THR B C 1
ATOM 2295 O O . THR B 1 30 ? 16.036 2.506 44.430 1.00 19.44 28 THR B O 1
ATOM 2299 N N . GLU B 1 31 ? 15.846 0.272 44.510 1.00 19.80 29 GLU B N 1
ATOM 2300 C CA . GLU B 1 31 ? 17.017 0.053 43.666 1.00 21.48 29 GLU B CA 1
ATOM 2301 C C . GLU B 1 31 ? 16.848 0.694 42.270 1.00 20.37 29 GLU B C 1
ATOM 2302 O O . GLU B 1 31 ? 17.780 1.300 41.741 1.00 20.82 29 GLU B O 1
ATOM 2308 N N . ILE B 1 32 ? 15.654 0.579 41.681 1.00 18.35 30 ILE B N 1
ATOM 2309 C CA . ILE B 1 32 ? 15.372 1.233 40.387 1.00 17.69 30 ILE B CA 1
ATOM 2310 C C . ILE B 1 32 ? 15.452 2.779 40.487 1.00 17.62 30 ILE B C 1
ATOM 2311 O O . ILE B 1 32 ? 16.136 3.420 39.688 1.00 17.06 30 ILE B O 1
ATOM 2316 N N . THR B 1 33 ? 14.796 3.358 41.485 1.00 17.39 31 THR B N 1
ATOM 2317 C CA . THR B 1 33 ? 14.782 4.825 41.637 1.00 17.96 31 THR B CA 1
ATOM 2318 C C . THR B 1 33 ? 16.167 5.352 41.985 1.00 20.25 31 THR B C 1
ATOM 2319 O O . THR B 1 33 ? 16.508 6.458 41.588 1.00 21.14 31 THR B O 1
ATOM 2323 N N . ASN B 1 34 ? 16.976 4.551 42.687 1.00 22.60 32 ASN B N 1
ATOM 2324 C CA . ASN B 1 34 ? 18.403 4.887 42.884 1.00 24.60 32 ASN B CA 1
ATOM 2325 C C . ASN B 1 34 ? 19.154 5.037 41.555 1.00 25.41 32 ASN B C 1
ATOM 2326 O O . ASN B 1 34 ? 20.039 5.848 41.462 1.00 26.49 32 ASN B O 1
ATOM 2331 N N . TYR B 1 35 ? 18.815 4.235 40.547 1.00 25.67 33 TYR B N 1
ATOM 2332 C CA . TYR B 1 35 ? 19.481 4.311 39.247 1.00 27.53 33 TYR B CA 1
ATOM 2333 C C . TYR B 1 35 ? 18.838 5.327 38.332 1.00 26.42 33 TYR B C 1
ATOM 2334 O O . TYR B 1 35 ? 19.501 5.874 37.471 1.00 27.44 33 TYR B O 1
ATOM 2343 N N . ASP B 1 36 ? 17.534 5.535 38.478 1.00 24.06 34 ASP B N 1
ATOM 2344 C CA . ASP B 1 36 ? 16.791 6.396 37.575 1.00 23.40 34 ASP B CA 1
ATOM 2345 C C . ASP B 1 36 ? 15.705 7.113 38.356 1.00 22.03 34 ASP B C 1
ATOM 2346 O O . ASP B 1 36 ? 14.615 6.589 38.592 1.00 19.06 34 ASP B O 1
ATOM 2351 N N . GLU B 1 37 ? 16.039 8.336 38.744 1.00 22.18 35 GLU B N 1
ATOM 2352 C CA . GLU B 1 37 ? 15.169 9.187 39.497 1.00 22.65 35 GLU B CA 1
ATOM 2353 C C . GLU B 1 37 ? 13.889 9.546 38.755 1.00 20.33 35 GLU B C 1
ATOM 2354 O O . GLU B 1 37 ? 12.913 9.921 39.387 1.00 19.25 35 GLU B O 1
ATOM 2360 N N . SER B 1 38 ? 13.906 9.452 37.427 1.00 20.51 36 SER B N 1
ATOM 2361 C CA . SER B 1 38 ? 12.734 9.770 36.600 1.00 20.80 36 SER B CA 1
ATOM 2362 C C . SER B 1 38 ? 11.840 8.533 36.311 1.00 18.29 36 SER B C 1
ATOM 2363 O O . SER B 1 38 ? 10.882 8.641 35.550 1.00 17.73 36 SER B O 1
ATOM 2366 N N . ALA B 1 39 ? 12.117 7.382 36.954 1.00 17.51 37 ALA B N 1
ATOM 2367 C CA . ALA B 1 39 ? 11.326 6.142 36.772 1.00 15.99 37 ALA B CA 1
ATOM 2368 C C . ALA B 1 39 ? 10.027 6.203 37.560 1.00 14.89 37 ALA B C 1
ATOM 2369 O O . ALA B 1 39 ? 9.868 5.606 38.651 1.00 14.43 37 ALA B O 1
ATOM 2371 N N . CYS B 1 40 ? 9.082 6.951 37.011 1.00 14.37 38 CYS B N 1
ATOM 2372 C CA . CYS B 1 40 ? 7.771 7.150 37.637 1.00 13.82 38 CYS B CA 1
ATOM 2373 C C . CYS B 1 40 ? 7.138 5.843 38.161 1.00 13.40 38 CYS B C 1
ATOM 2374 O O . CYS B 1 40 ? 6.692 5.792 39.296 1.00 13.95 38 CYS B O 1
ATOM 2377 N N . ASP B 1 41 ? 7.099 4.794 37.331 1.00 13.54 39 ASP B N 1
ATOM 2378 C CA . ASP B 1 41 ? 6.452 3.544 37.725 1.00 13.73 39 ASP B CA 1
ATOM 2379 C C . ASP B 1 41 ? 7.076 2.919 38.990 1.00 13.42 39 ASP B C 1
ATOM 2380 O O . ASP B 1 41 ? 6.368 2.288 39.767 1.00 13.50 39 ASP B O 1
ATOM 2385 N N . ALA B 1 42 ? 8.382 3.076 39.181 1.00 13.10 40 ALA B N 1
ATOM 2386 C CA . ALA B 1 42 ? 9.049 2.574 40.393 1.00 13.59 40 ALA B CA 1
ATOM 2387 C C . ALA B 1 42 ? 8.747 3.422 41.638 1.00 13.67 40 ALA B C 1
ATOM 2388 O O . ALA B 1 42 ? 8.659 2.887 42.740 1.00 14.16 40 ALA B O 1
ATOM 2390 N N . TRP B 1 43 ? 8.592 4.737 41.484 1.00 13.13 41 TRP B N 1
ATOM 2391 C CA . TRP B 1 43 ? 8.102 5.551 42.570 1.00 13.47 41 TRP B CA 1
ATOM 2392 C C . TRP B 1 43 ? 6.705 5.121 42.987 1.00 13.26 41 TRP B C 1
ATOM 2393 O O . TRP B 1 43 ? 6.426 5.054 44.179 1.00 13.94 41 TRP B O 1
ATOM 2404 N N . ILE B 1 44 ? 5.844 4.805 42.015 1.00 12.93 42 ILE B N 1
ATOM 2405 C CA . ILE B 1 44 ? 4.506 4.316 42.303 1.00 13.80 42 ILE B CA 1
ATOM 2406 C C . ILE B 1 44 ? 4.546 2.926 42.971 1.00 14.24 42 ILE B C 1
ATOM 2407 O O . ILE B 1 44 ? 3.778 2.651 43.887 1.00 13.98 42 ILE B O 1
ATOM 2412 N N . GLY B 1 45 ? 5.485 2.088 42.536 1.00 14.35 43 GLY B N 1
ATOM 2413 C CA . GLY B 1 45 ? 5.757 0.803 43.190 1.00 14.77 43 GLY B CA 1
ATOM 2414 C C . GLY B 1 45 ? 6.091 1.002 44.660 1.00 15.71 43 GLY B C 1
ATOM 2415 O O . GLY B 1 45 ? 5.572 0.295 45.518 1.00 16.37 43 GLY B O 1
ATOM 2416 N N . ARG B 1 46 ? 6.922 1.995 44.963 1.00 15.95 44 ARG B N 1
ATOM 2417 C CA . ARG B 1 46 ? 7.251 2.292 46.359 1.00 16.75 44 ARG B CA 1
ATOM 2418 C C . ARG B 1 46 ? 6.009 2.682 47.187 1.00 17.34 44 ARG B C 1
ATOM 2419 O O . ARG B 1 46 ? 5.844 2.243 48.337 1.00 18.29 44 ARG B O 1
ATOM 2427 N N . ILE B 1 47 ? 5.156 3.522 46.603 1.00 16.74 45 ILE B N 1
ATOM 2428 C CA . ILE B 1 47 ? 3.874 3.893 47.216 1.00 16.92 45 ILE B CA 1
ATOM 2429 C C . ILE B 1 47 ? 3.040 2.636 47.507 1.00 17.73 45 ILE B C 1
ATOM 2430 O O . ILE B 1 47 ? 2.490 2.494 48.588 1.00 18.98 45 ILE B O 1
ATOM 2435 N N . ARG B 1 48 ? 2.969 1.735 46.545 1.00 17.24 46 ARG B N 1
ATOM 2436 C CA . ARG B 1 48 ? 2.248 0.486 46.690 1.00 18.11 46 ARG B CA 1
ATOM 2437 C C . ARG B 1 48 ? 2.779 -0.301 47.879 1.00 19.74 46 ARG B C 1
ATOM 2438 O O . ARG B 1 48 ? 2.010 -0.992 48.544 1.00 20.06 46 ARG B O 1
ATOM 2446 N N . CYS B 1 49 ? 4.087 -0.193 48.139 1.00 19.36 47 CYS B N 1
ATOM 2447 C CA . CYS B 1 49 ? 4.684 -0.921 49.254 1.00 20.81 47 CYS B CA 1
ATOM 2448 C C . CYS B 1 49 ? 4.583 -0.199 50.601 1.00 22.32 47 CYS B C 1
ATOM 2449 O O . CYS B 1 49 ? 5.186 -0.639 51.568 1.00 23.98 47 CYS B O 1
ATOM 2452 N N . GLY B 1 50 ? 3.841 0.900 50.663 1.00 22.43 48 GLY B N 1
ATOM 2453 C CA . GLY B 1 50 ? 3.637 1.636 51.901 1.00 24.50 48 GLY B CA 1
ATOM 2454 C C . GLY B 1 50 ? 4.576 2.822 52.105 1.00 25.29 48 GLY B C 1
ATOM 2455 O O . GLY B 1 50 ? 4.631 3.390 53.194 1.00 26.00 48 GLY B O 1
ATOM 2456 N N . ASP B 1 51 ? 5.345 3.183 51.088 1.00 24.76 49 ASP B N 1
ATOM 2457 C CA . ASP B 1 51 ? 6.222 4.335 51.204 1.00 25.41 49 ASP B CA 1
ATOM 2458 C C . ASP B 1 51 ? 5.401 5.550 50.810 1.00 25.26 49 ASP B C 1
ATOM 2459 O O . ASP B 1 51 ? 5.283 5.835 49.649 1.00 23.82 49 ASP B O 1
ATOM 2464 N N . THR B 1 52 ? 4.829 6.262 51.770 1.00 28.68 50 THR B N 1
ATOM 2465 C CA . THR B 1 52 ? 4.137 7.533 51.438 1.00 30.14 50 THR B CA 1
ATOM 2466 C C . THR B 1 52 ? 4.899 8.793 51.935 1.00 29.80 50 THR B C 1
ATOM 2467 O O . THR B 1 52 ? 4.280 9.826 52.178 1.00 29.81 50 THR B O 1
ATOM 2471 N N . ASP B 1 53 ? 6.222 8.684 52.074 1.00 28.01 51 ASP B N 1
ATOM 2472 C CA . ASP B 1 53 ? 7.114 9.837 52.240 1.00 29.47 51 ASP B CA 1
ATOM 2473 C C . ASP B 1 53 ? 6.713 10.905 51.235 1.00 26.55 51 ASP B C 1
ATOM 2474 O O . ASP B 1 53 ? 6.514 10.612 50.070 1.00 25.22 51 ASP B O 1
ATOM 2479 N N . ARG B 1 54 ? 6.590 12.139 51.698 1.00 26.19 52 ARG B N 1
ATOM 2480 C CA . ARG B 1 54 ? 6.255 13.252 50.834 1.00 26.60 52 ARG B CA 1
ATOM 2481 C C . ARG B 1 54 ? 7.205 13.381 49.611 1.00 22.93 52 ARG B C 1
ATOM 2482 O O . ARG B 1 54 ? 6.773 13.769 48.537 1.00 20.60 52 ARG B O 1
ATOM 2490 N N . VAL B 1 55 ? 8.483 13.047 49.777 1.00 20.77 53 VAL B N 1
ATOM 2491 C CA . VAL B 1 55 ? 9.425 13.105 48.658 1.00 19.88 53 VAL B CA 1
ATOM 2492 C C . VAL B 1 55 ? 9.092 12.066 47.557 1.00 18.26 53 VAL B C 1
ATOM 2493 O O . VAL B 1 55 ? 9.192 12.362 46.370 1.00 18.18 53 VAL B O 1
ATOM 2497 N N . THR B 1 56 ? 8.671 10.872 47.959 1.00 17.97 54 THR B N 1
ATOM 2498 C CA . THR B 1 56 ? 8.285 9.809 47.038 1.00 17.58 54 THR B CA 1
ATOM 2499 C C . THR B 1 56 ? 7.117 10.241 46.153 1.00 17.67 54 THR B C 1
ATOM 2500 O O . THR B 1 56 ? 7.162 10.040 44.932 1.00 16.72 54 THR B O 1
ATOM 2504 N N . LEU B 1 57 ? 6.082 10.837 46.754 1.00 18.80 55 LEU B N 1
ATOM 2505 C CA . LEU B 1 57 ? 4.968 11.373 45.988 1.00 17.42 55 LEU B CA 1
ATOM 2506 C C . LEU B 1 57 ? 5.424 12.507 45.076 1.00 16.70 55 LEU B C 1
ATOM 2507 O O . LEU B 1 57 ? 5.011 12.581 43.924 1.00 15.13 55 LEU B O 1
ATOM 2512 N N . PHE B 1 58 ? 6.263 13.392 45.600 1.00 15.75 56 PHE B N 1
ATOM 2513 C CA . PHE B 1 58 ? 6.751 14.444 44.779 1.00 15.64 56 PHE B CA 1
ATOM 2514 C C . PHE B 1 58 ? 7.457 13.890 43.503 1.00 14.76 56 PHE B C 1
ATOM 2515 O O . PHE B 1 58 ? 7.240 14.382 42.399 1.00 14.05 56 PHE B O 1
ATOM 2523 N N . ARG B 1 59 ? 8.305 12.887 43.692 1.00 14.69 57 ARG B N 1
ATOM 2524 C CA . ARG B 1 59 ? 9.118 12.356 42.618 1.00 14.64 57 ARG B CA 1
ATOM 2525 C C . ARG B 1 59 ? 8.258 11.615 41.584 1.00 14.12 57 ARG B C 1
ATOM 2526 O O . ARG B 1 59 ? 8.518 11.721 40.380 1.00 13.98 57 ARG B O 1
ATOM 2534 N N . ALA B 1 60 ? 7.207 10.949 42.059 1.00 13.50 58 ALA B N 1
ATOM 2535 C CA . ALA B 1 60 ? 6.217 10.339 41.172 1.00 13.56 58 ALA B CA 1
ATOM 2536 C C . ALA B 1 60 ? 5.545 11.412 40.332 1.00 13.61 58 ALA B C 1
ATOM 2537 O O . ALA B 1 60 ? 5.416 11.272 39.090 1.00 13.74 58 A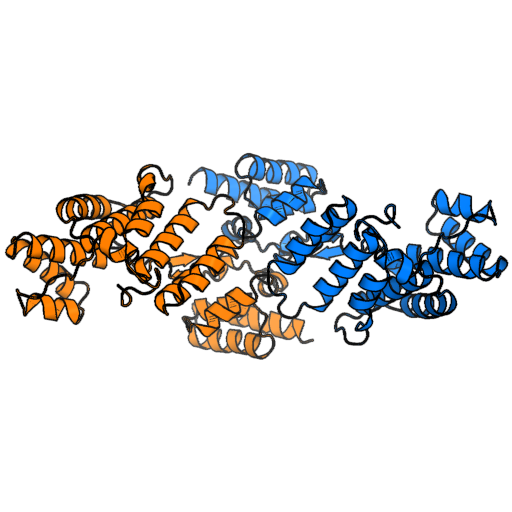LA B O 1
ATOM 2539 N N . TRP B 1 61 ? 5.112 12.480 40.993 1.00 14.27 59 TRP B N 1
ATOM 2540 C CA . TRP B 1 61 ? 4.463 13.584 40.290 1.00 14.95 59 TRP B CA 1
ATOM 2541 C C . TRP B 1 61 ? 5.365 14.279 39.298 1.00 15.21 59 TRP B C 1
ATOM 2542 O O . TRP B 1 61 ? 4.981 14.561 38.165 1.00 15.02 59 TRP B O 1
ATOM 2553 N N . TYR B 1 62 ? 6.590 14.563 39.715 1.00 15.97 60 TYR B N 1
ATOM 2554 C CA . TYR B 1 62 ? 7.537 15.250 38.881 1.00 16.94 60 TYR B CA 1
ATOM 2555 C C . TYR B 1 62 ? 7.872 14.468 37.612 1.00 16.18 60 TYR B C 1
ATOM 2556 O O . TYR B 1 62 ? 8.061 15.065 36.551 1.00 16.18 60 TYR B O 1
ATOM 2565 N N . SER B 1 63 ? 7.937 13.138 37.722 1.00 15.08 61 SER B N 1
ATOM 2566 C CA . SER B 1 63 ? 8.214 12.269 36.575 1.00 15.01 61 SER B CA 1
ATOM 2567 C C . SER B 1 63 ? 6.945 11.703 35.896 1.00 14.64 61 SER B C 1
ATOM 2568 O O . SER B 1 63 ? 7.022 10.722 35.144 1.00 14.11 61 SER B O 1
ATOM 2571 N N . ARG B 1 64 ? 5.807 12.349 36.107 1.00 14.25 62 ARG B N 1
ATOM 2572 C CA . ARG B 1 64 ? 4.525 11.856 35.606 1.00 14.39 62 ARG B CA 1
ATOM 2573 C C . ARG B 1 64 ? 4.470 11.643 34.084 1.00 14.94 62 ARG B C 1
ATOM 2574 O O . ARG B 1 64 ? 3.698 10.814 33.610 1.00 15.23 62 ARG B O 1
ATOM 2582 N N . ARG B 1 65 ? 5.248 12.393 33.302 1.00 15.32 63 ARG B N 1
ATOM 2583 C CA . ARG B 1 65 ? 5.290 12.150 31.862 1.00 16.03 63 ARG B CA 1
ATOM 2584 C C . ARG B 1 65 ? 5.868 10.769 31.490 1.00 15.51 63 ARG B C 1
ATOM 2585 O O . ARG B 1 65 ? 5.731 10.350 30.345 1.00 15.69 63 ARG B O 1
ATOM 2593 N N . ASN B 1 66 ? 6.517 10.100 32.444 1.00 14.32 64 ASN B N 1
ATOM 2594 C CA . ASN B 1 66 ? 7.026 8.751 32.266 1.00 14.57 64 ASN B CA 1
ATOM 2595 C C . ASN B 1 66 ? 6.118 7.672 32.817 1.00 13.64 64 ASN B C 1
ATOM 2596 O O . ASN B 1 66 ? 6.471 6.493 32.775 1.00 13.00 64 ASN B O 1
ATOM 2601 N N . PHE B 1 67 ? 4.916 8.044 33.250 1.00 13.45 65 PHE B N 1
ATOM 2602 C CA . PHE B 1 67 ? 3.955 7.064 33.739 1.00 13.10 65 PHE B CA 1
ATOM 2603 C C . PHE B 1 67 ? 3.696 5.997 32.678 1.00 13.59 65 PHE B C 1
ATOM 2604 O O . PHE B 1 67 ? 3.274 6.319 31.556 1.00 13.88 65 PHE B O 1
ATOM 2612 N N . GLY B 1 68 ? 3.911 4.737 33.036 1.00 13.32 66 GLY B N 1
ATOM 2613 C CA . GLY B 1 68 ? 3.630 3.635 32.118 1.00 14.52 66 GLY B CA 1
ATOM 2614 C C . GLY B 1 68 ? 4.825 3.169 31.303 1.00 15.72 66 GLY B C 1
ATOM 2615 O O . GLY B 1 68 ? 4.794 2.063 30.765 1.00 15.95 66 GLY B O 1
ATOM 2616 N N . GLN B 1 69 ? 5.898 3.961 31.258 1.00 16.66 67 GLN B N 1
ATOM 2617 C CA . GLN B 1 69 ? 7.076 3.616 30.439 1.00 18.38 67 GLN B CA 1
ATOM 2618 C C . GLN B 1 69 ? 7.790 2.336 30.930 1.00 18.14 67 GLN B C 1
ATOM 2619 O O . GLN B 1 69 ? 8.041 1.450 30.145 1.00 19.66 67 GLN B O 1
ATOM 2625 N N . LEU B 1 70 ? 8.129 2.269 32.216 1.00 16.34 68 LEU B N 1
ATOM 2626 C CA . LEU B 1 70 ? 8.919 1.159 32.753 1.00 16.49 68 LEU B CA 1
ATOM 2627 C C . LEU B 1 70 ? 8.103 -0.110 32.824 1.00 16.10 68 LEU B C 1
ATOM 2628 O O . LEU B 1 70 ? 8.530 -1.154 32.333 1.00 17.00 68 LEU B O 1
ATOM 2633 N N . SER B 1 71 ? 6.916 -0.018 33.413 1.00 15.40 69 SER B N 1
ATOM 2634 C CA . SER B 1 71 ? 6.006 -1.156 33.459 1.00 15.53 69 SER B CA 1
ATOM 2635 C C . SER B 1 71 ? 5.675 -1.611 32.050 1.00 16.64 69 SER B C 1
ATOM 2636 O O . SER B 1 71 ? 5.645 -2.826 31.748 1.00 17.24 69 SER B O 1
ATOM 2639 N N . GLY B 1 72 ? 5.484 -0.645 31.158 1.00 16.54 70 GLY B N 1
ATOM 2640 C CA . GLY B 1 72 ? 5.177 -0.956 29.768 1.00 17.38 70 GLY B CA 1
ATOM 2641 C C . GLY B 1 72 ? 6.264 -1.748 29.062 1.00 18.55 70 GLY B C 1
ATOM 2642 O O . GLY B 1 72 ? 5.964 -2.588 28.208 1.00 18.28 70 GLY B O 1
ATOM 2643 N N . SER B 1 73 ? 7.528 -1.502 29.429 1.00 18.47 71 SER B N 1
ATOM 2644 C CA . SER B 1 73 ? 8.649 -2.218 28.814 1.00 19.55 71 SER B CA 1
ATOM 2645 C C . SER B 1 73 ? 8.675 -3.706 29.168 1.00 19.91 71 SER B C 1
ATOM 2646 O O . SER B 1 73 ? 9.359 -4.479 28.531 1.00 20.82 71 SER B O 1
ATOM 2649 N N . VAL B 1 74 ? 7.922 -4.113 30.183 1.00 19.74 72 VAL B N 1
ATOM 2650 C CA . VAL B 1 74 ? 7.712 -5.536 30.464 1.00 20.42 72 VAL B CA 1
ATOM 2651 C C . VAL B 1 74 ? 6.230 -5.911 30.406 1.00 21.33 72 VAL B C 1
ATOM 2652 O O . VAL B 1 74 ? 5.833 -6.906 30.990 1.00 21.10 72 VAL B O 1
ATOM 2656 N N . GLN B 1 75 ? 5.432 -5.130 29.659 1.00 21.97 73 GLN B N 1
ATOM 2657 C CA . GLN B 1 75 ? 4.015 -5.445 29.396 1.00 23.27 73 GLN B CA 1
ATOM 2658 C C . GLN B 1 75 ? 3.181 -5.645 30.678 1.00 21.09 73 GLN B C 1
ATOM 2659 O O . GLN B 1 75 ? 2.325 -6.513 30.741 1.00 20.74 73 GLN B O 1
ATOM 2665 N N . ILE B 1 76 ? 3.447 -4.842 31.702 1.00 18.52 74 ILE B N 1
ATOM 2666 C CA . ILE B 1 76 ? 2.665 -4.860 32.927 1.00 17.88 74 ILE B CA 1
ATOM 2667 C C . ILE B 1 76 ? 1.830 -3.575 32.961 1.00 17.10 74 ILE B C 1
ATOM 2668 O O . ILE B 1 76 ? 2.356 -2.486 32.785 1.00 15.91 74 ILE B O 1
ATOM 2673 N N . SER B 1 77 ? 0.530 -3.700 33.146 1.00 17.11 75 SER B N 1
ATOM 2674 C CA . SER B 1 77 ? -0.305 -2.544 33.371 1.00 17.00 75 SER B CA 1
ATOM 2675 C C . SER B 1 77 ? -0.130 -2.037 34.809 1.00 16.36 75 SER B C 1
ATOM 2676 O O . SER B 1 77 ? -0.166 -2.831 35.769 1.00 16.92 75 SER B O 1
ATOM 2679 N N . MET B 1 78 ? 0.000 -0.721 34.983 1.00 15.50 76 MET B N 1
ATOM 2680 C CA . MET B 1 78 ? 0.136 -0.156 36.321 1.00 15.40 76 MET B CA 1
ATOM 2681 C C . MET B 1 78 ? -1.092 -0.405 37.209 1.00 15.60 76 MET B C 1
ATOM 2682 O O . MET B 1 78 ? -0.966 -0.483 38.432 1.00 15.69 76 MET B O 1
ATOM 2687 N N . SER B 1 79 ? -2.255 -0.590 36.599 1.00 16.47 77 SER B N 1
ATOM 2688 C CA . SER B 1 79 ? -3.460 -0.908 37.336 1.00 17.84 77 SER B CA 1
ATOM 2689 C C . SER B 1 79 ? -3.336 -2.222 38.086 1.00 18.92 77 SER B C 1
ATOM 2690 O O . SER B 1 79 ? -3.946 -2.385 39.151 1.00 19.84 77 SER B O 1
ATOM 2693 N N . THR B 1 80 ? -2.542 -3.152 37.575 1.00 19.33 78 THR B N 1
ATOM 2694 C CA . THR B 1 80 ? -2.378 -4.445 38.270 1.00 19.92 78 THR B CA 1
ATOM 2695 C C . THR B 1 80 ? -1.463 -4.318 39.500 1.00 19.99 78 THR B C 1
ATOM 2696 O O . THR B 1 80 ? -1.589 -5.106 40.422 1.00 20.86 78 THR B O 1
ATOM 2700 N N . LEU B 1 81 ? -0.574 -3.325 39.573 1.00 25.88 79 LEU B N 1
ATOM 2701 C CA . LEU B 1 81 ? 0.185 -3.117 40.823 1.00 26.12 79 LEU B CA 1
ATOM 2702 C C . LEU B 1 81 ? -0.753 -2.713 41.921 1.00 26.08 79 LEU B C 1
ATOM 2703 O O . LEU B 1 81 ? -0.511 -2.997 43.088 1.00 26.61 79 LEU B O 1
ATOM 2708 N N . ASN B 1 82 ? -1.808 -2.001 41.525 1.00 25.99 80 ASN B N 1
ATOM 2709 C CA . ASN B 1 82 ? -2.849 -1.544 42.407 1.00 25.71 80 ASN B CA 1
ATOM 2710 C C . ASN B 1 82 ? -2.350 -0.698 43.587 1.00 23.99 80 ASN B C 1
ATOM 2711 O O . ASN B 1 82 ? -2.737 -0.901 44.738 1.00 24.43 80 ASN B O 1
ATOM 2716 N N . ALA B 1 83 ? -1.485 0.245 43.269 1.00 22.30 81 ALA B N 1
ATOM 2717 C CA . ALA B 1 83 ? -1.136 1.297 44.203 1.00 21.97 81 ALA B CA 1
ATOM 2718 C C . ALA B 1 83 ? -2.374 2.130 44.432 1.00 21.29 81 ALA B C 1
ATOM 2719 O O . ALA B 1 83 ? -3.188 2.285 43.516 1.00 20.45 81 ALA B O 1
ATOM 2721 N N . ARG B 1 84 ? -2.510 2.650 45.646 1.00 21.38 82 ARG B N 1
ATOM 2722 C CA . ARG B 1 84 ? -3.596 3.535 45.964 1.00 22.15 82 ARG B CA 1
ATOM 2723 C C . ARG B 1 84 ? -3.043 4.715 46.751 1.00 21.66 82 ARG B C 1
ATOM 2724 O O . ARG B 1 84 ? -2.090 4.553 47.521 1.00 22.58 82 ARG B O 1
ATOM 2732 N N . ILE B 1 85 ? -3.602 5.895 46.533 1.00 20.65 83 ILE B N 1
ATOM 2733 C CA . ILE B 1 85 ? -3.129 7.101 47.211 1.00 21.29 83 ILE B CA 1
ATOM 2734 C C . ILE B 1 85 ? -4.289 7.733 47.984 1.00 20.63 83 ILE B C 1
ATOM 2735 O O . ILE B 1 85 ? -5.440 7.532 47.628 1.00 20.48 83 ILE B O 1
ATOM 2740 N N . ALA B 1 86 ? -3.956 8.471 49.034 1.00 20.32 84 ALA B N 1
ATOM 2741 C CA . ALA B 1 86 ? -4.938 9.097 49.913 1.00 19.97 84 ALA B CA 1
ATOM 2742 C C . ALA B 1 86 ? -5.452 10.389 49.265 1.00 18.99 84 ALA B C 1
ATOM 2743 O O . ALA B 1 86 ? -4.677 11.196 48.723 1.00 18.68 84 ALA B O 1
ATOM 2745 N N . ILE B 1 87 ? -6.766 10.533 49.218 1.00 18.61 85 ILE B N 1
ATOM 2746 C CA . ILE B 1 87 ? -7.398 11.732 48.665 1.00 17.92 85 ILE B CA 1
ATOM 2747 C C . ILE B 1 87 ? -8.513 12.308 49.548 1.00 17.33 85 ILE B C 1
ATOM 2748 O O . ILE B 1 87 ? -9.179 13.268 49.149 1.00 17.43 85 ILE B O 1
ATOM 2753 N N . GLY B 1 88 ? -8.704 11.757 50.742 1.00 17.23 86 GLY B N 1
ATOM 2754 C CA . GLY B 1 88 ? -9.803 12.155 51.607 1.00 16.64 86 GLY B CA 1
ATOM 2755 C C . GLY B 1 88 ? -9.607 13.434 52.395 1.00 16.41 86 GLY B C 1
ATOM 2756 O O . GLY B 1 88 ? -10.572 14.024 52.874 1.00 14.66 86 GLY B O 1
ATOM 2757 N N . GLY B 1 89 ? -8.357 13.849 52.543 1.00 16.54 87 GLY B N 1
ATOM 2758 C CA . GLY B 1 89 ? -8.026 14.997 53.356 1.00 17.35 87 GLY B CA 1
ATOM 2759 C C . GLY B 1 89 ? -8.559 14.841 54.782 1.00 17.62 87 GLY B C 1
ATOM 2760 O O . GLY B 1 89 ? -8.593 13.759 55.342 1.00 17.78 87 GLY B O 1
ATOM 2761 N N . LEU B 1 90 ? -9.039 15.936 55.331 1.00 18.32 88 LEU B N 1
ATOM 2762 C CA . LEU B 1 90 ? -9.550 15.942 56.700 1.00 18.49 88 LEU B CA 1
ATOM 2763 C C . LEU B 1 90 ? -10.948 15.330 56.758 1.00 18.44 88 LEU B C 1
ATOM 2764 O O . LEU B 1 90 ? -11.476 15.124 57.859 1.00 18.25 88 LEU B O 1
ATOM 2769 N N . TYR B 1 91 ? -11.566 15.042 55.595 1.00 17.04 89 TYR B N 1
ATOM 2770 C CA . TYR B 1 91 ? -12.973 14.626 55.572 1.00 17.13 89 TYR B CA 1
ATOM 2771 C C . TYR B 1 91 ? -13.173 13.125 55.813 1.00 18.52 89 TYR B C 1
ATOM 2772 O O . TYR B 1 91 ? -14.192 12.686 56.366 1.00 19.59 89 TYR B O 1
ATOM 2781 N N . GLY B 1 92 ? -12.207 12.325 55.418 1.00 19.46 90 GLY B N 1
ATOM 2782 C CA . GLY B 1 92 ? -12.384 10.875 55.507 1.00 20.41 90 GLY B CA 1
ATOM 2783 C C . GLY B 1 92 ? -11.179 10.129 55.007 1.00 21.59 90 GLY B C 1
ATOM 2784 O O . GLY B 1 92 ? -10.219 10.732 54.528 1.00 19.69 90 GLY B O 1
ATOM 2785 N N . ASP B 1 93 ? -11.235 8.809 55.176 1.00 23.27 91 ASP B N 1
ATOM 2786 C CA . ASP B 1 93 ? -10.197 7.921 54.723 1.00 24.56 91 ASP B CA 1
ATOM 2787 C C . ASP B 1 93 ? -10.657 7.424 53.361 1.00 23.35 91 ASP B C 1
ATOM 2788 O O . ASP B 1 93 ? -11.455 6.500 53.253 1.00 24.09 91 ASP B O 1
ATOM 2793 N N . ILE B 1 94 ? -10.194 8.100 52.320 1.00 21.13 92 ILE B N 1
ATOM 2794 C CA . ILE B 1 94 ? -10.596 7.778 50.952 1.00 20.33 92 ILE B CA 1
ATOM 2795 C C . ILE B 1 94 ? -9.317 7.601 50.141 1.00 20.30 92 ILE B C 1
ATOM 2796 O O . ILE B 1 94 ? -8.428 8.474 50.152 1.00 18.70 92 ILE B O 1
ATOM 2801 N N . THR B 1 95 ? -9.198 6.451 49.482 1.00 20.60 93 THR B N 1
ATOM 2802 C CA . THR B 1 95 ? -8.071 6.228 48.609 1.00 21.52 93 THR B CA 1
ATOM 2803 C C . THR B 1 95 ? -8.566 6.095 47.157 1.00 21.18 93 THR B C 1
ATOM 2804 O O . THR B 1 95 ? -9.764 5.929 46.898 1.00 22.67 93 THR B O 1
ATOM 2808 N N . TYR B 1 96 ? -7.645 6.243 46.233 1.00 20.03 94 TYR B N 1
ATOM 2809 C CA . TYR B 1 96 ? -7.932 6.267 44.809 1.00 20.11 94 TYR B CA 1
ATOM 2810 C C . TYR B 1 96 ? -6.846 5.440 44.132 1.00 19.69 94 TYR B C 1
ATOM 2811 O O . TYR B 1 96 ? -5.683 5.557 44.502 1.00 19.56 94 TYR B O 1
ATOM 2820 N N . PRO B 1 97 ? -7.208 4.587 43.153 1.00 19.67 95 PRO B N 1
ATOM 2821 C CA . PRO B 1 97 ? -6.185 3.736 42.550 1.00 19.51 95 PRO B CA 1
ATOM 2822 C C . PRO B 1 97 ? -5.306 4.519 41.576 1.00 18.34 95 PRO B C 1
ATOM 2823 O O . PRO B 1 97 ? -5.812 5.345 40.817 1.00 17.27 95 PRO B O 1
ATOM 2827 N N . VAL B 1 98 ? -4.012 4.235 41.579 1.00 17.76 96 VAL B N 1
ATOM 2828 C CA . VAL B 1 98 ? -3.083 4.939 40.730 1.00 17.70 96 VAL B CA 1
ATOM 2829 C C . VAL B 1 98 ? -3.025 4.242 39.377 1.00 18.30 96 VAL B C 1
ATOM 2830 O O . VAL B 1 98 ? -2.110 3.441 39.103 1.00 20.88 96 VAL B O 1
ATOM 2834 N N . THR B 1 99 ? -3.994 4.579 38.527 1.00 17.63 97 THR B N 1
ATOM 2835 C CA . THR B 1 99 ? -4.189 3.955 37.235 1.00 17.87 97 THR B CA 1
ATOM 2836 C C . THR B 1 99 ? -3.903 4.891 36.052 1.00 17.50 97 THR B C 1
ATOM 2837 O O . THR B 1 99 ? -3.983 4.470 34.899 1.00 17.52 97 THR B O 1
ATOM 2841 N N . SER B 1 100 ? -3.594 6.159 36.357 1.00 16.63 98 SER B N 1
ATOM 2842 C CA . SER B 1 100 ? -3.342 7.164 35.354 1.00 16.35 98 SER B CA 1
ATOM 2843 C C . SER B 1 100 ? -2.660 8.340 36.030 1.00 15.42 98 SER B C 1
ATOM 2844 O O . SER B 1 100 ? -2.639 8.406 37.239 1.00 14.98 98 SER B O 1
ATOM 2847 N N . PRO B 1 101 ? -2.106 9.283 35.254 1.00 15.51 99 PRO B N 1
ATOM 2848 C CA . PRO B 1 101 ? -1.456 10.472 35.839 1.00 15.18 99 PRO B CA 1
ATOM 2849 C C . PRO B 1 101 ? -2.373 11.332 36.710 1.00 14.59 99 PRO B C 1
ATOM 2850 O O . PRO B 1 101 ? -1.919 11.972 37.644 1.00 14.28 99 PRO B O 1
ATOM 2854 N N . LEU B 1 102 ? -3.676 11.295 36.441 1.00 15.09 100 LEU B N 1
ATOM 2855 C CA . LEU B 1 102 ? -4.633 12.031 37.231 1.00 14.68 100 LEU B CA 1
ATOM 2856 C C . LEU B 1 102 ? -4.492 11.641 38.694 1.00 14.02 100 LEU B C 1
ATOM 2857 O O . LEU B 1 102 ? -4.476 12.521 39.578 1.00 13.12 100 LEU B O 1
ATOM 2862 N N . ALA B 1 103 ? -4.414 10.332 38.963 1.00 13.62 101 ALA B N 1
ATOM 2863 C CA . ALA B 1 103 ? -4.288 9.843 40.334 1.00 13.45 101 ALA B CA 1
ATOM 2864 C C . ALA B 1 103 ? -3.030 10.409 41.007 1.00 13.18 101 ALA B C 1
ATOM 2865 O O . ALA B 1 103 ? -3.046 10.754 42.187 1.00 12.96 101 ALA B O 1
ATOM 2867 N N . ILE B 1 104 ? -1.939 10.511 40.255 1.00 13.52 102 ILE B N 1
ATOM 2868 C CA . ILE B 1 104 ? -0.690 11.001 40.826 1.00 13.84 102 ILE B CA 1
ATOM 2869 C C . ILE B 1 104 ? -0.869 12.482 41.241 1.00 14.25 102 ILE B C 1
ATOM 2870 O O . ILE B 1 104 ? -0.444 12.895 42.336 1.00 14.28 102 ILE B O 1
ATOM 2875 N N . THR B 1 105 ? -1.508 13.266 40.362 1.00 14.59 103 THR B N 1
ATOM 2876 C CA . THR B 1 105 ? -1.789 14.677 40.635 1.00 15.03 103 THR B CA 1
ATOM 2877 C C . THR B 1 105 ? -2.668 14.836 41.860 1.00 15.68 103 THR B C 1
ATOM 2878 O O . THR B 1 105 ? -2.392 15.684 42.681 1.00 15.67 103 THR B O 1
ATOM 2882 N N . MET B 1 106 ? -3.726 14.031 41.976 1.00 16.15 104 MET B N 1
ATOM 2883 C CA . MET B 1 106 ? -4.628 14.114 43.115 1.00 17.37 104 MET B CA 1
ATOM 2884 C C . MET B 1 106 ? -3.892 13.761 44.412 1.00 16.75 104 MET B C 1
ATOM 2885 O O . MET B 1 106 ? -4.039 14.447 45.403 1.00 16.56 104 MET B O 1
ATOM 2890 N N . GLY B 1 107 ? -3.106 12.689 44.382 1.00 16.43 105 GLY B N 1
ATOM 2891 C CA . GLY B 1 107 ? -2.343 12.279 45.530 1.00 16.52 105 GLY B CA 1
ATOM 2892 C C . GLY B 1 107 ? -1.336 13.327 45.957 1.00 16.51 105 GLY B C 1
ATOM 2893 O O . GLY B 1 107 ? -1.217 13.638 47.152 1.00 16.71 105 GLY B O 1
ATOM 2894 N N . PHE B 1 108 ? -0.637 13.894 44.980 1.00 16.14 106 PHE B N 1
ATOM 2895 C CA . PHE B 1 108 ? 0.329 14.967 45.248 1.00 16.47 106 PHE B CA 1
ATOM 2896 C C . PHE B 1 108 ? -0.374 16.196 45.857 1.00 16.76 106 PHE B C 1
ATOM 2897 O O . PHE B 1 108 ? 0.112 16.776 46.841 1.00 17.54 106 PHE B O 1
ATOM 2905 N N . ALA B 1 109 ? -1.516 16.603 45.288 1.00 16.02 107 ALA B N 1
ATOM 2906 C CA . ALA B 1 109 ? -2.249 17.777 45.775 1.00 16.57 107 ALA B CA 1
ATOM 2907 C C . ALA B 1 109 ? -2.685 17.535 47.222 1.00 16.87 107 ALA B C 1
ATOM 2908 O O . ALA B 1 109 ? -2.520 18.411 48.072 1.00 17.38 107 ALA B O 1
ATOM 2910 N N . ALA B 1 110 ? -3.197 16.330 47.508 1.00 16.84 108 ALA B N 1
ATOM 2911 C CA . ALA B 1 110 ? -3.599 15.943 48.867 1.00 18.02 108 ALA B CA 1
ATOM 2912 C C . ALA B 1 110 ? -2.417 16.032 49.846 1.00 19.07 108 ALA B C 1
ATOM 2913 O O . ALA B 1 110 ? -2.543 16.587 50.944 1.00 21.24 108 ALA B O 1
ATOM 2915 N N . CYS B 1 111 ? -1.286 15.475 49.446 1.00 20.01 109 CYS B N 1
ATOM 2916 C CA . CYS B 1 111 ? -0.074 15.471 50.280 1.00 22.58 109 CYS B CA 1
ATOM 2917 C C . CYS B 1 111 ? 0.393 16.904 50.539 1.00 22.87 109 CYS B C 1
ATOM 2918 O O . CYS B 1 111 ? 0.657 17.282 51.681 1.00 23.27 109 CYS B O 1
ATOM 2921 N N . GLU B 1 112 ? 0.463 17.712 49.496 1.00 22.53 110 GLU B N 1
ATOM 2922 C CA . GLU B 1 112 ? 0.818 19.130 49.672 1.00 24.87 110 GLU B CA 1
ATOM 2923 C C . GLU B 1 112 ? -0.133 19.880 50.621 1.00 24.43 110 GLU B C 1
ATOM 2924 O O . GLU B 1 112 ? 0.313 20.710 51.441 1.00 23.92 110 GLU B O 1
ATOM 2930 N N . ALA B 1 113 ? -1.430 19.611 50.500 1.00 22.83 111 ALA B N 1
ATOM 2931 C CA . ALA B 1 113 ? -2.420 20.254 51.353 1.00 22.82 111 ALA B CA 1
ATOM 2932 C C . ALA B 1 113 ? -2.147 19.891 52.811 1.00 24.34 111 ALA B C 1
ATOM 2933 O O . ALA B 1 113 ? -2.091 20.774 53.665 1.00 24.96 111 ALA B O 1
ATOM 2935 N N . ALA B 1 114 ? -1.938 18.605 53.081 1.00 25.28 112 ALA B N 1
ATOM 2936 C CA . ALA B 1 114 ? -1.573 18.134 54.427 1.00 27.15 112 ALA B CA 1
ATOM 2937 C C . ALA B 1 114 ? -0.289 18.784 54.969 1.00 30.61 112 ALA B C 1
ATOM 2938 O O . ALA B 1 114 ? -0.168 18.967 56.169 1.00 32.18 112 ALA B O 1
ATOM 2940 N N . GLN B 1 115 ? 0.675 19.092 54.103 1.00 31.92 113 GLN B N 1
ATOM 2941 C CA . GLN B 1 115 ? 1.910 19.770 54.530 1.00 33.23 113 GLN B CA 1
ATOM 2942 C C . GLN B 1 115 ? 1.748 21.298 54.635 1.00 32.41 113 GLN B C 1
ATOM 2943 O O . GLN B 1 115 ? 2.655 21.982 55.068 1.00 33.63 113 GLN B O 1
ATOM 2949 N N . GLY B 1 116 ? 0.598 21.836 54.231 1.00 30.89 114 GLY B N 1
ATOM 2950 C CA . GLY B 1 116 ? 0.359 23.284 54.296 1.00 30.41 114 GLY B CA 1
ATOM 2951 C C . GLY B 1 116 ? 0.791 24.083 53.081 1.00 30.75 114 GLY B C 1
ATOM 2952 O O . GLY B 1 116 ? 0.865 25.310 53.142 1.00 31.50 114 GLY B O 1
ATOM 2953 N N . ASN B 1 117 ? 1.074 23.404 51.969 1.00 28.54 115 ASN B N 1
ATOM 2954 C CA . ASN B 1 117 ? 1.532 24.073 50.747 1.00 29.46 115 ASN B CA 1
ATOM 2955 C C . ASN B 1 117 ? 0.378 24.202 49.769 1.00 28.39 115 ASN B C 1
ATOM 2956 O O . ASN B 1 117 ? 0.322 23.515 48.744 1.00 26.31 115 ASN B O 1
ATOM 2961 N N . TYR B 1 118 ? -0.544 25.107 50.092 1.00 28.61 116 TYR B N 1
ATOM 2962 C CA . TYR B 1 118 ? -1.859 25.100 49.444 1.00 28.04 116 TYR B CA 1
ATOM 2963 C C . TYR B 1 118 ? -1.820 25.586 47.999 1.00 29.02 116 TYR B C 1
ATOM 2964 O O . TYR B 1 118 ? -2.446 24.978 47.119 1.00 28.81 116 TYR B O 1
ATOM 2973 N N . ALA B 1 119 ? -1.083 26.672 47.748 1.00 30.08 117 ALA B N 1
ATOM 2974 C CA . ALA B 1 119 ? -0.977 27.224 46.397 1.00 30.92 117 ALA B CA 1
ATOM 2975 C C . ALA B 1 119 ? -0.368 26.206 45.441 1.00 30.04 117 ALA B C 1
ATOM 2976 O O . ALA B 1 119 ? -0.743 26.127 44.253 1.00 30.46 117 ALA B O 1
ATOM 2978 N N . ASP B 1 120 ? 0.623 25.464 45.941 1.00 29.78 118 ASP B N 1
ATOM 2979 C CA . ASP B 1 120 ? 1.294 24.454 45.123 1.00 28.99 118 AS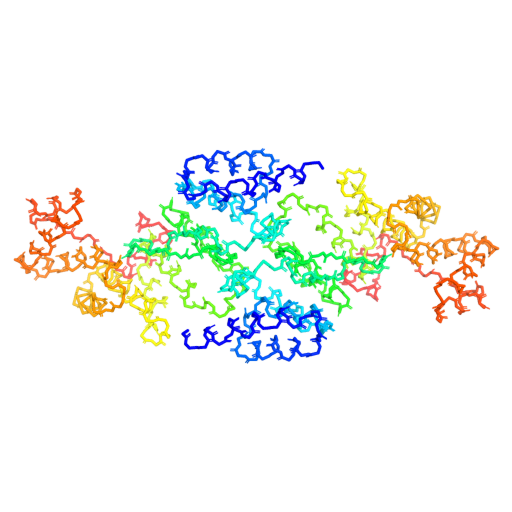P B CA 1
ATOM 2980 C C . ASP B 1 120 ? 0.305 23.336 44.795 1.00 25.76 118 ASP B C 1
ATOM 2981 O O . ASP B 1 120 ? 0.256 22.860 43.665 1.00 24.79 118 ASP B O 1
ATOM 2986 N N . ALA B 1 121 ? -0.476 22.940 45.795 1.00 24.59 119 ALA B N 1
ATOM 2987 C CA . ALA B 1 121 ? -1.535 21.927 45.618 1.00 23.97 119 ALA B CA 1
ATOM 2988 C C . ALA B 1 121 ? -2.529 22.358 44.533 1.00 24.12 119 ALA B C 1
ATOM 2989 O O . ALA B 1 121 ? -2.814 21.598 43.610 1.00 22.37 119 ALA B O 1
ATOM 2991 N N . MET B 1 122 ? -3.014 23.607 44.621 1.00 26.38 120 MET B N 1
ATOM 2992 C CA . MET B 1 122 ? -3.974 24.169 43.633 1.00 26.87 120 MET B CA 1
ATOM 2993 C C . MET B 1 122 ? -3.413 24.259 42.249 1.00 27.20 120 MET B C 1
ATOM 2994 O O . MET B 1 122 ? -4.077 23.938 41.256 1.00 26.95 120 MET B O 1
ATOM 2999 N N . GLU B 1 123 ? -2.168 24.711 42.159 1.00 28.40 121 GLU B N 1
ATOM 3000 C CA . GLU B 1 123 ? -1.529 24.815 40.868 1.00 29.16 121 GLU B CA 1
ATOM 3001 C C . GLU B 1 123 ? -1.401 23.442 40.212 1.00 26.68 121 GLU B C 1
ATOM 3002 O O . GLU B 1 123 ? -1.593 23.308 38.998 1.00 27.21 121 GLU B O 1
ATOM 3008 N N . ALA B 1 124 ? -1.072 22.419 41.001 1.00 24.17 122 ALA B N 1
ATOM 3009 C CA . ALA B 1 124 ? -1.003 21.037 40.492 1.00 23.31 122 ALA B CA 1
ATOM 3010 C C . ALA B 1 124 ? -2.363 20.599 39.943 1.00 22.57 122 ALA B C 1
ATOM 3011 O O . ALA B 1 124 ? -2.440 19.985 38.875 1.00 22.38 122 ALA B O 1
ATOM 3013 N N . LEU B 1 125 ? -3.427 20.988 40.631 1.00 23.18 123 LEU B N 1
ATOM 3014 C CA . LEU B 1 125 ? -4.781 20.588 40.236 1.00 24.68 123 LEU B CA 1
ATOM 3015 C C . LEU B 1 125 ? -5.257 21.209 38.910 1.00 27.72 123 LEU B C 1
ATOM 3016 O O . LEU B 1 125 ? -5.901 20.532 38.099 1.00 31.16 123 LEU B O 1
ATOM 3021 N N . GLU B 1 126 ? -4.858 22.440 38.659 1.00 29.63 124 GLU B N 1
ATOM 3022 C CA . GLU B 1 126 ? -5.324 23.182 37.496 1.00 33.23 124 GLU B CA 1
ATOM 3023 C C . GLU B 1 126 ? -4.446 23.073 36.271 1.00 33.51 124 GLU B C 1
ATOM 3024 O O . GLU B 1 126 ? -4.744 23.692 35.268 1.00 36.67 124 GLU B O 1
ATOM 3030 N N . ALA B 1 127 ? -3.394 22.267 36.335 1.00 32.84 125 ALA B N 1
ATOM 3031 C CA . ALA B 1 127 ? -2.366 22.232 35.299 1.00 34.23 125 ALA B CA 1
ATOM 3032 C C . ALA B 1 127 ? -2.808 21.616 33.963 1.00 35.36 125 ALA B C 1
ATOM 3033 O O . ALA B 1 127 ? -2.123 21.794 32.981 1.00 35.60 125 ALA B O 1
ATOM 3035 N N . ALA B 1 128 ? -3.900 20.843 33.945 1.00 36.28 126 ALA B N 1
ATOM 3036 C CA . ALA B 1 128 ? -4.364 20.158 32.717 1.00 37.01 126 ALA B CA 1
ATOM 3037 C C . ALA B 1 128 ? -5.890 20.261 32.622 1.00 37.93 126 ALA B C 1
ATOM 3038 O O . ALA B 1 128 ? -6.563 20.635 33.599 1.00 37.01 126 ALA B O 1
ATOM 3040 N N . PRO B 1 129 ? -6.439 19.958 31.439 1.00 38.38 127 PRO B N 1
ATOM 3041 C CA . PRO B 1 129 ? -7.903 19.985 31.327 1.00 41.43 127 PRO B CA 1
ATOM 3042 C C . PRO B 1 129 ? -8.541 18.958 32.239 1.00 41.23 127 PRO B C 1
ATOM 3043 O O . PRO B 1 129 ? -7.910 17.936 32.594 1.00 40.70 127 PRO B O 1
ATOM 3047 N N . VAL B 1 130 ? -9.782 19.220 32.617 1.00 41.14 128 VAL B N 1
ATOM 3048 C CA . VAL B 1 130 ? -10.452 18.353 33.561 1.00 40.97 128 VAL B CA 1
ATOM 3049 C C . VAL B 1 130 ? -10.818 17.015 32.884 1.00 40.04 128 VAL B C 1
ATOM 3050 O O . VAL B 1 130 ? -10.771 15.954 33.546 1.00 37.77 128 VAL B O 1
ATOM 3054 N N . ALA B 1 131 ? -11.150 17.062 31.589 1.00 39.12 129 ALA B N 1
ATOM 3055 C CA . ALA B 1 131 ? -11.342 15.837 30.791 1.00 39.02 129 ALA B CA 1
ATOM 3056 C C . ALA B 1 131 ? -12.182 14.730 31.487 1.00 38.71 129 ALA B C 1
ATOM 3057 O O . ALA B 1 131 ? -11.634 13.669 31.864 1.00 36.47 129 ALA B O 1
ATOM 3059 N N . GLY B 1 132 ? -13.486 14.998 31.676 1.00 38.25 130 GLY B N 1
ATOM 3060 C CA . GLY B 1 132 ? -14.415 14.103 32.394 1.00 37.20 130 GLY B CA 1
ATOM 3061 C C . GLY B 1 132 ? -14.201 13.941 33.905 1.00 35.67 130 GLY B C 1
ATOM 3062 O O . GLY B 1 132 ? -14.853 13.110 34.532 1.00 35.32 130 GLY B O 1
ATOM 3063 N N . SER B 1 133 ? -13.281 14.701 34.496 1.00 32.46 131 SER B N 1
ATOM 3064 C CA . SER B 1 133 ? -12.994 14.571 35.907 1.00 31.04 131 SER B CA 1
ATOM 3065 C C . SER B 1 133 ? -13.303 15.847 36.691 1.00 30.17 131 SER B C 1
ATOM 3066 O O . SER B 1 133 ? -12.646 16.139 37.673 1.00 26.97 131 SER B O 1
ATOM 3069 N N . GLU B 1 134 ? -14.331 16.572 36.267 1.00 29.85 132 GLU B N 1
ATOM 3070 C CA . GLU B 1 134 ? -14.710 17.830 36.896 1.00 30.49 132 GLU B CA 1
ATOM 3071 C C . GLU B 1 134 ? -14.952 17.630 38.401 1.00 27.52 132 GLU B C 1
ATOM 3072 O O . GLU B 1 134 ? -14.456 18.400 39.230 1.00 25.49 132 GLU B O 1
ATOM 3078 N N . HIS B 1 135 ? -15.698 16.577 38.728 1.00 25.67 133 HIS B N 1
ATOM 3079 C CA . HIS B 1 135 ? -16.112 16.319 40.089 1.00 25.14 133 HIS B CA 1
ATOM 3080 C C . HIS B 1 135 ? -14.935 15.896 40.964 1.00 24.02 133 HIS B C 1
ATOM 3081 O O . HIS B 1 135 ? -14.858 16.323 42.120 1.00 22.32 133 HIS B O 1
ATOM 3088 N N . LEU B 1 136 ? -13.978 15.142 40.407 1.00 23.24 134 LEU B N 1
ATOM 3089 C CA . LEU B 1 136 ? -12.776 14.748 41.147 1.00 22.94 134 LEU B CA 1
ATOM 3090 C C . LEU B 1 136 ? -11.902 15.938 41.473 1.00 22.38 134 LEU B C 1
ATOM 3091 O O . LEU B 1 136 ? -11.384 16.040 42.590 1.00 22.07 134 LEU B O 1
ATOM 3096 N N . VAL B 1 137 ? -11.704 16.808 40.495 1.00 21.32 135 VAL B N 1
ATOM 3097 C CA . VAL B 1 137 ? -10.962 18.036 40.720 1.00 21.55 135 VAL B CA 1
ATOM 3098 C C . VAL B 1 137 ? -11.666 18.933 41.746 1.00 20.83 135 VAL B C 1
ATOM 3099 O O . VAL B 1 137 ? -11.006 19.491 42.613 1.00 19.97 135 VAL B O 1
ATOM 3103 N N . ALA B 1 138 ? -12.992 19.052 41.657 1.00 20.71 136 ALA B N 1
ATOM 3104 C CA . ALA B 1 138 ? -13.773 19.797 42.653 1.00 20.36 136 ALA B CA 1
ATOM 3105 C C . ALA B 1 138 ? -13.569 19.223 44.049 1.00 19.02 136 ALA B C 1
ATOM 3106 O O . ALA B 1 138 ? -13.359 19.971 44.987 1.00 17.98 136 ALA B O 1
ATOM 3108 N N . TRP B 1 139 ? -13.611 17.891 44.160 1.00 18.01 137 TRP B N 1
ATOM 3109 C CA . TRP B 1 139 ? -13.340 17.209 45.412 1.00 16.87 137 TRP B CA 1
ATOM 3110 C C . TRP B 1 139 ? -11.967 17.552 45.929 1.00 16.91 137 TRP B C 1
ATOM 3111 O O . TRP B 1 139 ? -11.812 17.921 47.118 1.00 17.58 137 TRP B O 1
ATOM 3122 N N . MET B 1 140 ? -10.937 17.453 45.088 1.00 16.46 138 MET B N 1
ATOM 3123 C CA . MET B 1 140 ? -9.599 17.806 45.543 1.00 16.52 138 MET B CA 1
ATOM 3124 C C . MET B 1 140 ? -9.466 19.277 45.960 1.00 16.67 138 MET B C 1
ATOM 3125 O O . MET B 1 140 ? -8.754 19.596 46.903 1.00 16.42 138 MET B O 1
ATOM 3130 N N . LYS B 1 141 ? -10.130 20.175 45.257 1.00 17.18 139 LYS B N 1
ATOM 3131 C CA . LYS B 1 141 ? -10.137 21.561 45.696 1.00 17.83 139 LYS B CA 1
ATOM 3132 C C . LYS B 1 141 ? -10.777 21.727 47.091 1.00 17.50 139 LYS B C 1
ATOM 3133 O O . LYS B 1 141 ? -10.274 22.521 47.899 1.00 16.90 139 LYS B O 1
ATOM 3139 N N . ALA B 1 142 ? -11.865 20.996 47.347 1.00 16.36 140 ALA B N 1
ATOM 3140 C CA . ALA B 1 142 ? -12.470 20.981 48.679 1.00 16.59 140 ALA B CA 1
ATOM 3141 C C . ALA B 1 142 ? -11.454 20.525 49.721 1.00 15.61 140 ALA B C 1
ATOM 3142 O O . ALA B 1 142 ? -11.409 21.073 50.839 1.00 16.23 140 ALA B O 1
ATOM 3144 N N . VAL B 1 143 ? -10.654 19.512 49.376 1.00 15.06 141 VAL B N 1
ATOM 3145 C CA . VAL B 1 143 ? -9.578 19.028 50.266 1.00 14.51 141 VAL B CA 1
ATOM 3146 C C . VAL B 1 143 ? -8.567 20.116 50.533 1.00 15.63 141 VAL B C 1
ATOM 3147 O O . VAL B 1 143 ? -8.201 20.378 51.685 1.00 16.25 141 VAL B O 1
ATOM 3151 N N . VAL B 1 144 ? -8.108 20.786 49.484 1.00 16.36 142 VAL B N 1
ATOM 3152 C CA . VAL B 1 144 ? -7.111 21.843 49.655 1.00 17.28 142 VAL B CA 1
ATOM 3153 C C . VAL B 1 144 ? -7.637 23.050 50.418 1.00 18.14 142 VAL B C 1
ATOM 3154 O O . VAL B 1 144 ? -6.974 23.547 51.353 1.00 18.95 142 VAL B O 1
ATOM 3158 N N . TYR B 1 145 ? -8.796 23.549 50.006 1.00 18.05 143 TYR B N 1
ATOM 3159 C CA . TYR B 1 145 ? -9.382 24.709 50.646 1.00 18.72 143 TYR B CA 1
ATOM 3160 C C . TYR B 1 145 ? -9.700 24.377 52.115 1.00 18.36 143 TYR B C 1
ATOM 3161 O O . TYR B 1 145 ? -9.487 25.196 53.014 1.00 18.31 143 TYR B O 1
ATOM 3170 N N . GLY B 1 146 ? -10.143 23.142 52.374 1.00 18.47 144 GLY B N 1
ATOM 3171 C CA . GLY B 1 146 ? -10.419 22.719 53.781 1.00 17.26 144 GLY B CA 1
ATOM 3172 C C . GLY B 1 146 ? -9.184 22.710 54.663 1.00 16.92 144 GLY B C 1
ATOM 3173 O O . GLY B 1 146 ? -9.198 23.171 55.812 1.00 17.16 144 GLY B O 1
ATOM 3174 N N . ALA B 1 147 ? -8.089 22.206 54.124 1.00 16.83 145 ALA B N 1
ATOM 3175 C CA . ALA B 1 147 ? -6.796 22.248 54.822 1.00 17.29 145 ALA B CA 1
ATOM 3176 C C . ALA B 1 147 ? -6.421 23.679 55.205 1.00 18.45 145 ALA B C 1
ATOM 3177 O O . ALA B 1 147 ? -5.829 23.905 56.268 1.00 19.31 145 ALA B O 1
ATOM 3179 N N . ALA B 1 148 ? -6.772 24.638 54.348 1.00 18.33 146 ALA B N 1
ATOM 3180 C CA . ALA B 1 148 ? -6.446 26.057 54.553 1.00 19.84 146 ALA B CA 1
ATOM 3181 C C . ALA B 1 148 ? -7.536 26.791 55.328 1.00 20.03 146 ALA B C 1
ATOM 3182 O O . ALA B 1 148 ? -7.476 28.025 55.496 1.00 20.53 146 ALA B O 1
ATOM 3184 N N . GLU B 1 149 ? -8.525 26.028 55.815 1.00 19.89 147 GLU B N 1
ATOM 3185 C CA . GLU B 1 149 ? -9.684 26.578 56.537 1.00 19.72 147 GLU B CA 1
ATOM 3186 C C . GLU B 1 149 ? -10.433 27.641 55.733 1.00 20.17 147 GLU B C 1
ATOM 3187 O O . GLU B 1 149 ? -10.974 28.612 56.290 1.00 20.02 147 GLU B O 1
ATOM 3193 N N . ARG B 1 150 ? -10.459 27.452 54.418 1.00 19.64 148 ARG B N 1
ATOM 3194 C CA . ARG B 1 150 ? -11.181 28.333 53.540 1.00 20.05 148 ARG B CA 1
ATOM 3195 C C . ARG B 1 150 ? -12.572 27.749 53.322 1.00 19.03 148 ARG B C 1
ATOM 3196 O O . ARG B 1 150 ? -12.923 27.243 52.245 1.00 19.12 148 ARG B O 1
ATOM 3204 N N . TRP B 1 151 ? -13.388 27.820 54.361 1.00 17.79 149 TRP B N 1
ATOM 3205 C CA . TRP B 1 151 ? -14.618 27.040 54.363 1.00 17.30 149 TRP B CA 1
ATOM 3206 C C . TRP B 1 151 ? -15.635 27.480 53.356 1.00 17.89 149 TRP B C 1
ATOM 3207 O O . TRP B 1 151 ? -16.378 26.657 52.837 1.00 17.43 149 TRP B O 1
ATOM 3218 N N . THR B 1 152 ? -15.723 28.777 53.088 1.00 19.72 150 THR B N 1
ATOM 3219 C CA . THR B 1 152 ? -16.667 29.248 52.067 1.00 21.03 150 THR B CA 1
ATOM 3220 C C . THR B 1 152 ? -16.248 28.775 50.657 1.00 20.72 150 THR B C 1
ATOM 3221 O O . THR B 1 152 ? -17.099 28.497 49.834 1.00 20.65 150 THR B O 1
ATOM 3225 N N . ASP B 1 153 ? -14.947 28.651 50.396 1.00 20.94 151 ASP B N 1
ATOM 3226 C CA . ASP B 1 153 ? -14.461 28.108 49.117 1.00 21.02 151 ASP B CA 1
ATOM 3227 C C . ASP B 1 153 ? -14.757 26.601 49.013 1.00 19.95 151 ASP B C 1
ATOM 3228 O O . ASP B 1 153 ? -15.081 26.089 47.934 1.00 20.45 151 ASP B O 1
ATOM 3233 N N . VAL B 1 154 ? -14.654 25.892 50.133 1.00 18.50 152 VAL B N 1
ATOM 3234 C CA . VAL B 1 154 ? -15.055 24.490 50.166 1.00 17.60 152 VAL B CA 1
ATOM 3235 C C . VAL B 1 154 ? -16.497 24.370 49.698 1.00 18.37 152 VAL B C 1
ATOM 3236 O O . VAL B 1 154 ? -16.798 23.611 48.790 1.00 17.92 152 VAL B O 1
ATOM 3240 N N . ILE B 1 155 ? -17.391 25.144 50.306 1.00 19.34 153 ILE B N 1
ATOM 3241 C CA . ILE B 1 155 ? -18.809 25.086 49.949 1.00 20.18 153 ILE B CA 1
ATOM 3242 C C . ILE B 1 155 ? -18.994 25.407 48.456 1.00 21.80 153 ILE B C 1
ATOM 3243 O O . ILE B 1 155 ? -19.718 24.720 47.731 1.00 22.20 153 ILE B O 1
ATOM 3248 N N . ASP B 1 156 ? -18.330 26.441 47.980 1.00 23.44 154 ASP B N 1
ATOM 3249 C CA . ASP B 1 156 ? -18.403 26.770 46.567 1.00 26.06 154 ASP B CA 1
ATOM 3250 C C . ASP B 1 156 ? -18.040 25.604 45.634 1.00 25.06 154 ASP B C 1
ATOM 3251 O O . ASP B 1 156 ? -18.662 25.433 44.607 1.00 25.34 154 ASP B O 1
ATOM 3256 N N . GLN B 1 157 ? -17.036 24.813 45.999 1.00 23.55 155 GLN B N 1
ATOM 3257 C CA . GLN B 1 157 ? -16.646 23.630 45.218 1.00 23.08 155 GLN B CA 1
ATOM 3258 C C . GLN B 1 157 ? -17.670 22.488 45.233 1.00 22.68 155 GLN B C 1
ATOM 3259 O O . GLN B 1 157 ? -17.812 21.770 44.243 1.00 23.50 155 GLN B O 1
ATOM 3265 N N . VAL B 1 158 ? -18.351 22.286 46.355 1.00 21.58 156 VAL B N 1
ATOM 3266 C CA . VAL B 1 158 ? -19.177 21.092 46.501 1.00 22.04 156 VAL B CA 1
ATOM 3267 C C . VAL B 1 158 ? -20.678 21.396 46.457 1.00 24.20 156 VAL B C 1
ATOM 3268 O O . VAL B 1 158 ? -21.480 20.484 46.577 1.00 23.56 156 VAL B O 1
ATOM 3272 N N . LYS B 1 159 ? -21.047 22.662 46.274 1.00 26.14 157 LYS B N 1
ATOM 3273 C CA . LYS B 1 159 ? -22.471 23.059 46.345 1.00 30.11 157 LYS B CA 1
ATOM 3274 C C . LYS B 1 159 ? -23.416 22.349 45.368 1.00 31.59 157 LYS B C 1
ATOM 3275 O O . LYS B 1 159 ? -24.579 22.172 45.679 1.00 33.00 157 LYS B O 1
ATOM 3281 N N . SER B 1 160 ? -22.918 21.952 44.206 1.00 34.45 158 SER B N 1
ATOM 3282 C CA . SER B 1 160 ? -23.736 21.269 43.204 1.00 37.14 158 SER B CA 1
ATOM 3283 C C . SER B 1 160 ? -23.667 19.734 43.311 1.00 37.59 158 SER B C 1
ATOM 3284 O O . SER B 1 160 ? -24.193 19.025 42.440 1.00 37.60 158 SER B O 1
ATOM 3287 N N . ALA B 1 161 ? -23.066 19.223 44.397 1.00 35.50 159 ALA B N 1
ATOM 3288 C CA . ALA B 1 161 ? -22.698 17.801 44.468 1.00 35.51 159 ALA B CA 1
ATOM 3289 C C . ALA B 1 161 ? -23.893 16.869 44.504 1.00 37.51 159 ALA B C 1
ATOM 3290 O O . ALA B 1 161 ? -23.774 15.706 44.136 1.00 37.63 159 ALA B O 1
ATOM 3292 N N . GLY B 1 162 ? -25.046 17.373 44.928 1.00 39.84 160 GLY B N 1
ATOM 3293 C CA . GLY B 1 162 ? -26.263 16.575 44.931 1.00 42.28 160 GLY B CA 1
ATOM 3294 C C . GLY B 1 162 ? -26.578 15.992 43.573 1.00 45.03 160 GLY B C 1
ATOM 3295 O O . GLY B 1 162 ? -27.243 14.969 43.482 1.00 48.82 160 GLY B O 1
ATOM 3296 N N . LYS B 1 163 ? -26.096 16.641 42.512 1.00 46.86 161 LYS B N 1
ATOM 3297 C CA . LYS B 1 163 ? -26.354 16.204 41.150 1.00 47.83 161 LYS B CA 1
ATOM 3298 C C . LYS B 1 163 ? -25.233 15.357 40.546 1.00 44.59 161 LYS B C 1
ATOM 3299 O O . LYS B 1 163 ? -25.318 14.979 39.401 1.00 46.31 161 LYS B O 1
ATOM 3305 N N . TRP B 1 164 ? -24.184 15.046 41.294 1.00 40.78 162 TRP B N 1
ATOM 3306 C CA . TRP B 1 164 ? -23.078 14.289 40.716 1.00 38.58 162 TRP B CA 1
ATOM 3307 C C . TRP B 1 164 ? -23.465 12.843 40.543 1.00 40.05 162 TRP B C 1
ATOM 3308 O O . TRP B 1 164 ? -24.036 12.239 41.457 1.00 39.97 162 TRP B O 1
ATOM 3319 N N . PRO B 1 165 ? -23.174 12.255 39.372 1.00 41.31 163 PRO B N 1
ATOM 3320 C CA . PRO B 1 165 ? -23.502 10.827 39.199 1.00 42.01 163 PRO B CA 1
ATOM 3321 C C . PRO B 1 165 ? -22.794 9.863 40.163 1.00 40.02 163 PRO B C 1
ATOM 3322 O O . PRO B 1 165 ? -23.448 8.973 40.682 1.00 40.78 163 PRO B O 1
ATOM 3326 N N . ASP B 1 166 ? -21.486 10.013 40.362 1.00 36.86 164 ASP B N 1
ATOM 3327 C CA . ASP B 1 166 ? -20.735 9.214 41.363 1.00 35.34 164 ASP B CA 1
ATOM 3328 C C . ASP B 1 166 ? -21.283 9.485 42.778 1.00 34.44 164 ASP B C 1
ATOM 3329 O O . ASP B 1 166 ? -20.969 10.513 43.395 1.00 31.95 164 ASP B O 1
ATOM 3334 N N . LYS B 1 167 ? -22.081 8.556 43.286 1.00 34.60 165 LYS B N 1
ATOM 3335 C CA . LYS B 1 167 ? -22.786 8.770 44.539 1.00 36.15 165 LYS B CA 1
ATOM 3336 C C . LYS B 1 167 ? -21.882 8.647 45.771 1.00 33.03 165 LYS B C 1
ATOM 3337 O O . LYS B 1 167 ? -22.174 9.235 46.788 1.00 31.11 165 LYS B O 1
ATOM 3343 N N . PHE B 1 168 ? -20.774 7.913 45.651 1.00 30.94 166 PHE B N 1
ATOM 3344 C CA . PHE B 1 168 ? -19.761 7.887 46.694 1.00 28.69 166 PHE B CA 1
ATOM 3345 C C . PHE B 1 168 ? -19.147 9.282 46.841 1.00 26.67 166 PHE B C 1
ATOM 3346 O O . PHE B 1 168 ? -19.102 9.852 47.940 1.00 24.64 166 PHE B O 1
ATOM 3354 N N . LEU B 1 169 ? -18.696 9.835 45.730 1.00 25.24 167 LEU B N 1
ATOM 3355 C CA . LEU B 1 169 ? -18.068 11.159 45.751 1.00 25.29 167 LEU B CA 1
ATOM 3356 C C . LEU B 1 169 ? -19.067 12.264 46.131 1.00 23.70 167 LEU B C 1
ATOM 3357 O O . LEU B 1 169 ? -18.685 13.241 46.766 1.00 23.84 167 LEU B O 1
ATOM 3362 N N . ALA B 1 170 ? -20.318 12.130 45.704 1.00 22.88 168 ALA B N 1
ATOM 3363 C CA . ALA B 1 170 ? -21.349 13.067 46.111 1.00 22.73 168 ALA B CA 1
ATOM 3364 C C . ALA B 1 170 ? -21.531 13.048 47.599 1.00 21.64 168 ALA B C 1
ATOM 3365 O O . ALA B 1 170 ? -21.751 14.089 48.197 1.00 20.75 168 ALA B O 1
ATOM 3367 N N . GLY B 1 171 ? -21.497 11.842 48.168 1.00 21.08 169 GLY B N 1
ATOM 3368 C CA . GLY B 1 171 ? -21.591 11.643 49.586 1.00 20.55 169 GLY B CA 1
ATOM 3369 C C . GLY B 1 171 ? -20.457 12.302 50.307 1.00 19.42 169 GLY B C 1
ATOM 3370 O O . GLY B 1 171 ? -20.690 13.043 51.278 1.00 18.44 169 GLY B O 1
ATOM 3371 N N . ALA B 1 172 ? -19.225 12.069 49.834 1.00 18.09 170 ALA B N 1
ATOM 3372 C CA . ALA B 1 172 ? -18.069 12.692 50.429 1.00 17.05 170 ALA B CA 1
ATOM 3373 C C . ALA B 1 172 ? -18.148 14.226 50.362 1.00 17.05 170 ALA B C 1
ATOM 3374 O O . ALA B 1 172 ? -17.793 14.933 51.314 1.00 16.29 170 ALA B O 1
ATOM 3376 N N . ALA B 1 173 ? -18.631 14.735 49.232 1.00 17.81 171 ALA B N 1
ATOM 3377 C CA . ALA B 1 173 ? -18.816 16.163 49.041 1.00 17.54 171 ALA B CA 1
ATOM 3378 C C . ALA B 1 173 ? -19.801 16.738 50.052 1.00 17.18 171 ALA B C 1
ATOM 3379 O O . ALA B 1 173 ? -19.602 17.849 50.542 1.00 16.38 171 ALA B O 1
ATOM 3381 N N . GLY B 1 174 ? -20.858 15.977 50.357 1.00 18.05 172 GLY B N 1
ATOM 3382 C CA . GLY B 1 174 ? -21.812 16.335 51.410 1.00 17.89 172 GLY B CA 1
ATOM 3383 C C . GLY B 1 174 ? -21.148 16.418 52.779 1.00 16.89 172 GLY B C 1
ATOM 3384 O O . GLY B 1 174 ? -21.458 17.292 53.576 1.00 16.27 172 GLY B O 1
ATOM 3385 N N . VAL B 1 175 ? -20.244 15.490 53.065 1.00 16.37 173 VAL B N 1
ATOM 3386 C CA . VAL B 1 175 ? -19.440 15.578 54.290 1.00 15.27 173 VAL B CA 1
ATOM 3387 C C . VAL B 1 175 ? -18.639 16.874 54.306 1.00 15.79 173 VAL B C 1
ATOM 3388 O O . VAL B 1 175 ? -18.640 17.598 55.324 1.00 15.67 173 VAL B O 1
ATOM 3392 N N . ALA B 1 176 ? -17.969 17.204 53.192 1.00 15.56 174 ALA B N 1
ATOM 3393 C CA . ALA B 1 176 ? -17.162 18.446 53.145 1.00 15.16 174 ALA B CA 1
ATOM 3394 C C . ALA B 1 176 ? -18.054 19.675 53.365 1.00 15.45 174 ALA B C 1
ATOM 3395 O O . ALA B 1 176 ? -17.676 20.606 54.078 1.00 15.76 174 ALA B O 1
ATOM 3397 N N . HIS B 1 177 ? -19.259 19.642 52.802 1.00 16.00 175 HIS B N 1
ATOM 3398 C CA . HIS B 1 177 ? -20.206 20.734 52.938 1.00 16.72 175 HIS B CA 1
ATOM 3399 C C . HIS B 1 177 ? -20.617 20.884 54.410 1.00 16.34 175 HIS B C 1
ATOM 3400 O O . HIS B 1 177 ? -20.636 21.983 54.966 1.00 15.75 175 HIS B O 1
ATOM 3407 N N . GLY B 1 178 ? -20.889 19.765 55.061 1.00 16.17 176 GLY B N 1
ATOM 3408 C CA . GLY B 1 178 ? -21.249 19.748 56.472 1.00 15.55 176 GLY B CA 1
ATOM 3409 C C . GLY B 1 178 ? -20.152 20.181 57.418 1.00 15.22 176 GLY B C 1
ATOM 3410 O O . GLY B 1 178 ? -20.388 20.970 58.340 1.00 15.58 176 GLY B O 1
ATOM 3411 N N . VAL B 1 179 ? -18.923 19.703 57.172 1.00 14.26 177 VAL B N 1
ATOM 3412 C CA . VAL B 1 179 ? -17.775 20.115 57.924 1.00 13.63 177 VAL B CA 1
ATOM 3413 C C . VAL B 1 179 ? -17.482 21.621 57.772 1.00 13.28 177 VAL B C 1
ATOM 3414 O O . VAL B 1 179 ? -17.233 22.315 58.760 1.00 13.53 177 VAL B O 1
ATOM 3418 N N . ALA B 1 180 ? -17.544 22.132 56.551 1.00 13.34 178 ALA B N 1
ATOM 3419 C CA . ALA B 1 180 ? -17.407 23.587 56.283 1.00 13.57 178 ALA B CA 1
ATOM 3420 C C . ALA B 1 180 ? -18.478 24.390 57.016 1.00 14.02 178 ALA B C 1
ATOM 3421 O O . ALA B 1 180 ? -18.181 25.389 57.678 1.00 13.87 178 ALA B O 1
ATOM 3423 N N . ALA B 1 181 ? -19.727 23.919 56.948 1.00 14.27 179 ALA B N 1
ATOM 3424 C CA . ALA B 1 181 ? -20.805 24.577 57.689 1.00 14.51 179 ALA B CA 1
ATOM 3425 C C . ALA B 1 181 ? -20.502 24.621 59.203 1.00 14.29 179 ALA B C 1
ATOM 3426 O O . ALA B 1 181 ? -20.671 25.655 59.829 1.00 14.48 179 ALA B O 1
ATOM 3428 N N . ALA B 1 182 ? -20.096 23.493 59.787 1.00 14.17 180 ALA B N 1
ATOM 3429 C CA . ALA B 1 182 ? -19.774 23.434 61.220 1.00 13.84 180 ALA B CA 1
ATOM 3430 C C . ALA B 1 182 ? -18.689 24.432 61.592 1.00 14.42 180 ALA B C 1
ATOM 3431 O O . ALA B 1 182 ? -18.784 25.073 62.622 1.00 14.53 180 ALA B O 1
ATOM 3433 N N . ASN B 1 183 ? -17.645 24.525 60.754 1.00 14.48 181 ASN B N 1
ATOM 3434 C CA . ASN B 1 183 ? -16.533 25.420 61.008 1.00 14.88 181 ASN B CA 1
ATOM 3435 C C . ASN B 1 183 ? -16.889 26.883 60.843 1.00 14.64 181 ASN B C 1
ATOM 3436 O O . ASN B 1 183 ? -16.189 27.763 61.363 1.00 15.46 181 ASN B O 1
ATOM 3441 N N . LEU B 1 184 ? -18.023 27.140 60.201 1.00 14.72 182 LEU B N 1
ATOM 3442 C CA . LEU B 1 184 ? -18.615 28.483 60.138 1.00 14.97 182 LEU B CA 1
ATOM 3443 C C . LEU B 1 184 ? -19.725 28.707 61.180 1.00 15.34 182 LEU B C 1
ATOM 3444 O O . LEU B 1 184 ? -20.478 29.699 61.111 1.00 15.73 182 LEU B O 1
ATOM 3449 N N . ALA B 1 185 ? -19.833 27.787 62.137 1.00 15.05 183 ALA B N 1
ATOM 3450 C CA . ALA B 1 185 ? -20.849 27.810 63.222 1.00 14.97 183 ALA B CA 1
ATOM 3451 C C . ALA B 1 185 ? -22.291 27.732 62.703 1.00 15.57 183 ALA B C 1
ATOM 3452 O O . ALA B 1 185 ? -23.235 28.161 63.395 1.00 15.68 183 ALA B O 1
ATOM 3454 N N . LEU B 1 186 ? -22.461 27.183 61.495 1.00 15.39 184 LEU B N 1
ATOM 3455 C CA . LEU B 1 186 ? -23.770 27.008 60.888 1.00 15.83 184 LEU B CA 1
ATOM 3456 C C . LEU B 1 186 ? -24.186 25.610 61.293 1.00 15.79 184 LEU B C 1
ATOM 3457 O O . LEU B 1 186 ? -24.241 24.690 60.466 1.00 15.56 184 LEU B O 1
ATOM 3462 N N . PHE B 1 187 ? -24.493 25.454 62.584 1.00 15.85 185 PHE B N 1
ATOM 3463 C CA . PHE B 1 187 ? -24.593 24.132 63.185 1.00 16.21 185 PHE B CA 1
ATOM 3464 C C . PHE B 1 187 ? -25.816 23.331 62.754 1.00 17.18 185 PHE B C 1
ATOM 3465 O O . PHE B 1 187 ? -25.746 22.103 62.681 1.00 17.56 185 PHE B O 1
ATOM 3473 N N . THR B 1 188 ? -26.930 24.012 62.527 1.00 17.78 186 THR B N 1
ATOM 3474 C CA . THR B 1 188 ? -28.128 23.341 62.054 1.00 19.08 186 THR B CA 1
ATOM 3475 C C . THR B 1 188 ? -27.896 22.733 60.677 1.00 19.41 186 THR B C 1
ATOM 3476 O O . THR B 1 188 ? -28.201 21.547 60.466 1.00 20.26 186 THR B O 1
ATOM 3480 N N . GLU B 1 189 ? -27.333 23.539 59.774 1.00 19.01 187 GLU B N 1
ATOM 3481 C CA . GLU B 1 189 ? -26.974 23.094 58.444 1.00 19.28 187 GLU B CA 1
ATOM 3482 C C . GLU B 1 189 ? -25.961 21.942 58.491 1.00 18.20 187 GLU B C 1
ATOM 3483 O O . GLU B 1 189 ? -26.145 20.928 57.808 1.00 17.21 187 GLU B O 1
ATOM 3489 N N . ALA B 1 190 ? -24.928 22.089 59.330 1.00 16.90 188 ALA B N 1
ATOM 3490 C CA . ALA B 1 190 ? -23.935 21.044 59.512 1.00 16.78 188 ALA B CA 1
ATOM 3491 C C . ALA B 1 190 ? -24.603 19.710 59.937 1.00 17.35 188 ALA B C 1
ATOM 3492 O O . ALA B 1 190 ? -24.317 18.662 59.361 1.00 17.18 188 ALA B O 1
ATOM 3494 N N . GLU B 1 191 ? -25.496 19.758 60.920 1.00 18.49 189 GLU B N 1
ATOM 3495 C CA . GLU B 1 191 ? -26.160 18.549 61.385 1.00 20.02 189 GLU B CA 1
ATOM 3496 C C . GLU B 1 191 ? -26.994 17.909 60.289 1.00 20.65 189 GLU B C 1
ATOM 3497 O O . GLU B 1 191 ? -26.947 16.689 60.129 1.00 20.76 189 GLU B O 1
ATOM 3503 N N . ARG B 1 192 ? -27.748 18.710 59.540 1.00 21.61 190 ARG B N 1
ATOM 3504 C CA . ARG B 1 192 ? -28.552 18.154 58.424 1.00 24.03 190 ARG B CA 1
ATOM 3505 C C . ARG B 1 192 ? -27.633 17.448 57.418 1.00 22.71 190 ARG B C 1
ATOM 3506 O O . ARG B 1 192 ? -27.844 16.291 57.074 1.00 22.85 190 ARG B O 1
ATOM 3514 N N . ARG B 1 193 ? -26.599 18.156 56.961 1.00 21.06 191 ARG B N 1
ATOM 3515 C CA . ARG B 1 193 ? -25.758 17.629 55.880 1.00 21.11 191 ARG B CA 1
ATOM 3516 C C . ARG B 1 193 ? -24.942 16.425 56.320 1.00 20.43 191 ARG B C 1
ATOM 3517 O O . ARG B 1 193 ? -24.802 15.462 55.564 1.00 20.70 191 ARG B O 1
ATOM 3525 N N . LEU B 1 194 ? -24.416 16.466 57.536 1.00 19.54 192 LEU B N 1
ATOM 3526 C CA . LEU B 1 194 ? -23.623 15.350 58.040 1.00 19.81 192 LEU B CA 1
ATOM 3527 C C . LEU B 1 194 ? -24.486 14.102 58.294 1.00 21.63 192 LEU B C 1
ATOM 3528 O O . LEU B 1 194 ? -24.033 12.976 58.075 1.00 21.81 192 LEU B O 1
ATOM 3533 N N . THR B 1 195 ? -25.716 14.313 58.764 1.00 22.97 193 THR B N 1
ATOM 3534 C CA . THR B 1 195 ? -26.662 13.205 58.962 1.00 25.59 193 THR B CA 1
ATOM 3535 C C . THR B 1 195 ? -27.041 12.570 57.622 1.00 26.95 193 THR B C 1
ATOM 3536 O O . THR B 1 195 ? -27.053 11.363 57.512 1.00 29.19 193 THR B O 1
ATOM 3540 N N . GLU B 1 196 ? -27.328 13.375 56.603 1.00 28.23 194 GLU B N 1
ATOM 3541 C CA . GLU B 1 196 ? -27.593 12.841 55.258 1.00 30.48 194 GLU B CA 1
ATOM 3542 C C . GLU B 1 196 ? -26.373 12.146 54.657 1.00 30.00 194 GLU B C 1
ATOM 3543 O O . GLU B 1 196 ? -26.493 11.064 54.090 1.00 30.10 194 GLU B O 1
ATOM 3549 N N . ALA B 1 197 ? -25.189 12.742 54.824 1.00 28.44 195 ALA B N 1
ATOM 3550 C CA . ALA B 1 197 ? -23.945 12.134 54.327 1.00 28.07 195 ALA B CA 1
ATOM 3551 C C . ALA B 1 197 ? -23.693 10.790 55.005 1.00 29.66 195 ALA B C 1
ATOM 3552 O O . ALA B 1 197 ? -23.113 9.876 54.414 1.00 29.74 195 ALA B O 1
ATOM 3554 N N . ASN B 1 198 ? -24.141 10.664 56.243 1.00 30.96 196 ASN B N 1
ATOM 3555 C CA . ASN B 1 198 ? -23.985 9.404 56.943 1.00 34.11 196 ASN B CA 1
ATOM 3556 C C . ASN B 1 198 ? -24.739 8.241 56.270 1.00 36.82 196 ASN B C 1
ATOM 3557 O O . ASN B 1 198 ? -24.287 7.111 56.339 1.00 38.23 196 ASN B O 1
ATOM 3562 N N . ASP B 1 199 ? -25.863 8.537 55.610 1.00 38.29 197 ASP B N 1
ATOM 3563 C CA . ASP B 1 199 ? -26.630 7.542 54.860 1.00 40.88 197 ASP B CA 1
ATOM 3564 C C . ASP B 1 199 ? -26.099 7.243 53.484 1.00 39.74 197 ASP B C 1
ATOM 3565 O O . ASP B 1 199 ? -26.595 6.334 52.840 1.00 41.65 197 ASP B O 1
ATOM 3570 N N . SER B 1 200 ? -25.089 7.979 53.028 1.00 35.68 198 SER B N 1
ATOM 3571 C CA . SER B 1 200 ? -24.547 7.807 51.691 1.00 33.81 198 SER B CA 1
ATOM 3572 C C . SER B 1 200 ? -23.504 6.695 51.695 1.00 33.77 198 SER B C 1
ATOM 3573 O O . SER B 1 200 ? -23.123 6.215 52.755 1.00 33.24 198 SER B O 1
ATOM 3576 N N . PRO B 1 201 ? -22.986 6.320 50.513 1.00 33.96 199 PRO B N 1
ATOM 3577 C CA . PRO B 1 201 ? -21.900 5.316 50.427 1.00 33.16 199 PRO B CA 1
ATOM 3578 C C . PRO B 1 201 ? -20.568 5.781 51.004 1.00 30.88 199 PRO B C 1
ATOM 3579 O O . PRO B 1 201 ? -19.673 4.957 51.197 1.00 29.30 199 PRO B O 1
ATOM 3583 N N . ALA B 1 202 ? -20.429 7.090 51.273 1.00 28.31 200 ALA B N 1
ATOM 3584 C CA . ALA B 1 202 ? -19.220 7.633 51.896 1.00 26.46 200 ALA B CA 1
ATOM 3585 C C . ALA B 1 202 ? -19.309 7.680 53.442 1.00 26.13 200 ALA B C 1
ATOM 3586 O O . ALA B 1 202 ? -18.347 8.089 54.105 1.00 24.24 200 ALA B O 1
ATOM 3588 N N . GLY B 1 203 ? -20.444 7.264 54.007 1.00 26.98 201 GLY B N 1
ATOM 3589 C CA . GLY B 1 203 ? -20.672 7.315 55.468 1.00 28.09 201 GLY B CA 1
ATOM 3590 C C . GLY B 1 203 ? -19.601 6.612 56.285 1.00 28.94 201 GLY B C 1
ATOM 3591 O O . GLY B 1 203 ? -19.143 7.119 57.316 1.00 28.81 201 GLY B O 1
ATOM 3592 N N . GLU B 1 204 ? -19.197 5.442 55.814 1.00 30.47 202 GLU B N 1
ATOM 3593 C CA . GLU B 1 204 ? -18.191 4.648 56.470 1.00 31.82 202 GLU B CA 1
ATOM 3594 C C . GLU B 1 204 ? -16.808 5.285 56.370 1.00 27.96 202 GLU B C 1
ATOM 3595 O O . GLU B 1 204 ? -16.106 5.441 57.372 1.00 26.23 202 GLU B O 1
ATOM 3601 N N . ALA B 1 205 ? -16.404 5.626 55.156 1.00 25.17 203 ALA B N 1
ATOM 3602 C CA . ALA B 1 205 ? -15.081 6.235 54.958 1.00 23.78 203 ALA B CA 1
ATOM 3603 C C . ALA B 1 205 ? -14.935 7.562 55.714 1.00 22.35 203 ALA B C 1
ATOM 3604 O O . ALA B 1 205 ? -13.840 7.914 56.144 1.00 21.45 203 ALA B O 1
ATOM 3606 N N . CYS B 1 206 ? -16.039 8.280 55.893 1.00 21.75 204 CYS B N 1
ATOM 3607 C CA . CYS B 1 206 ? -16.009 9.602 56.550 1.00 21.35 204 CYS B CA 1
ATOM 3608 C C . CYS B 1 206 ? -16.556 9.549 57.983 1.00 22.28 204 CYS B C 1
ATOM 3609 O O . CYS B 1 206 ? -16.883 10.589 58.577 1.00 21.13 204 CYS B O 1
ATOM 3612 N N . ALA B 1 207 ? -16.618 8.351 58.563 1.00 24.38 205 ALA B N 1
ATOM 3613 C CA . ALA B 1 207 ? -17.254 8.163 59.870 1.00 23.59 205 ALA B CA 1
ATOM 3614 C C . ALA B 1 207 ? -16.669 9.061 60.945 1.00 22.40 205 ALA B C 1
ATOM 3615 O O . ALA B 1 207 ? -17.412 9.588 61.783 1.00 21.10 205 ALA B O 1
ATOM 3617 N N . ARG B 1 208 ? -15.352 9.230 60.950 1.00 22.90 206 ARG B N 1
ATOM 3618 C CA . ARG B 1 208 ? -14.716 9.973 62.0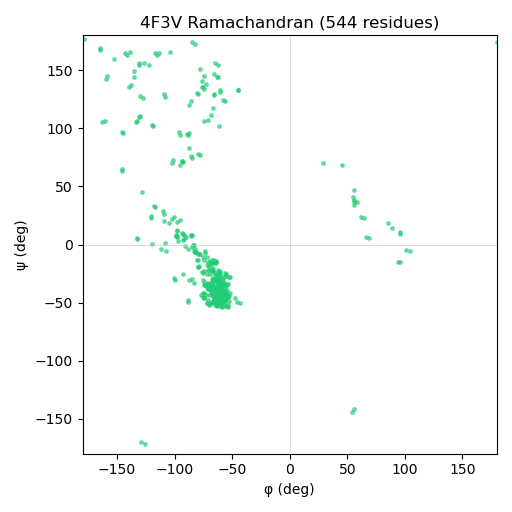27 1.00 23.02 206 ARG B CA 1
ATOM 3619 C C . ARG B 1 208 ? -15.090 11.459 62.024 1.00 20.75 206 ARG B C 1
ATOM 3620 O O . ARG B 1 208 ? -15.429 12.038 63.076 1.00 19.36 206 ARG B O 1
ATOM 3628 N N . ALA B 1 209 ? -14.965 12.090 60.857 1.00 19.54 207 ALA B N 1
ATOM 3629 C CA . ALA B 1 209 ? -15.296 13.493 60.697 1.00 18.31 207 ALA B CA 1
ATOM 3630 C C . ALA B 1 209 ? -16.813 13.713 60.923 1.00 17.05 207 ALA B C 1
ATOM 3631 O O . ALA B 1 209 ? -17.217 14.702 61.516 1.00 16.26 207 ALA B O 1
ATOM 3633 N N . ILE B 1 210 ? -17.633 12.776 60.463 1.00 17.10 208 ILE B N 1
ATOM 3634 C CA . ILE B 1 210 ? -19.067 12.898 60.617 1.00 16.75 208 ILE B CA 1
ATOM 3635 C C . ILE B 1 210 ? -19.396 12.960 62.108 1.00 16.17 208 ILE B C 1
ATOM 3636 O O . ILE B 1 210 ? -20.063 13.890 62.548 1.00 15.23 208 ILE B O 1
ATOM 3641 N N . ALA B 1 211 ? -18.896 11.985 62.876 1.00 16.20 209 ALA B N 1
ATOM 3642 C CA . ALA B 1 211 ? -19.195 11.912 64.287 1.00 16.18 209 ALA B CA 1
ATOM 3643 C C . ALA B 1 211 ? -18.584 13.079 65.054 1.00 16.08 209 ALA B C 1
ATOM 3644 O O . ALA B 1 211 ? -19.253 13.681 65.905 1.00 15.42 209 ALA B O 1
ATOM 3646 N N . TRP B 1 212 ? -17.331 13.420 64.745 1.00 16.29 210 TRP B N 1
ATOM 3647 C CA . TRP B 1 212 ? -16.652 14.507 65.430 1.00 16.63 210 TRP B CA 1
ATOM 3648 C C . TRP B 1 212 ? -17.397 15.816 65.291 1.00 16.17 210 TRP B C 1
ATOM 3649 O O . TRP B 1 212 ? -17.645 16.527 66.261 1.00 15.80 210 TRP B O 1
ATOM 3660 N N . TYR B 1 213 ? -17.737 16.174 64.059 1.00 16.27 211 TYR B N 1
ATOM 3661 C CA . TYR B 1 213 ? -18.348 17.461 63.816 1.00 15.94 211 TYR B CA 1
ATOM 3662 C C . TYR B 1 213 ? -19.823 17.491 64.242 1.00 15.84 211 TYR B C 1
ATOM 3663 O O . TYR B 1 213 ? -20.313 18.541 64.689 1.00 15.62 211 TYR B O 1
ATOM 3672 N N . LEU B 1 214 ? -20.513 16.355 64.171 1.00 15.63 212 LEU B N 1
ATOM 3673 C CA . LEU B 1 214 ? -21.837 16.268 64.788 1.00 15.66 212 LEU B CA 1
ATOM 3674 C C . LEU B 1 214 ? -21.730 16.491 66.298 1.00 15.57 212 LEU B C 1
ATOM 3675 O O . LEU B 1 214 ? -22.525 17.242 66.858 1.00 15.27 212 LEU B O 1
ATOM 3680 N N . ALA B 1 215 ? -20.739 15.867 66.949 1.00 15.24 213 ALA B N 1
ATOM 3681 C CA . ALA B 1 215 ? -20.550 16.029 68.411 1.00 15.79 213 ALA B CA 1
ATOM 3682 C C . ALA B 1 215 ? -20.328 17.491 68.768 1.00 16.11 213 ALA B C 1
ATOM 3683 O O . ALA B 1 215 ? -20.930 18.032 69.711 1.00 16.56 213 ALA B O 1
ATOM 3685 N N . MET B 1 216 ? -19.428 18.119 68.021 1.00 16.34 214 MET B N 1
ATOM 3686 C CA . MET B 1 216 ? -19.118 19.532 68.238 1.00 17.16 214 MET B CA 1
ATOM 3687 C C . MET B 1 216 ? -20.345 20.415 68.011 1.00 16.78 214 MET B C 1
ATOM 3688 O O . MET B 1 216 ? -20.607 21.328 68.807 1.00 17.44 214 MET B O 1
ATOM 3693 N N . ALA B 1 217 ? -21.112 20.133 66.963 1.00 16.72 215 ALA B N 1
ATOM 3694 C CA . ALA B 1 217 ? -22.341 20.872 66.703 1.00 17.22 215 ALA B CA 1
ATOM 3695 C C . ALA B 1 217 ? -23.354 20.698 67.836 1.00 17.91 215 ALA B C 1
ATOM 3696 O O . ALA B 1 217 ? -23.948 21.681 68.295 1.00 17.84 215 ALA B O 1
ATOM 3698 N N . ARG B 1 218 ? -23.540 19.463 68.303 1.00 18.49 216 ARG B N 1
ATOM 3699 C CA . ARG B 1 218 ? -24.480 19.219 69.415 1.00 19.65 216 ARG B CA 1
ATOM 3700 C C . ARG B 1 218 ? -24.081 19.933 70.696 1.00 19.88 216 ARG B C 1
ATOM 3701 O O . ARG B 1 218 ? -24.921 20.524 71.381 1.00 20.49 216 ARG B O 1
ATOM 3709 N N . ARG B 1 219 ? -22.796 19.868 71.032 1.00 20.27 217 ARG B N 1
ATOM 3710 C CA . ARG B 1 219 ? -22.305 20.527 72.241 1.00 21.00 217 ARG B CA 1
ATOM 3711 C C . ARG B 1 219 ? -22.541 22.036 72.167 1.00 22.78 217 ARG B C 1
ATOM 3712 O O . ARG B 1 219 ? -23.021 22.626 73.112 1.00 22.23 217 ARG B O 1
ATOM 3720 N N . SER B 1 220 ? -22.232 22.657 71.032 1.00 24.43 218 SER B N 1
ATOM 3721 C CA . SER B 1 220 ? -22.397 24.123 70.933 1.00 26.60 218 SER B CA 1
ATOM 3722 C C . SER B 1 220 ? -23.861 24.530 70.975 1.00 27.72 218 SER B C 1
ATOM 3723 O O . SER B 1 220 ? -24.180 25.618 71.440 1.00 30.51 218 SER B O 1
ATOM 3726 N N . GLN B 1 221 ? -24.754 23.667 70.504 1.00 26.77 219 GLN B N 1
ATOM 3727 C CA . GLN B 1 221 ? -26.182 23.926 70.635 1.00 28.01 219 GLN B CA 1
ATOM 3728 C C . GLN B 1 221 ? -26.719 23.718 72.046 1.00 29.18 219 GLN B C 1
ATOM 3729 O O . GLN B 1 221 ? -27.850 24.121 72.333 1.00 31.53 219 GLN B O 1
ATOM 3735 N N . GLY B 1 222 ? -25.936 23.077 72.910 1.00 27.71 220 GLY B N 1
ATOM 3736 C CA . GLY B 1 222 ? -26.341 22.842 74.294 1.00 28.12 220 GLY B CA 1
ATOM 3737 C C . GLY B 1 222 ? -26.759 21.419 74.582 1.00 27.76 220 GLY B C 1
ATOM 3738 O O . GLY B 1 222 ? -26.986 21.063 75.741 1.00 28.33 220 GLY B O 1
ATOM 3739 N N . ASN B 1 223 ? -26.824 20.588 73.541 1.00 26.24 221 ASN B N 1
ATOM 3740 C CA . ASN B 1 223 ? -27.272 19.214 73.685 1.00 26.21 221 ASN B CA 1
ATOM 3741 C C . ASN B 1 223 ? -26.095 18.319 74.091 1.00 24.39 221 ASN B C 1
ATOM 3742 O O . ASN B 1 223 ? -25.581 17.545 73.294 1.00 23.04 221 ASN B O 1
ATOM 3747 N N . GLU B 1 224 ? -25.721 18.412 75.361 1.00 25.13 222 GLU B N 1
ATOM 3748 C CA . GLU B 1 224 ? -24.521 17.759 75.865 1.00 24.31 222 GLU B CA 1
ATOM 3749 C C . GLU B 1 224 ? -24.615 16.234 75.861 1.00 23.25 222 GLU B C 1
ATOM 3750 O O . GLU B 1 224 ? -23.620 15.572 75.592 1.00 22.79 222 GLU B O 1
ATOM 3756 N N . SER B 1 225 ? -25.793 15.670 76.117 1.00 23.48 223 SER B N 1
ATOM 3757 C CA . SER B 1 225 ? -25.912 14.218 76.174 1.00 23.94 223 SER B CA 1
ATOM 3758 C C . SER B 1 225 ? -25.757 13.604 74.770 1.00 21.55 223 SER B C 1
ATOM 3759 O O . SER B 1 225 ? -25.140 12.547 74.619 1.00 21.02 223 SER B O 1
ATOM 3762 N N . ALA B 1 226 ? -26.253 14.293 73.746 1.00 19.99 224 ALA B N 1
ATOM 3763 C CA . ALA B 1 226 ? -26.032 13.839 72.364 1.00 19.10 224 ALA B CA 1
ATOM 3764 C C . ALA B 1 226 ? -24.521 13.959 71.986 1.00 17.98 224 ALA B C 1
ATOM 3765 O O . ALA B 1 226 ? -23.946 13.024 71.435 1.00 17.28 224 ALA B O 1
ATOM 3767 N N . ALA B 1 227 ? -23.876 15.073 72.343 1.00 17.79 225 ALA B N 1
ATOM 3768 C CA . ALA B 1 227 ? -22.446 15.233 72.060 1.00 17.01 225 ALA B CA 1
ATOM 3769 C C . ALA B 1 227 ? -21.619 14.116 72.719 1.00 17.07 225 ALA B C 1
ATOM 3770 O O . ALA B 1 227 ? -20.727 13.535 72.095 1.00 16.23 225 ALA B O 1
ATOM 3772 N N . VAL B 1 228 ? -21.915 13.821 73.973 1.00 17.36 226 VAL B N 1
ATOM 3773 C CA . VAL B 1 228 ? -21.193 12.793 74.732 1.00 18.25 226 VAL B CA 1
ATOM 3774 C C . VAL B 1 228 ? -21.385 11.413 74.113 1.00 18.12 226 VAL B C 1
ATOM 3775 O O . VAL B 1 228 ? -20.452 10.651 74.010 1.00 18.92 226 VAL B O 1
ATOM 3779 N N . ALA B 1 229 ? -22.592 11.119 73.656 1.00 18.17 227 ALA B N 1
ATOM 3780 C CA . ALA B 1 229 ? -22.886 9.841 73.002 1.00 18.52 227 ALA B CA 1
ATOM 3781 C C . ALA B 1 229 ? -22.026 9.687 71.732 1.00 18.16 227 ALA B C 1
ATOM 3782 O O . ALA B 1 229 ? -21.449 8.644 71.472 1.00 18.48 227 ALA B O 1
ATOM 3784 N N . LEU B 1 230 ? -21.933 10.743 70.956 1.00 17.67 228 LEU B N 1
ATOM 3785 C CA . LEU B 1 230 ? -21.164 10.700 69.727 1.00 17.78 228 LEU B CA 1
ATOM 3786 C C . LEU B 1 230 ? -19.655 10.573 70.003 1.00 18.54 228 LEU B C 1
ATOM 3787 O O . LEU B 1 230 ? -18.940 9.834 69.303 1.00 18.24 228 LEU B O 1
ATOM 3792 N N . LEU B 1 231 ? -19.186 11.278 71.033 1.00 19.07 229 LEU B N 1
ATOM 3793 C CA . LEU B 1 231 ? -17.786 11.185 71.458 1.00 19.94 229 LEU B CA 1
ATOM 3794 C C . LEU B 1 231 ? -17.454 9.817 72.048 1.00 21.47 229 LEU B C 1
ATOM 3795 O O . LEU B 1 231 ? -16.361 9.286 71.799 1.00 22.31 229 LEU B O 1
ATOM 3800 N N . GLU B 1 232 ? -18.374 9.238 72.820 1.00 22.83 230 GLU B N 1
ATOM 3801 C CA . GLU B 1 232 ? -18.167 7.880 73.328 1.00 24.51 230 GLU B CA 1
ATOM 3802 C C . GLU B 1 232 ? -18.067 6.900 72.191 1.00 23.62 230 GLU B C 1
ATOM 3803 O O . GLU B 1 232 ? -17.244 5.994 72.207 1.00 23.48 230 GLU B O 1
ATOM 3809 N N . TRP B 1 233 ? -18.909 7.077 71.186 1.00 22.34 231 TRP B N 1
ATOM 3810 C CA . TRP B 1 233 ? -18.851 6.216 70.028 1.00 22.16 231 TRP B CA 1
ATOM 3811 C C . TRP B 1 233 ? -17.500 6.333 69.370 1.00 23.01 231 TRP B C 1
ATOM 3812 O O . TRP B 1 233 ? -16.876 5.309 69.007 1.00 23.50 231 TRP B O 1
ATOM 3823 N N . LEU B 1 234 ? -17.022 7.567 69.204 1.00 22.28 232 LEU B N 1
ATOM 3824 C CA . LEU B 1 234 ? -15.710 7.787 68.587 1.00 23.28 232 LEU B CA 1
ATOM 3825 C C . LEU B 1 234 ? -14.587 7.176 69.430 1.00 25.33 232 LEU B C 1
ATOM 3826 O O . LEU B 1 234 ? -13.715 6.503 68.880 1.00 26.55 232 LEU B O 1
ATOM 3831 N N . GLN B 1 235 ? -14.604 7.386 70.745 1.00 26.25 233 GLN B N 1
ATOM 3832 C CA . GLN B 1 235 ? -13.533 6.859 71.602 1.00 29.22 233 GLN B CA 1
ATOM 3833 C C . GLN B 1 235 ? -13.534 5.335 71.568 1.00 30.79 233 GLN B C 1
ATOM 3834 O O . GLN B 1 235 ? -12.471 4.712 71.667 1.00 30.77 233 GLN B O 1
ATOM 3840 N N . THR B 1 236 ? -14.714 4.735 71.368 1.00 29.77 234 THR B N 1
ATOM 3841 C CA . THR B 1 236 ? -14.818 3.285 71.310 1.00 30.81 234 THR B CA 1
ATOM 3842 C C . THR B 1 236 ? -14.294 2.746 69.990 1.00 30.89 234 THR B C 1
ATOM 3843 O O . THR B 1 236 ? -13.589 1.743 69.984 1.00 31.25 234 THR B O 1
ATOM 3847 N N . THR B 1 237 ? -14.626 3.419 68.885 1.00 29.83 235 THR B N 1
ATOM 3848 C CA . THR B 1 237 ? -14.374 2.891 67.542 1.00 30.29 235 THR B CA 1
ATOM 3849 C C . THR B 1 237 ? -13.137 3.488 66.858 1.00 31.32 235 THR B C 1
ATOM 3850 O O . THR B 1 237 ? -12.529 2.841 66.038 1.00 33.22 235 THR B O 1
ATOM 3854 N N . HIS B 1 238 ? -12.794 4.723 67.187 1.00 31.00 236 HIS B N 1
ATOM 3855 C CA . HIS B 1 238 ? -11.700 5.454 66.539 1.00 31.72 236 HIS B CA 1
ATOM 3856 C C . HIS B 1 238 ? -11.020 6.360 67.557 1.00 31.54 236 HIS B C 1
ATOM 3857 O O . HIS B 1 238 ? -11.074 7.588 67.439 1.00 31.53 236 HIS B O 1
ATOM 3864 N N . PRO B 1 239 ? -10.407 5.769 68.601 1.00 32.79 237 PRO B N 1
ATOM 3865 C CA . PRO B 1 239 ? -9.889 6.549 69.730 1.00 33.90 237 PRO B CA 1
ATOM 3866 C C . PRO B 1 239 ? -8.785 7.518 69.352 1.00 35.81 237 PRO B C 1
ATOM 3867 O O . PRO B 1 239 ? -7.967 7.226 68.478 1.00 36.53 237 PRO B O 1
ATOM 3871 N N . GLU B 1 240 ? -8.780 8.669 70.003 1.00 36.54 238 GLU B N 1
ATOM 3872 C CA . GLU B 1 240 ? -7.912 9.773 69.614 1.00 38.64 238 GLU B CA 1
ATOM 3873 C C . GLU B 1 240 ? -7.750 10.710 70.803 1.00 39.30 238 GLU B C 1
ATOM 3874 O O . GLU B 1 240 ? -8.719 10.920 71.540 1.00 37.27 238 GLU B O 1
ATOM 3880 N N . PRO B 1 241 ? -6.561 11.317 70.966 1.00 40.74 239 PRO B N 1
ATOM 3881 C CA . PRO B 1 241 ? -6.364 12.263 72.072 1.00 40.46 239 PRO B CA 1
ATOM 3882 C C . PRO B 1 241 ? -7.402 13.371 72.151 1.00 37.38 239 PRO B C 1
ATOM 3883 O O . PRO B 1 241 ? -7.890 13.646 73.223 1.00 37.65 239 PRO B O 1
ATOM 3887 N N . LYS B 1 242 ? -7.757 13.993 71.039 1.00 34.88 240 LYS B N 1
ATOM 3888 C CA . LYS B 1 242 ? -8.716 15.095 71.108 1.00 34.29 240 LYS B CA 1
ATOM 3889 C C . LYS B 1 242 ? -10.178 14.634 71.440 1.00 31.61 240 LYS B C 1
ATOM 3890 O O . LYS B 1 242 ? -10.990 15.427 71.942 1.00 29.47 240 LYS B O 1
ATOM 3896 N N . VAL B 1 243 ? -10.495 13.366 71.177 1.00 29.01 241 VAL B N 1
ATOM 3897 C CA . VAL B 1 243 ? -11.806 12.828 71.581 1.00 26.58 241 VAL B CA 1
ATOM 3898 C C . VAL B 1 243 ? -11.820 12.607 73.097 1.00 26.49 241 VAL B C 1
ATOM 3899 O O . VAL B 1 243 ? -12.784 12.991 73.768 1.00 24.95 241 VAL B O 1
ATOM 3903 N N . ALA B 1 244 ? -10.753 11.993 73.619 1.00 26.98 242 ALA B N 1
ATOM 3904 C CA . ALA B 1 244 ? -10.578 11.813 75.057 1.00 28.67 242 ALA B CA 1
ATOM 3905 C C . ALA B 1 244 ? -10.628 13.173 75.771 1.00 29.22 242 ALA B C 1
ATOM 3906 O O . ALA B 1 244 ? -11.279 13.309 76.802 1.00 29.88 242 ALA B O 1
ATOM 3908 N N . ALA B 1 245 ? -9.970 14.174 75.196 1.00 29.42 243 ALA B N 1
ATOM 3909 C CA . ALA B 1 245 ? -9.961 15.520 75.742 1.00 30.64 243 ALA B CA 1
ATOM 3910 C C . ALA B 1 245 ? -11.365 16.135 75.773 1.00 29.62 243 ALA B C 1
ATOM 3911 O O . ALA B 1 245 ? -11.765 16.726 76.791 1.00 30.30 243 ALA B O 1
ATOM 3913 N N . ALA B 1 246 ? -12.095 16.022 74.656 1.00 27.30 244 ALA B N 1
ATOM 3914 C CA . ALA B 1 246 ? -13.431 16.602 74.582 1.00 26.81 244 ALA B CA 1
ATOM 3915 C C . ALA B 1 246 ? -14.425 15.889 75.529 1.00 26.99 244 ALA B C 1
ATOM 3916 O O . ALA B 1 246 ? -15.350 16.508 76.034 1.00 26.58 244 ALA B O 1
ATOM 3918 N N . LEU B 1 247 ? -14.223 14.595 75.751 1.00 28.23 245 LEU B N 1
ATOM 3919 C CA . LEU B 1 247 ? -15.043 13.839 76.707 1.00 30.11 245 LEU B CA 1
ATOM 3920 C C . LEU B 1 247 ? -14.783 14.256 78.145 1.00 33.31 245 LEU B C 1
ATOM 3921 O O . LEU B 1 247 ? -15.694 14.284 78.957 1.00 35.10 245 LEU B O 1
ATOM 3926 N N . LYS B 1 248 ? -13.528 14.537 78.459 1.00 35.18 246 LYS B N 1
ATOM 3927 C CA . LYS B 1 248 ? -13.125 14.893 79.803 1.00 38.03 246 LYS B CA 1
ATOM 3928 C C . LYS B 1 248 ? -13.539 16.325 80.182 1.00 37.84 246 LYS B C 1
ATOM 3929 O O . LYS B 1 248 ? -13.662 16.641 81.369 1.00 37.65 246 LYS B O 1
ATOM 3935 N N . ASP B 1 249 ? -13.755 17.174 79.183 1.00 34.76 247 ASP B N 1
ATOM 3936 C CA . ASP B 1 249 ? -13.951 18.589 79.422 1.00 35.72 247 ASP B CA 1
ATOM 3937 C C . ASP B 1 249 ? -15.145 19.126 78.632 1.00 32.20 247 ASP B C 1
ATOM 3938 O O . ASP B 1 249 ? -15.060 19.287 77.421 1.00 29.27 247 ASP B O 1
ATOM 3943 N N . PRO B 1 250 ? -16.263 19.392 79.322 1.00 31.14 248 PRO B N 1
ATOM 3944 C CA . PRO B 1 250 ? -17.447 19.918 78.656 1.00 30.05 248 PRO B CA 1
ATOM 3945 C C . PRO B 1 250 ? -17.288 21.315 78.066 1.00 30.16 248 PRO B C 1
ATOM 3946 O O . PRO B 1 250 ? -18.104 21.705 77.245 1.00 29.09 248 PRO B O 1
ATOM 3950 N N . SER B 1 251 ? -16.251 22.060 78.459 1.00 31.36 249 SER B N 1
ATOM 3951 C CA . SER B 1 251 ? -15.978 23.365 77.835 1.00 31.73 249 SER B CA 1
ATOM 3952 C C . SER B 1 251 ? -15.156 23.227 76.574 1.00 30.97 249 SER B C 1
ATOM 3953 O O . SER B 1 251 ? -14.878 24.213 75.916 1.00 31.29 249 SER B O 1
ATOM 3956 N N . TYR B 1 252 ? -14.749 22.018 76.218 1.00 30.36 250 TYR B N 1
ATOM 3957 C CA . TYR B 1 252 ? -14.062 21.817 74.936 1.00 30.00 250 TYR B CA 1
ATOM 3958 C C . TYR B 1 252 ? -15.040 22.032 73.781 1.00 29.09 250 TYR B C 1
ATOM 3959 O O . TYR B 1 252 ? -15.954 21.238 73.597 1.00 28.25 250 TYR B O 1
ATOM 3968 N N . ARG B 1 253 ? -14.838 23.101 73.015 1.00 29.09 251 ARG B N 1
ATOM 3969 C CA . ARG B 1 253 ? -15.720 23.442 71.894 1.00 28.86 251 ARG B CA 1
ATOM 3970 C C . ARG B 1 253 ? -14.939 23.718 70.649 1.00 26.13 251 ARG B C 1
ATOM 3971 O O . ARG B 1 253 ? -13.781 24.134 70.726 1.00 25.50 251 ARG B O 1
ATOM 3979 N N . LEU B 1 254 ? -15.601 23.543 69.503 1.00 23.23 252 LEU B N 1
ATOM 3980 C CA . LEU B 1 254 ? -15.046 23.905 68.200 1.00 22.15 252 LEU B CA 1
ATOM 3981 C C . LEU B 1 254 ? -14.862 25.412 68.092 1.00 22.30 252 LEU B C 1
ATOM 3982 O O . LEU B 1 254 ? -15.784 26.172 68.384 1.00 20.98 252 LEU B O 1
ATOM 3987 N N . LYS B 1 255 ? -13.666 25.843 67.695 1.00 23.24 253 LYS B N 1
ATOM 3988 C CA . LYS B 1 255 ? -13.412 27.261 67.443 1.00 25.15 253 LYS B CA 1
ATOM 3989 C C . LYS B 1 255 ? -13.834 27.514 66.011 1.00 22.96 253 LYS B C 1
ATOM 3990 O O . LYS B 1 255 ? -13.377 26.823 65.112 1.00 23.40 253 LYS B O 1
ATOM 3996 N N . THR B 1 256 ? -14.739 28.451 65.797 1.00 21.07 254 THR B N 1
ATOM 3997 C CA . THR B 1 256 ? -15.300 28.652 64.473 1.00 20.14 254 THR B CA 1
ATOM 3998 C C . THR B 1 256 ? -14.889 29.987 63.896 1.00 20.67 254 THR B C 1
ATOM 3999 O O . THR B 1 256 ? -14.437 30.873 64.619 1.00 21.02 254 THR B O 1
ATOM 4003 N N . THR B 1 257 ? -15.084 30.139 62.596 1.00 20.10 255 THR B N 1
ATOM 4004 C CA . THR B 1 257 ? -14.826 31.392 61.896 1.00 20.78 255 THR B CA 1
ATOM 4005 C C . THR B 1 257 ? -16.093 31.809 61.120 1.00 21.19 255 THR B C 1
ATOM 4006 O O . THR B 1 257 ? -17.171 31.237 61.342 1.00 21.46 255 THR B O 1
ATOM 4010 N N . THR B 1 258 ? -15.979 32.841 60.292 1.00 22.47 256 THR B N 1
ATOM 4011 C CA . THR B 1 258 ? -17.087 33.385 59.516 1.00 23.01 256 THR B CA 1
ATOM 4012 C C . THR B 1 258 ? -16.562 33.777 58.129 1.00 23.91 256 THR B C 1
ATOM 4013 O O . THR B 1 258 ? -15.335 33.936 57.920 1.00 23.61 256 THR B O 1
ATOM 4017 N N . ALA B 1 259 ? -17.485 33.963 57.189 1.00 24.69 257 ALA B N 1
ATOM 4018 C CA . ALA B 1 259 ? -17.125 34.467 55.854 1.00 25.98 257 ALA B CA 1
ATOM 4019 C C . ALA B 1 259 ? -16.334 35.765 55.953 1.00 28.12 257 ALA B C 1
ATOM 4020 O O . ALA B 1 259 ? -15.314 35.947 55.264 1.00 27.09 257 ALA B O 1
ATOM 4022 N N . GLU B 1 260 ? -16.807 36.672 56.796 1.00 29.81 258 GLU B N 1
ATOM 4023 C CA . GLU B 1 260 ? -16.146 37.984 56.951 1.00 33.50 258 GLU B CA 1
ATOM 4024 C C . GLU B 1 260 ? -14.735 37.849 57.471 1.00 33.63 258 GLU B C 1
ATOM 4025 O O . GLU B 1 260 ? -13.832 38.525 57.007 1.00 34.26 258 GLU B O 1
ATOM 4031 N N . GLN B 1 261 ? -14.561 36.984 58.460 1.00 32.91 259 GLN B N 1
ATOM 4032 C CA . GLN B 1 261 ? -13.261 36.782 59.070 1.00 33.49 259 GLN B CA 1
ATOM 4033 C C . GLN B 1 261 ? -12.274 36.161 58.079 1.00 32.69 259 GLN B C 1
ATOM 4034 O O . GLN B 1 261 ? -11.136 36.628 57.948 1.00 33.52 259 GLN B O 1
ATOM 4040 N N . ILE B 1 262 ? -12.719 35.154 57.325 1.00 30.20 260 ILE B N 1
ATOM 4041 C CA . ILE B 1 262 ? -11.893 34.609 56.227 1.00 29.77 260 ILE B CA 1
ATOM 4042 C C . ILE B 1 262 ? -11.495 35.697 55.199 1.00 31.45 260 ILE B C 1
ATOM 4043 O O . ILE B 1 262 ? -10.339 35.782 54.767 1.00 31.18 260 ILE B O 1
ATOM 4048 N N . ALA B 1 263 ? -12.457 36.522 54.813 1.00 32.17 261 ALA B N 1
ATOM 4049 C CA . ALA B 1 263 ? -12.224 37.595 53.849 1.00 34.59 261 ALA B CA 1
ATOM 4050 C C . ALA B 1 263 ? -11.251 38.654 54.372 1.00 36.18 261 ALA B C 1
ATOM 4051 O O . ALA B 1 263 ? -10.589 39.305 53.582 1.00 37.92 261 ALA B O 1
ATOM 4053 N N . SER B 1 264 ? -11.155 38.813 55.688 1.00 36.74 262 SER B N 1
ATOM 4054 C CA . SER B 1 264 ? -10.230 39.780 56.275 1.00 39.40 262 SER B CA 1
ATOM 4055 C C . SER B 1 264 ? -8.786 39.253 56.423 1.00 40.23 262 SER B C 1
ATOM 4056 O O . SER B 1 264 ? -7.917 39.976 56.902 1.00 42.08 262 SER B O 1
ATOM 4059 N N . ARG B 1 265 ? -8.516 38.012 56.031 1.00 37.68 263 ARG B N 1
ATOM 4060 C CA . ARG B 1 265 ? -7.158 37.496 56.086 1.00 37.69 263 ARG B CA 1
ATOM 4061 C C . ARG B 1 265 ? -6.228 38.332 55.200 1.00 39.79 263 ARG B C 1
ATOM 4062 O O . ARG B 1 265 ? -6.541 38.605 54.043 1.00 39.51 263 ARG B O 1
ATOM 4070 N N . ALA B 1 266 ? -5.083 38.737 55.741 1.00 42.47 264 ALA B N 1
ATOM 4071 C CA . ALA B 1 266 ? -4.050 39.393 54.924 1.00 44.11 264 ALA B CA 1
ATOM 4072 C C . ALA B 1 266 ? -3.550 38.422 53.848 1.00 44.08 264 ALA B C 1
ATOM 4073 O O . ALA B 1 266 ? -3.190 38.837 52.751 1.00 46.19 264 ALA B O 1
ATOM 4075 N N . ASP B 1 267 ? -3.524 37.131 54.175 1.00 43.21 265 ASP B N 1
ATOM 4076 C CA . ASP B 1 267 ? -3.163 36.080 53.222 1.00 42.52 265 ASP B CA 1
ATOM 4077 C C . ASP B 1 267 ? -4.247 35.006 53.301 1.00 39.20 265 ASP B C 1
ATOM 4078 O O . ASP B 1 267 ? -4.340 34.320 54.302 1.00 37.45 265 ASP B O 1
ATOM 4083 N N . PRO B 1 268 ? -5.067 34.872 52.243 1.00 39.07 266 PRO B N 1
ATOM 4084 C CA . PRO B 1 268 ? -6.209 33.938 52.230 1.00 37.04 266 PRO B CA 1
ATOM 4085 C C . PRO B 1 268 ? -5.844 32.503 52.619 1.00 35.38 266 PRO B C 1
ATOM 4086 O O . PRO B 1 268 ? -6.695 31.783 53.168 1.00 35.92 266 PRO B O 1
ATOM 4090 N N . TRP B 1 269 ? -4.599 32.106 52.360 1.00 35.00 267 TRP B N 1
ATOM 4091 C CA . TRP B 1 269 ? -4.121 30.753 52.690 1.00 34.85 267 TRP B CA 1
ATOM 4092 C C . TRP B 1 269 ? -3.696 30.580 54.122 1.00 35.71 267 TRP B C 1
ATOM 4093 O O . TRP B 1 269 ? -3.408 29.460 54.548 1.00 36.10 267 TRP B O 1
ATOM 4104 N N . ASP B 1 270 ? -3.674 31.674 54.888 1.00 36.99 268 ASP B N 1
ATOM 4105 C CA . ASP B 1 270 ? -3.180 31.642 56.268 1.00 38.72 268 ASP B CA 1
ATOM 4106 C C . ASP B 1 270 ? -4.269 32.054 57.273 1.00 38.47 268 ASP B C 1
ATOM 4107 O O . ASP B 1 270 ? -4.551 33.250 57.433 1.00 40.24 268 ASP B O 1
ATOM 4112 N N . PRO B 1 271 ? -4.868 31.074 57.967 1.00 37.84 269 PRO B N 1
ATOM 4113 C CA . PRO B 1 271 ? -5.914 31.380 58.941 1.00 37.81 269 PRO B CA 1
ATOM 4114 C C . PRO B 1 271 ? -5.418 32.271 60.076 1.00 40.25 269 PRO B C 1
ATOM 4115 O O . PRO B 1 271 ? -6.215 32.954 60.709 1.00 41.56 269 PRO B O 1
ATOM 4119 N N . GLY B 1 272 ? -4.112 32.257 60.326 1.00 41.89 270 GLY B N 1
ATOM 4120 C CA . GLY B 1 272 ? -3.514 33.106 61.346 1.00 43.88 270 GLY B CA 1
ATOM 4121 C C . GLY B 1 272 ? -3.409 34.578 60.999 1.00 45.63 270 GLY B C 1
ATOM 4122 O O . GLY B 1 272 ? -3.028 35.371 61.845 1.00 47.40 270 GLY B O 1
ATOM 4123 N N . SER B 1 273 ? -3.751 34.969 59.771 1.00 45.59 271 SER B N 1
ATOM 4124 C CA . SER B 1 273 ? -3.484 36.341 59.294 1.00 46.34 271 SER B CA 1
ATOM 4125 C C . SER B 1 273 ? -4.697 37.291 59.329 1.00 45.89 271 SER B C 1
ATOM 4126 O O . SER B 1 273 ? -4.723 38.275 58.592 1.00 44.04 271 SER B O 1
ATOM 4129 N N . VAL B 1 274 ? -5.684 36.999 60.181 1.00 46.36 272 VAL B N 1
ATOM 4130 C CA . VAL B 1 274 ? -6.985 37.702 60.146 1.00 46.56 272 VAL B CA 1
ATOM 4131 C C . VAL B 1 274 ? -6.900 39.201 60.442 1.00 48.82 272 VAL B C 1
ATOM 4132 O O . VAL B 1 274 ? -5.935 39.686 61.021 1.00 52.63 272 VAL B O 1
#

Solvent-accessible surface area: 24288 Å² total; per-residue (Å²): 78,162,83,69,101,81,8,14,60,27,0,81,53,0,19,71,35,14,121,142,23,76,73,139,0,54,97,38,0,37,52,0,6,109,119,46,106,11,7,0,0,0,21,1,0,41,11,64,14,60,22,99,79,132,58,1,15,69,59,0,22,83,1,15,16,22,4,10,77,12,1,2,48,19,120,29,9,9,18,63,1,110,1,125,9,70,1,2,44,72,0,20,116,10,59,57,49,3,30,6,1,7,1,2,3,0,1,11,0,12,26,18,3,90,100,35,64,39,63,74,0,20,123,3,4,108,39,12,37,25,15,54,14,114,28,7,15,17,0,0,34,0,3,0,31,2,39,0,76,36,11,46,40,0,34,88,41,2,134,52,10,85,184,28,102,52,161,67,5,24,8,0,0,20,0,0,17,0,0,0,0,0,11,19,45,83,32,100,49,0,14,120,60,0,74,108,5,78,129,28,86,0,5,164,26,0,15,124,11,5,4,21,31,20,0,1,0,71,1,34,81,55,63,59,90,27,0,43,59,44,0,93,109,3,64,113,59,63,89,47,119,83,1,39,46,0,55,190,61,82,85,74,121,34,195,53,20,64,48,132,77,13,88,41,19,81,64,63,57,63,49,72,25,57,137,202,95,93,103,142,14,14,63,33,0,87,48,0,32,81,44,14,121,145,25,75,73,143,0,50,96,48,0,37,71,0,8,114,104,47,105,19,7,1,0,0,16,0,0,40,11,63,13,58,21,92,78,139,73,2,15,70,80,0,44,98,1,24,17,19,3,10,80,13,1,2,49,18,127,33,8,9,21,70,2,79,0,110,8,69,2,2,44,70,0,19,114,11,59,54,40,2,23,4,6,8,0,8,3,0,2,13,0,12,24,24,4,88,93,35,64,37,58,81,0,14,127,4,3,102,56,18,35,45,10,63,11,101,67,25,10,14,0,0,34,0,2,0,32,2,32,0,74,36,10,53,38,0,36,77,41,3,136,57,6,82,168,17,112,75,152,71,9,19,7,0,0,21,0,0,16,0,0,0,0,0,12,16,45,84,30,98,40,0,16,112,72,0,72,110,5,79,128,28,83,0,6,151,30,0,11,119,9,5,5,15,27,19,0,0,0,70,9,45,82,59,65,62,90,29,0,52,62,44,0,88,107,2,60,111,61,67,88,47,118,80,0,44,42,0,46,180,62,81,71,71,128,34,194,54,21,69,61,129,69,16,87,52,19,95,64,64,59,63,45,74,25,97